Protein AF-A0A7S1HF02-F1 (afdb_monomer_lite)

Secondary structure (DSSP, 8-state):
-EEE--STT--EEEHHHHTT----SSS----HHHHTTEEEBTTT--EEEGGGSEEPSSTTT--EE-HHHHHTTS---B-SSSSPBPPTTTS-HHHHTT-S-SS-TTPPEEEESSSS-EEEGGGS-SSSEEE-SSS--EEEETT-HHHHHHHHTS-GGGGTTTTT--S--THHHHHHHHHHHHHHS-TTTS-SPP---GGGGGGGG-TTPPPPP-EEPSS-EE-SSPPP---STT-------S--TTS----GGGTTTS-SSS-TT-HHHHTTBPPPTTTSTTGGG-S--HHHHT-PPPEEEEEETTTEEEEEESS-B-TT-EEEEE--EEEEHHHHHHHHTT--TTS---EEE-SSSEEEE-SSEE-GGGG-EE-SS-SEEEEEEEETTEEEEEEEESS-B-TTPEEEE-------SS--PBP----TT--SBTTSPPPPHHHHTT--

pLDDT: mean 71.33, std 18.25, range [33.28, 97.81]

Organism: Hemiselmis andersenii (NCBI:txid464988)

Sequence (448 aa):
PSVFCSGGCRRSFCDACSSGSDDAGEGKWKCPLCTVEKFRCGLCHLNSKASDIGQCCLASCGRHYHQKCVEKTGVAVETERGGRFECPMHKCMACGLGNIKDSSKNGKMVRCVLCTTAYHRKCLPSSGYETFPNGMPLMICAKHPQEMGVLRKKKIDECCEDQGISEGPATACKDVLMQQLIDHVSVSRMPEPFRLPVRFAEARNYAGSKPSPFKLLKRNVYQGCTRPKTTKEDISICSCVKERDGCVSIPSSLKDTVPLGCGDLCENRCMCVECLPGACPRDALCGNQRLQKRMYPKLELFKTEGRGWGLRALEAIPKDALVQEYIGEVLTVQDFTARTAKYSQDTPVYFFNLDSDFVIDASMQGSMARFINHSCEPNCHTEKWTVGGETRIGIFAAHEIPQGTEVTYNYQFESFGEMRHKCLCGARNCSGLLGKRPRTAKELAAEE

Structure (mmCIF, N/CA/C/O backbone):
data_AF-A0A7S1HF02-F1
#
_entry.id   AF-A0A7S1HF02-F1
#
loop_
_atom_site.group_PDB
_atom_site.id
_atom_site.type_symbol
_atom_site.label_atom_id
_atom_site.label_alt_id
_atom_site.label_comp_id
_atom_site.label_asym_id
_atom_site.label_entity_id
_atom_site.label_seq_id
_atom_site.pdbx_PDB_ins_code
_atom_site.Cartn_x
_atom_site.Cartn_y
_atom_site.Cartn_z
_atom_site.occupancy
_atom_site.B_iso_or_equiv
_atom_site.auth_seq_id
_atom_site.auth_comp_id
_atom_site.auth_asym_id
_atom_site.auth_atom_id
_atom_site.pdbx_PDB_model_num
ATOM 1 N N . PRO A 1 1 ? -26.735 0.087 9.409 1.00 40.31 1 PRO A N 1
ATOM 2 C CA . PRO A 1 1 ? -27.661 1.105 9.944 1.00 40.31 1 PRO A CA 1
ATOM 3 C C . PRO A 1 1 ? -27.665 1.085 11.492 1.00 40.31 1 PRO A C 1
ATOM 5 O O . PRO A 1 1 ? -26.905 0.306 12.074 1.00 40.31 1 PRO A O 1
ATOM 8 N N . SER A 1 2 ? -28.388 1.988 12.176 1.00 49.66 2 SER A N 1
ATOM 9 C CA . SER A 1 2 ? -28.495 2.003 13.652 1.00 49.66 2 SER A CA 1
ATOM 10 C C . SER A 1 2 ? -29.937 2.222 14.124 1.00 49.66 2 SER A C 1
ATOM 12 O O . SER A 1 2 ? -30.633 3.062 13.558 1.00 49.66 2 SER A O 1
ATOM 14 N N . VAL A 1 3 ? -30.353 1.537 15.193 1.00 59.03 3 VAL A N 1
ATOM 15 C CA . VAL A 1 3 ? -31.725 1.475 15.729 1.00 59.03 3 VAL A CA 1
ATOM 16 C C . VAL A 1 3 ? -31.816 2.129 17.118 1.00 59.03 3 VAL A C 1
ATOM 18 O O . VAL A 1 3 ? -30.931 1.961 17.958 1.00 59.03 3 VAL A O 1
ATOM 21 N N . PHE A 1 4 ? -32.890 2.879 17.402 1.00 63.41 4 PHE A N 1
ATOM 22 C CA . PHE A 1 4 ? -33.145 3.472 18.726 1.00 63.41 4 PHE A CA 1
ATOM 23 C C . PHE A 1 4 ? -34.051 2.588 19.593 1.00 63.41 4 PHE A C 1
ATOM 25 O O . PHE A 1 4 ? -35.133 2.193 19.174 1.00 63.41 4 PHE A O 1
ATOM 32 N N . CYS A 1 5 ? -33.645 2.365 20.845 1.00 66.38 5 CYS A N 1
ATOM 33 C CA . CYS A 1 5 ? -34.438 1.712 21.879 1.00 66.38 5 CYS A CA 1
ATOM 34 C C . CYS A 1 5 ? -35.607 2.600 22.317 1.00 66.38 5 CYS A C 1
ATOM 36 O O . CYS A 1 5 ? -35.410 3.749 22.723 1.00 66.38 5 CYS A O 1
ATOM 38 N N . SER A 1 6 ? -36.811 2.038 22.306 1.00 73.38 6 SER A N 1
ATOM 39 C CA . SER A 1 6 ? -38.052 2.689 22.733 1.00 73.38 6 SER A CA 1
ATOM 40 C C . SER A 1 6 ? -38.310 2.645 24.245 1.00 73.38 6 SER A C 1
ATOM 42 O O . SER A 1 6 ? -39.212 3.325 24.729 1.00 73.38 6 SER A O 1
ATOM 44 N N . GLY A 1 7 ? -37.520 1.874 25.001 1.00 72.31 7 GLY A N 1
ATOM 45 C CA . GLY A 1 7 ? -37.636 1.736 26.458 1.00 72.31 7 GLY A CA 1
ATOM 46 C C . GLY A 1 7 ? -37.081 2.927 27.255 1.00 72.31 7 GLY A C 1
ATOM 47 O O . GLY A 1 7 ? -36.544 3.884 26.695 1.00 72.31 7 GLY A O 1
ATOM 48 N N . GLY A 1 8 ? -37.152 2.858 28.592 1.00 66.75 8 GLY A N 1
ATOM 49 C CA . GLY A 1 8 ? -36.776 3.956 29.506 1.00 66.75 8 GLY A CA 1
ATOM 50 C C . GLY A 1 8 ? -35.317 4.428 29.409 1.00 66.75 8 GLY A C 1
ATOM 51 O O . GLY A 1 8 ? -34.996 5.567 29.743 1.00 66.75 8 GLY A O 1
ATOM 52 N N . CYS A 1 9 ? -34.433 3.584 28.876 1.00 65.56 9 CYS A N 1
ATOM 53 C CA . CYS A 1 9 ? -33.034 3.898 28.607 1.00 65.56 9 CYS A CA 1
ATOM 54 C C . CYS A 1 9 ? -32.849 4.787 27.365 1.00 65.56 9 CYS A C 1
ATOM 56 O O . CYS A 1 9 ? -31.855 5.510 27.288 1.00 65.56 9 CYS A O 1
ATOM 58 N N . ARG A 1 10 ? -33.784 4.728 26.399 1.00 64.81 10 ARG A N 1
ATOM 59 C CA . ARG A 1 10 ? -33.791 5.496 25.147 1.00 64.81 10 ARG A CA 1
ATOM 60 C C . ARG A 1 10 ? -32.423 5.498 24.452 1.00 64.81 10 ARG A C 1
ATOM 62 O O . ARG A 1 10 ? -31.919 6.562 24.147 1.00 64.81 10 ARG A O 1
ATOM 69 N N . ARG A 1 11 ? -31.741 4.374 24.235 1.00 62.22 11 ARG A N 1
ATOM 70 C CA . ARG A 1 11 ? -30.357 4.349 23.679 1.00 62.22 11 ARG A CA 1
ATOM 71 C C . ARG A 1 11 ? -30.316 3.968 22.190 1.00 62.22 11 ARG A C 1
ATOM 73 O O . ARG A 1 11 ? -31.314 3.467 21.703 1.00 62.22 11 ARG A O 1
ATOM 80 N N . SER A 1 12 ? -29.222 4.219 21.470 1.00 55.28 12 SER A N 1
ATOM 81 C CA . SER A 1 12 ? -29.032 3.850 20.047 1.00 55.28 12 SER A CA 1
ATOM 82 C C . SER A 1 12 ? -28.076 2.664 19.901 1.00 55.28 12 SER A C 1
ATOM 84 O O . SER A 1 12 ? -27.102 2.598 20.646 1.00 55.28 12 SER A O 1
ATOM 86 N N . PHE A 1 13 ? -28.328 1.764 18.951 1.00 55.66 13 PHE A N 1
ATOM 87 C CA . PHE A 1 13 ? -27.611 0.495 18.770 1.00 55.66 13 PHE A CA 1
ATOM 88 C C . PHE A 1 13 ? -27.310 0.257 17.291 1.00 55.66 13 PHE A C 1
ATOM 90 O O . PHE A 1 13 ? -28.071 0.700 16.439 1.00 55.66 13 PHE A O 1
ATOM 97 N N . CYS A 1 14 ? -26.197 -0.399 16.962 1.00 47.72 14 CYS A N 1
ATOM 98 C CA . CYS A 1 14 ? -25.895 -0.742 15.569 1.00 47.72 14 CYS A CA 1
ATOM 99 C C . CYS A 1 14 ? -26.648 -1.994 15.105 1.00 47.72 14 CYS A C 1
ATOM 101 O O . CYS A 1 14 ? -27.054 -2.788 15.949 1.00 47.72 14 CYS A O 1
ATOM 103 N N . ASP A 1 15 ? -26.765 -2.194 13.788 1.00 51.72 15 ASP A N 1
ATOM 104 C CA . ASP A 1 15 ? -27.493 -3.338 13.215 1.00 51.72 15 ASP A CA 1
ATOM 105 C C . ASP A 1 15 ? -27.059 -4.694 13.774 1.00 51.72 15 ASP A C 1
ATOM 107 O O . ASP A 1 15 ? -27.914 -5.488 14.142 1.00 51.72 15 ASP A O 1
ATOM 111 N N . ALA A 1 16 ? -25.750 -4.931 13.918 1.00 48.88 16 ALA A N 1
ATOM 112 C CA . ALA A 1 16 ? -25.221 -6.178 14.479 1.00 48.88 16 ALA A CA 1
ATOM 113 C C . ALA A 1 16 ? -25.623 -6.395 15.951 1.00 48.88 16 ALA A C 1
ATOM 115 O O . ALA A 1 16 ? -25.702 -7.523 16.425 1.00 48.88 16 ALA A O 1
ATOM 116 N N . CYS A 1 17 ? -25.886 -5.311 16.686 1.00 52.66 17 CYS A N 1
ATOM 117 C CA . CYS A 1 17 ? -26.368 -5.364 18.066 1.00 52.66 17 CYS A CA 1
ATOM 118 C C . CYS A 1 17 ? -27.901 -5.434 18.160 1.00 52.66 17 CYS A C 1
ATOM 120 O O . CYS A 1 17 ? -28.417 -5.719 19.240 1.00 52.66 17 CYS A O 1
ATOM 122 N N . SER A 1 18 ? -28.630 -5.145 17.075 1.00 55.66 18 SER A N 1
ATOM 123 C CA . SER A 1 18 ? -30.096 -5.251 17.006 1.00 55.66 18 SER A CA 1
ATOM 124 C C . SER A 1 18 ? -30.590 -6.510 16.288 1.00 55.66 18 SER A C 1
ATOM 126 O O . SER A 1 18 ? -31.743 -6.878 16.472 1.00 55.66 18 SER A O 1
ATOM 128 N N . SER A 1 19 ? -29.739 -7.190 15.512 1.00 48.78 19 SER A N 1
ATOM 129 C CA . SER A 1 19 ? -30.070 -8.367 14.692 1.00 48.78 19 SER A CA 1
ATOM 130 C C . SER A 1 19 ? -30.202 -9.686 15.467 1.00 48.78 19 SER A C 1
ATOM 132 O O . SER A 1 19 ? -30.386 -10.725 14.851 1.00 48.78 19 SER A O 1
ATOM 134 N N . GLY A 1 20 ? -30.075 -9.663 16.798 1.00 49.91 20 GLY A N 1
ATOM 135 C CA . GLY A 1 20 ? -30.177 -10.845 17.666 1.00 49.91 20 GLY A CA 1
ATOM 136 C C . GLY A 1 20 ? -31.449 -10.909 18.517 1.00 49.91 20 GLY A C 1
ATOM 137 O O . GLY A 1 20 ? -31.494 -11.684 19.467 1.00 49.91 20 GLY A O 1
ATOM 138 N N . SER A 1 21 ? -32.449 -10.064 18.253 1.00 51.38 21 SER A N 1
ATOM 139 C CA . SER A 1 21 ? -33.739 -10.106 18.951 1.00 51.38 21 SER A CA 1
ATOM 140 C C . SER A 1 21 ? -34.863 -10.298 17.936 1.00 51.38 21 SER A C 1
ATOM 142 O O . SER A 1 21 ? -35.275 -9.323 17.306 1.00 51.38 21 SER A O 1
ATOM 144 N N . ASP A 1 22 ? -35.349 -11.533 17.797 1.00 45.38 22 ASP A N 1
ATOM 145 C CA . ASP A 1 22 ? -36.455 -11.952 16.913 1.00 45.38 22 ASP A CA 1
ATOM 146 C C . ASP A 1 22 ? -37.835 -11.438 17.364 1.00 45.38 22 ASP A C 1
ATOM 148 O O . ASP A 1 22 ? -38.837 -12.138 17.286 1.00 45.38 22 ASP A O 1
ATOM 152 N N . ASP A 1 23 ? -37.907 -10.198 17.842 1.00 48.53 23 ASP A N 1
ATOM 153 C CA . ASP A 1 23 ? -39.160 -9.577 18.264 1.00 48.53 23 ASP A CA 1
ATOM 154 C C . ASP A 1 23 ? -39.337 -8.243 17.532 1.00 48.53 23 ASP A C 1
ATOM 156 O O . ASP A 1 23 ? -39.312 -7.146 18.094 1.00 48.53 23 ASP A O 1
ATOM 160 N N . ALA A 1 24 ? -39.428 -8.352 16.205 1.00 49.75 24 ALA A N 1
ATOM 161 C CA . ALA A 1 24 ? -39.824 -7.275 15.306 1.00 49.75 24 ALA A CA 1
ATOM 162 C C . ALA A 1 24 ? -41.322 -7.391 14.974 1.00 49.75 24 ALA A C 1
ATOM 164 O O . ALA A 1 24 ? -41.709 -7.434 13.810 1.00 49.75 24 ALA A O 1
ATOM 165 N N . GLY A 1 25 ? -42.176 -7.454 15.998 1.00 43.84 25 GLY A N 1
ATOM 166 C CA . GLY A 1 25 ? -43.615 -7.239 15.843 1.00 43.84 25 GLY A CA 1
ATOM 167 C C . GLY A 1 25 ? -43.937 -5.758 16.023 1.00 43.84 25 GLY A C 1
ATOM 168 O O . GLY A 1 25 ? -43.767 -5.271 17.131 1.00 43.84 25 GLY A O 1
ATOM 169 N N . GLU A 1 26 ? -44.329 -5.063 14.943 1.00 49.81 26 GLU A N 1
ATOM 170 C CA . GLU A 1 26 ? -44.976 -3.727 14.781 1.00 49.81 26 GLU A CA 1
ATOM 171 C C . GLU A 1 26 ? -44.770 -2.581 15.820 1.00 49.81 26 GLU A C 1
ATOM 173 O O . GLU A 1 26 ? -45.380 -1.515 15.726 1.00 49.81 26 GLU A O 1
ATOM 178 N N . GLY A 1 27 ? -43.848 -2.697 16.772 1.00 53.84 27 GLY A N 1
ATOM 179 C CA . GLY A 1 27 ? -43.624 -1.786 17.885 1.00 53.84 27 GLY A CA 1
ATOM 180 C C . GLY A 1 27 ? -42.132 -1.551 18.094 1.00 53.84 27 GLY A C 1
ATOM 181 O O . GLY A 1 27 ? -41.329 -2.474 18.140 1.00 53.84 27 GLY A O 1
ATOM 182 N N . LYS A 1 28 ? -41.751 -0.273 18.192 1.00 69.19 28 LYS A N 1
ATOM 183 C CA . LYS A 1 28 ? -40.368 0.232 18.274 1.00 69.19 28 LYS A CA 1
ATOM 184 C C . LYS A 1 28 ? -39.446 -0.667 19.132 1.00 69.19 28 LYS A C 1
ATOM 186 O O . LYS A 1 28 ? -39.696 -0.821 20.327 1.00 69.19 28 LYS A O 1
ATOM 191 N N . TRP A 1 29 ? -38.349 -1.156 18.546 1.00 74.94 29 TRP A N 1
ATOM 192 C CA . TRP A 1 29 ? -37.342 -2.037 19.165 1.00 74.94 29 TRP A CA 1
ATOM 193 C C . TRP A 1 29 ? -36.912 -1.582 20.577 1.00 74.94 29 TRP A C 1
ATOM 195 O O . TRP A 1 29 ? -36.684 -0.392 20.814 1.00 74.94 29 TRP A O 1
ATOM 205 N N . LYS A 1 30 ? -36.785 -2.519 21.529 1.00 72.69 30 LYS A N 1
ATOM 206 C CA . LYS A 1 30 ? -36.225 -2.296 22.877 1.00 72.69 30 LYS A CA 1
ATOM 207 C C . LYS A 1 30 ? -34.923 -3.077 23.025 1.00 72.69 30 LYS A C 1
ATOM 209 O O . LYS A 1 30 ? -34.825 -4.216 22.594 1.00 72.69 30 LYS A O 1
ATOM 214 N N . CYS A 1 31 ? -33.929 -2.481 23.680 1.00 69.19 31 CYS A N 1
ATOM 215 C CA . CYS A 1 31 ? -32.679 -3.186 23.950 1.00 69.19 31 CYS A CA 1
ATOM 216 C C . CYS A 1 31 ? -32.841 -4.223 25.073 1.00 69.19 31 CYS A C 1
ATOM 218 O O . CYS A 1 31 ? -33.678 -4.009 25.956 1.00 69.19 31 CYS A O 1
ATOM 220 N N . PRO A 1 32 ? -31.973 -5.254 25.140 1.00 73.62 32 PRO A N 1
ATOM 221 C CA . PRO A 1 32 ? -32.106 -6.360 26.094 1.00 73.62 32 PRO A CA 1
ATOM 222 C C . PRO A 1 32 ? -32.279 -5.926 27.555 1.00 73.62 32 PRO A C 1
ATOM 224 O O . PRO A 1 32 ? -33.081 -6.492 28.287 1.00 73.62 32 PRO A O 1
ATOM 227 N N . LEU A 1 33 ? -31.580 -4.867 27.977 1.00 73.19 33 LEU A N 1
ATOM 228 C CA . LEU A 1 33 ? -31.688 -4.320 29.335 1.00 73.19 33 LEU A CA 1
ATOM 229 C C . LEU A 1 33 ? -33.038 -3.639 29.601 1.00 73.19 33 LEU A C 1
ATOM 231 O O . LEU A 1 33 ? -33.619 -3.808 30.669 1.00 73.19 33 LEU A O 1
ATOM 235 N N . CYS A 1 34 ? -33.537 -2.888 28.618 1.00 74.25 34 CYS A N 1
ATOM 236 C CA . CYS A 1 34 ? -34.828 -2.211 28.692 1.00 74.25 34 CYS A CA 1
ATOM 237 C C . CYS A 1 34 ? -36.004 -3.201 28.600 1.00 74.25 34 CYS A C 1
ATOM 239 O O . CYS A 1 34 ? -37.079 -2.894 29.106 1.00 74.25 34 CYS A O 1
ATOM 241 N N . THR A 1 35 ? -35.798 -4.369 27.987 1.00 77.94 35 THR A N 1
ATOM 242 C CA . THR A 1 35 ? -36.762 -5.479 27.972 1.00 77.94 35 THR A CA 1
ATOM 243 C C . THR A 1 35 ? -36.921 -6.117 29.354 1.00 77.94 35 THR A C 1
ATOM 245 O O . THR A 1 35 ? -38.029 -6.470 29.730 1.00 77.94 35 THR A O 1
ATOM 248 N N . VAL A 1 36 ? -35.840 -6.201 30.141 1.00 79.19 36 VAL A N 1
ATOM 249 C CA . VAL A 1 36 ? -35.847 -6.801 31.494 1.00 79.19 36 VAL A CA 1
ATOM 250 C C . VAL A 1 36 ? -35.878 -5.774 32.638 1.00 79.19 36 VAL A C 1
ATOM 252 O O . VAL A 1 36 ? -35.511 -6.103 33.765 1.00 79.19 36 VAL A O 1
ATOM 255 N N . GLU A 1 37 ? -36.245 -4.521 32.349 1.00 81.88 37 GLU A N 1
ATOM 256 C CA . GLU A 1 37 ? -36.327 -3.407 33.317 1.00 81.88 37 GLU A CA 1
ATOM 257 C C . GLU A 1 37 ? -35.073 -3.205 34.191 1.00 81.88 37 GLU A C 1
ATOM 259 O O . GLU A 1 37 ? -35.131 -2.774 35.350 1.00 81.88 37 GLU A O 1
ATOM 264 N N . LYS A 1 38 ? -33.899 -3.500 33.624 1.00 81.12 38 LYS A N 1
ATOM 265 C CA . LYS A 1 38 ? -32.607 -3.245 34.262 1.00 81.12 38 LYS A CA 1
ATOM 266 C C . LYS A 1 38 ? -31.940 -2.041 33.624 1.00 81.12 38 LYS A C 1
ATOM 268 O O . LYS A 1 38 ? -31.888 -1.896 32.404 1.00 81.12 38 LYS A O 1
ATOM 273 N N . PHE A 1 39 ? -31.342 -1.202 34.458 1.00 81.25 39 PHE A N 1
ATOM 274 C CA . PHE A 1 39 ? -30.651 -0.003 34.015 1.00 81.25 39 PHE A CA 1
ATOM 275 C C . PHE A 1 39 ? -29.221 0.028 34.534 1.00 81.25 39 PHE A C 1
ATOM 277 O O . PHE A 1 39 ? -28.929 -0.319 35.677 1.00 81.25 39 PHE A O 1
ATOM 284 N N . ARG A 1 40 ? -28.314 0.457 33.657 1.00 77.69 40 ARG A N 1
ATOM 285 C CA . ARG A 1 40 ? -26.894 0.598 33.973 1.00 77.69 40 ARG A CA 1
ATOM 286 C C . ARG A 1 40 ? -26.632 1.947 34.629 1.00 77.69 40 ARG A C 1
ATOM 288 O O . ARG A 1 40 ? -26.951 2.977 34.027 1.00 77.69 40 ARG A O 1
ATOM 295 N N . CYS A 1 41 ? -25.997 1.937 35.797 1.00 81.69 41 CYS A N 1
ATOM 296 C CA . CYS A 1 41 ? -25.566 3.148 36.485 1.00 81.69 41 CYS A CA 1
ATOM 297 C C . CYS A 1 41 ? -24.502 3.898 35.683 1.00 81.69 41 CYS A C 1
ATOM 299 O O . CYS A 1 41 ? -23.495 3.325 35.270 1.00 81.69 41 CYS A O 1
ATOM 301 N N . GLY A 1 42 ? -24.699 5.201 35.484 1.00 74.31 42 GLY A N 1
ATOM 302 C CA . GLY A 1 42 ? -23.766 6.039 34.731 1.00 74.31 42 GLY A CA 1
ATOM 303 C C . GLY A 1 42 ? -22.430 6.322 35.430 1.00 74.31 42 GLY A C 1
ATOM 304 O O . GLY A 1 42 ? -21.586 6.958 34.808 1.00 74.31 42 GLY A O 1
ATOM 305 N N . LEU A 1 43 ? -22.249 5.892 36.687 1.00 75.81 43 LEU A N 1
ATOM 306 C CA . LEU A 1 43 ? -21.028 6.107 37.480 1.00 75.81 43 LEU A CA 1
ATOM 307 C C . LEU A 1 43 ? -20.272 4.807 37.770 1.00 75.81 43 LEU A C 1
ATOM 309 O O . LEU A 1 43 ? -19.101 4.708 37.439 1.00 75.81 43 LEU A O 1
ATOM 313 N N . CYS A 1 44 ? -20.922 3.816 38.388 1.00 79.19 44 CYS A N 1
ATOM 314 C CA . CYS A 1 44 ? -20.270 2.541 38.720 1.00 79.19 44 CYS A CA 1
ATOM 315 C C . CYS A 1 44 ? -20.405 1.486 37.618 1.00 79.19 44 CYS A C 1
ATOM 317 O O . CYS A 1 44 ? -19.810 0.420 37.713 1.00 79.19 44 CYS A O 1
ATOM 319 N N . HIS A 1 45 ? -21.217 1.761 36.593 1.00 73.44 45 HIS A N 1
ATOM 320 C CA . HIS A 1 45 ? -21.430 0.884 35.444 1.00 73.44 45 HIS A CA 1
ATOM 321 C C . HIS A 1 45 ? -22.061 -0.480 35.747 1.00 73.44 45 HIS A C 1
ATOM 323 O O . HIS A 1 45 ? -22.189 -1.289 34.827 1.00 73.44 45 HIS A O 1
ATOM 329 N N . LEU A 1 46 ? -22.529 -0.707 36.976 1.00 80.94 46 LEU A N 1
ATOM 330 C CA . LEU A 1 46 ? -23.294 -1.890 37.355 1.00 80.94 46 LEU A CA 1
ATOM 331 C C . LEU A 1 46 ? -24.756 -1.767 36.904 1.00 80.94 46 LEU A C 1
ATOM 333 O O . LEU A 1 46 ? -25.332 -0.674 36.897 1.00 80.94 46 LEU A O 1
ATOM 337 N N . ASN A 1 47 ? -25.349 -2.899 36.527 1.00 80.31 47 ASN A N 1
ATOM 338 C CA . ASN A 1 47 ? -26.763 -3.001 36.176 1.00 80.31 47 ASN A CA 1
ATOM 339 C C . ASN A 1 47 ? -27.597 -3.223 37.439 1.00 80.31 47 ASN A C 1
ATOM 341 O O . ASN A 1 47 ? -27.248 -4.047 38.283 1.00 80.31 47 ASN A O 1
ATOM 345 N N . SER A 1 48 ? -28.720 -2.525 37.563 1.00 84.00 48 SER A N 1
ATOM 346 C CA . SER A 1 48 ? -29.639 -2.679 38.695 1.00 84.00 48 SER A CA 1
ATOM 347 C C . SER A 1 48 ? -31.085 -2.564 38.242 1.00 84.00 48 SER A C 1
ATOM 349 O O . SER A 1 48 ? -31.358 -2.056 37.153 1.00 84.00 48 SER A O 1
ATOM 351 N N . LYS A 1 49 ? -32.005 -3.090 39.050 1.00 85.56 49 LYS A N 1
ATOM 352 C CA . LYS A 1 49 ? -33.441 -3.001 38.775 1.00 85.56 49 LYS A CA 1
ATOM 353 C C . LYS A 1 49 ? -33.905 -1.551 38.898 1.00 85.56 49 LYS A C 1
ATOM 355 O O . LYS A 1 49 ? -33.296 -0.777 39.632 1.00 85.56 49 LYS A O 1
ATOM 360 N N . ALA A 1 50 ? -34.995 -1.211 38.214 1.00 79.06 50 ALA A N 1
ATOM 361 C CA . ALA A 1 50 ? -35.611 0.118 38.250 1.00 79.06 50 ALA A CA 1
ATOM 362 C C . ALA A 1 50 ? -35.863 0.657 39.674 1.00 79.06 50 ALA A C 1
ATOM 364 O O . ALA A 1 50 ? -35.736 1.855 39.900 1.00 79.06 50 ALA A O 1
ATOM 365 N N . SER A 1 51 ? -36.169 -0.226 40.634 1.00 79.94 51 SER A N 1
ATOM 366 C CA . SER A 1 51 ? -36.403 0.115 42.046 1.00 79.94 51 SER A CA 1
ATOM 367 C C . SER A 1 51 ? -35.170 0.658 42.770 1.00 79.94 51 SER A C 1
ATOM 369 O O . SER A 1 51 ? -35.301 1.463 43.685 1.00 79.94 51 SER A O 1
ATOM 371 N N . ASP A 1 52 ? -33.974 0.227 42.363 1.00 81.88 52 ASP A N 1
ATOM 372 C CA . ASP A 1 52 ? -32.732 0.451 43.113 1.00 81.88 52 ASP A CA 1
ATOM 373 C C . ASP A 1 52 ? -31.879 1.565 42.488 1.00 81.88 52 ASP A C 1
ATOM 375 O O . ASP A 1 52 ? -30.774 1.866 42.953 1.00 81.88 52 ASP A O 1
ATOM 379 N N . ILE A 1 53 ? -32.349 2.149 41.381 1.00 84.31 53 ILE A N 1
ATOM 380 C CA . ILE A 1 53 ? -31.579 3.082 40.568 1.00 84.31 53 ILE A CA 1
ATOM 381 C C . ILE A 1 53 ? -32.462 4.207 40.013 1.00 84.31 53 ILE A C 1
ATOM 383 O O . ILE A 1 53 ? -33.407 3.983 39.264 1.00 84.31 53 ILE A O 1
ATOM 387 N N . GLY A 1 54 ? -32.130 5.452 40.355 1.00 81.38 54 GLY A N 1
ATOM 388 C CA . GLY A 1 54 ? -32.926 6.622 39.982 1.00 81.38 54 GLY A CA 1
ATOM 389 C C . GLY A 1 54 ? -32.607 7.133 38.578 1.00 81.38 54 GLY A C 1
ATOM 390 O O . GLY A 1 54 ? -31.444 7.162 38.165 1.00 81.38 54 GLY A O 1
ATOM 391 N N . GLN A 1 55 ? -33.625 7.577 37.839 1.00 83.12 55 GLN A N 1
ATOM 392 C CA . GLN A 1 55 ? -33.458 8.217 36.532 1.00 83.12 55 GLN A CA 1
ATOM 393 C C . GLN A 1 55 ? -33.263 9.733 36.674 1.00 83.12 55 GLN A C 1
ATOM 395 O O . GLN A 1 55 ? -33.887 10.385 37.506 1.00 83.12 55 GLN A O 1
ATOM 400 N N . CYS A 1 56 ? -32.419 10.314 35.820 1.00 80.56 56 CYS A N 1
ATOM 401 C CA . CYS A 1 56 ? -32.318 11.766 35.682 1.00 80.56 56 CYS A CA 1
ATOM 402 C C . CYS A 1 56 ? -33.671 12.366 35.263 1.00 80.56 56 CYS A C 1
ATOM 404 O O . CYS A 1 56 ? -34.254 11.932 34.270 1.00 80.56 56 CYS A O 1
ATOM 406 N N . CYS A 1 57 ? -34.120 13.415 35.954 1.00 77.81 57 CYS A N 1
ATOM 407 C CA . CYS A 1 57 ? -35.431 14.039 35.745 1.00 77.81 57 CYS A CA 1
ATOM 408 C C . CYS A 1 57 ? -35.604 14.727 34.374 1.00 77.81 57 CYS A C 1
ATOM 410 O O . CYS A 1 57 ? -36.728 14.994 33.949 1.00 77.81 57 CYS A O 1
ATOM 412 N N . LEU A 1 58 ? -34.509 15.004 33.656 1.00 72.06 58 LEU A N 1
ATOM 413 C CA . LEU A 1 58 ? -34.551 15.551 32.299 1.00 72.06 58 LEU A CA 1
ATOM 414 C C . LEU A 1 58 ? -34.973 14.483 31.279 1.00 72.06 58 LEU A C 1
ATOM 416 O O . LEU A 1 58 ? -34.226 13.544 30.992 1.00 72.06 58 LEU A O 1
ATOM 420 N N . ALA A 1 59 ? -36.144 14.680 30.669 1.00 66.38 59 ALA A N 1
ATOM 421 C CA . ALA A 1 59 ? -36.804 13.719 29.779 1.00 66.38 59 ALA A CA 1
ATOM 422 C C . ALA A 1 59 ? -35.962 13.261 28.567 1.00 66.38 59 ALA A C 1
ATOM 424 O O . ALA A 1 59 ? -36.151 12.157 28.051 1.00 66.38 59 ALA A O 1
ATOM 425 N N . SER A 1 60 ? -35.022 14.085 28.099 1.00 62.03 60 SER A N 1
ATOM 426 C CA . SER A 1 60 ? -34.125 13.767 26.979 1.00 62.03 60 SER A CA 1
ATOM 427 C C . SER A 1 60 ? -32.855 13.010 27.391 1.00 62.03 60 SER A C 1
ATOM 429 O O . SER A 1 60 ? -32.131 12.529 26.522 1.00 62.03 60 SER A O 1
ATOM 431 N N . CYS A 1 61 ? -32.571 12.876 28.693 1.00 70.88 61 CYS A N 1
ATOM 432 C CA . CYS A 1 61 ? -31.332 12.271 29.182 1.00 70.88 61 CYS A CA 1
ATOM 433 C C . CYS A 1 61 ? -31.358 10.737 29.159 1.00 70.88 61 CYS A C 1
ATOM 435 O O . CYS A 1 61 ? -30.411 10.113 28.681 1.00 70.88 61 CYS A O 1
ATOM 437 N N . GLY A 1 62 ? -32.396 10.125 29.737 1.00 71.50 62 GLY A N 1
ATOM 438 C CA . GLY A 1 62 ? -32.533 8.664 29.810 1.00 71.50 62 GLY A CA 1
ATOM 439 C C . GLY A 1 62 ? -31.510 7.931 30.702 1.00 71.50 62 GLY A C 1
ATOM 440 O O . GLY A 1 62 ? -31.513 6.699 30.740 1.00 71.50 62 GLY A O 1
ATOM 441 N N . ARG A 1 63 ? -30.613 8.635 31.413 1.00 76.69 63 ARG A N 1
ATOM 442 C CA . ARG A 1 63 ? -29.566 8.013 32.251 1.00 76.69 63 ARG A CA 1
ATOM 443 C C . ARG A 1 63 ? -30.050 7.711 33.667 1.00 76.69 63 ARG A C 1
ATOM 445 O O . ARG A 1 63 ? -30.830 8.474 34.230 1.00 76.69 63 ARG A O 1
ATOM 452 N N . HIS A 1 64 ? -29.509 6.633 34.230 1.00 82.88 64 HIS A N 1
ATOM 453 C CA . HIS A 1 64 ? -29.851 6.112 35.551 1.00 82.88 64 HIS A CA 1
ATOM 454 C C . HIS A 1 64 ? -28.613 6.056 36.448 1.00 82.88 64 HIS A C 1
ATOM 456 O O . HIS A 1 64 ? -27.498 5.854 35.953 1.00 82.88 64 HIS A O 1
ATOM 462 N N . TYR A 1 65 ? -28.802 6.256 37.750 1.00 83.75 65 TYR A N 1
ATOM 463 C CA . TYR A 1 65 ? -27.729 6.338 38.731 1.00 83.75 65 TYR A CA 1
ATOM 464 C C . TYR A 1 65 ? -28.150 5.813 40.105 1.00 83.75 65 TYR A C 1
ATOM 466 O O . TYR A 1 65 ? -29.268 6.053 40.554 1.00 83.75 65 TYR A O 1
ATOM 474 N N . HIS A 1 66 ? -27.237 5.134 40.800 1.00 87.31 66 HIS A N 1
ATOM 475 C CA . HIS A 1 66 ? -27.438 4.819 42.215 1.00 87.31 66 HIS A CA 1
ATOM 476 C C . HIS A 1 66 ? -27.282 6.086 43.044 1.00 87.31 66 HIS A C 1
ATOM 478 O O . HIS A 1 66 ? -26.293 6.802 42.872 1.00 87.31 66 HIS A O 1
ATOM 484 N N . GLN A 1 67 ? -28.188 6.309 43.994 1.00 82.94 67 GLN A N 1
ATOM 485 C CA . GLN A 1 67 ? -28.130 7.450 44.910 1.00 82.94 67 GLN A CA 1
ATOM 486 C C . GLN A 1 67 ? -26.763 7.546 45.615 1.00 82.94 67 GLN A C 1
ATOM 488 O O . GLN A 1 67 ? -26.070 8.554 45.489 1.00 82.94 67 GLN A O 1
ATOM 493 N N . LYS A 1 68 ? -26.281 6.433 46.184 1.00 82.56 68 LYS A N 1
ATOM 494 C CA . LYS A 1 68 ? -24.950 6.346 46.818 1.00 82.56 68 LYS A CA 1
ATOM 495 C C . LYS A 1 68 ? -23.779 6.654 45.877 1.00 82.56 68 LYS A C 1
ATOM 497 O O . LYS A 1 68 ? -22.719 7.080 46.324 1.00 82.56 68 LYS A O 1
ATOM 502 N N . CYS A 1 69 ? -23.907 6.387 44.574 1.00 81.94 69 CYS A N 1
ATOM 503 C CA . CYS A 1 69 ? -22.854 6.734 43.611 1.00 81.94 69 CYS A CA 1
ATOM 504 C C . CYS A 1 69 ? -22.845 8.234 43.324 1.00 81.94 69 CYS A C 1
ATOM 506 O O . CYS A 1 69 ? -21.786 8.826 43.144 1.00 81.94 69 CYS A O 1
ATOM 508 N N . VAL A 1 70 ? -24.028 8.831 43.270 1.00 78.31 70 VAL A N 1
ATOM 509 C CA . VAL A 1 70 ? -24.245 10.238 42.950 1.00 78.31 70 VAL A CA 1
ATOM 510 C C . VAL A 1 70 ? -23.779 11.144 44.082 1.00 78.31 70 VAL A C 1
ATOM 512 O O . VAL A 1 70 ? -23.080 12.121 43.813 1.00 78.31 70 VAL A O 1
ATOM 515 N N . GLU A 1 71 ? -24.082 10.788 45.330 1.00 77.62 71 GLU A N 1
ATOM 516 C CA . GLU A 1 71 ? -23.652 11.517 46.534 1.00 77.62 71 GLU A CA 1
ATOM 517 C C . GLU A 1 71 ? -22.129 11.705 46.572 1.00 77.62 71 GLU A C 1
ATOM 519 O O . GLU A 1 71 ? -21.634 12.795 46.849 1.00 77.62 71 GLU A O 1
ATOM 524 N N . LYS A 1 72 ? -21.369 10.686 46.149 1.00 78.50 72 LYS A N 1
ATOM 525 C CA . LYS A 1 72 ? -19.898 10.738 46.065 1.00 78.50 72 LYS A CA 1
ATOM 526 C C . LYS A 1 72 ? -19.362 11.786 45.088 1.00 78.50 72 LYS A C 1
ATOM 528 O O . LYS A 1 72 ? -18.173 12.088 45.117 1.00 78.50 72 LYS A O 1
ATOM 533 N N . THR A 1 73 ? -20.191 12.304 44.183 1.00 74.19 73 THR A N 1
ATOM 534 C CA . THR A 1 73 ? -19.746 13.299 43.199 1.00 74.19 73 THR A CA 1
ATOM 535 C C . THR A 1 73 ? -19.729 14.721 43.748 1.00 74.19 73 THR A C 1
ATOM 537 O O . THR A 1 73 ? -19.061 15.563 43.155 1.00 74.19 73 THR A O 1
ATOM 540 N N . GLY A 1 74 ? -20.474 15.004 44.825 1.00 68.06 74 GLY A N 1
ATOM 541 C CA . GLY A 1 74 ? -20.584 16.336 45.434 1.00 68.06 74 GLY A CA 1
ATOM 542 C C . GLY A 1 74 ? -21.252 17.419 44.569 1.00 68.06 74 GLY A C 1
ATOM 543 O O . GLY A 1 74 ? -21.332 18.562 44.993 1.00 68.06 74 GLY A O 1
ATOM 544 N N . VAL A 1 75 ? -21.710 17.090 43.354 1.00 65.44 75 VAL A N 1
ATOM 545 C CA . VAL A 1 75 ? -22.215 18.056 42.346 1.00 65.44 75 VAL A CA 1
ATOM 546 C C . VAL A 1 75 ? -23.663 17.796 41.945 1.00 65.44 75 VAL A C 1
ATOM 548 O O . VAL A 1 75 ? -24.325 18.637 41.338 1.00 65.44 75 VAL A O 1
ATOM 551 N N . ALA A 1 76 ? -24.172 16.626 42.297 1.00 60.75 76 ALA A N 1
ATOM 552 C CA . ALA A 1 76 ? -25.574 16.312 42.165 1.00 60.75 76 ALA A CA 1
ATOM 553 C C . ALA A 1 76 ? -26.336 16.844 43.374 1.00 60.75 76 ALA A C 1
ATOM 555 O O . ALA A 1 76 ? -26.151 16.362 44.488 1.00 60.75 76 ALA A O 1
ATOM 556 N N . VAL A 1 77 ? -27.191 17.828 43.131 1.00 58.91 77 VAL A N 1
ATOM 557 C CA . VAL A 1 77 ? -28.019 18.451 44.160 1.00 58.91 77 VAL A CA 1
ATOM 558 C C . VAL A 1 77 ? -29.471 18.150 43.812 1.00 58.91 77 VAL A C 1
ATOM 560 O O . VAL A 1 77 ? -29.867 18.298 42.650 1.00 58.91 77 VAL A O 1
ATOM 563 N N . GLU A 1 78 ? -30.255 17.703 44.795 1.00 58.06 78 GLU A N 1
ATOM 564 C CA . GLU A 1 78 ? -31.713 17.735 44.681 1.00 58.06 78 GLU A CA 1
ATOM 565 C C . GLU A 1 78 ? -32.127 19.146 44.264 1.00 58.06 78 GLU A C 1
ATOM 567 O O . GLU A 1 78 ? -31.651 20.138 44.816 1.00 58.06 78 GLU A O 1
ATOM 572 N N . THR A 1 79 ? -32.955 19.266 43.229 1.00 53.88 79 THR A N 1
ATOM 573 C CA . THR A 1 79 ? -33.373 20.592 42.770 1.00 53.88 79 THR A CA 1
ATOM 574 C C . THR A 1 79 ? -34.063 21.341 43.910 1.00 53.88 79 THR A C 1
ATOM 576 O O . THR A 1 79 ? -34.929 20.760 44.559 1.00 53.88 79 THR A O 1
ATOM 579 N N . GLU A 1 80 ? -33.770 22.637 44.079 1.00 49.56 80 GLU A N 1
ATOM 580 C CA . GLU A 1 80 ? -34.375 23.518 45.103 1.00 49.56 80 GLU A CA 1
ATOM 581 C C . GLU A 1 80 ? -35.921 23.481 45.114 1.00 49.56 80 GLU A C 1
ATOM 583 O O . GLU A 1 80 ? -36.555 23.830 46.103 1.00 49.56 80 GLU A O 1
ATOM 588 N N . ARG A 1 81 ? -36.544 23.012 44.021 1.00 47.12 81 ARG A N 1
ATOM 589 C CA . ARG A 1 81 ? -37.988 22.772 43.871 1.00 47.12 81 ARG A CA 1
ATOM 590 C C . ARG A 1 81 ? -38.369 21.288 43.979 1.00 47.12 81 ARG A C 1
ATOM 592 O O . ARG A 1 81 ? -39.011 20.756 43.077 1.00 47.12 81 ARG A O 1
ATOM 599 N N . GLY A 1 82 ? -37.980 20.637 45.074 1.00 50.91 82 GLY A N 1
ATOM 600 C CA . GLY A 1 82 ? -38.559 19.368 45.532 1.00 50.91 82 GLY A CA 1
ATOM 601 C C . GLY A 1 82 ? -38.172 18.118 44.731 1.00 50.91 82 GLY A C 1
ATOM 602 O O . GLY A 1 82 ? -38.753 17.816 43.690 1.00 50.91 82 GLY A O 1
ATOM 603 N N . GLY A 1 83 ? -37.226 17.341 45.269 1.00 55.44 83 GLY A N 1
ATOM 604 C CA . GLY A 1 83 ? -37.122 15.882 45.085 1.00 55.44 83 GLY A CA 1
ATOM 605 C C . GLY A 1 83 ? -36.784 15.338 43.691 1.00 55.44 83 GLY A C 1
ATOM 606 O O . GLY A 1 83 ? -36.766 14.124 43.500 1.00 55.44 83 GLY A O 1
ATOM 607 N N . ARG A 1 84 ? -36.522 16.184 42.688 1.00 65.31 84 ARG A N 1
ATOM 608 C CA . ARG A 1 84 ? -36.146 15.725 41.342 1.00 65.31 84 ARG A CA 1
ATOM 609 C C . ARG A 1 84 ? -34.631 15.736 41.179 1.00 65.31 84 ARG A C 1
ATOM 611 O O . ARG A 1 84 ? -33.985 16.776 41.262 1.00 65.31 84 ARG A O 1
ATOM 618 N N . PHE A 1 85 ? -34.069 14.559 40.914 1.00 75.12 85 PHE A N 1
ATOM 619 C CA . PHE A 1 85 ? -32.635 14.366 40.726 1.00 75.12 85 PHE A CA 1
ATOM 620 C C . PHE A 1 85 ? -32.193 14.733 39.300 1.00 75.12 85 PHE A C 1
ATOM 622 O O . PHE A 1 85 ? -32.610 14.113 38.317 1.00 75.12 85 PHE A O 1
ATOM 629 N N . GLU A 1 86 ? -31.297 15.713 39.187 1.00 77.25 86 GLU A N 1
ATOM 630 C CA . GLU A 1 86 ? -30.622 16.067 37.940 1.00 77.25 86 GLU A CA 1
ATOM 631 C C . GLU A 1 86 ? -29.192 15.510 37.943 1.00 77.25 86 GLU A C 1
ATOM 633 O O . GLU A 1 86 ? -28.410 15.751 38.863 1.00 77.25 86 GLU A O 1
ATOM 638 N N . CYS A 1 87 ? -28.831 14.738 36.915 1.00 77.06 87 CYS A N 1
ATOM 639 C CA . CYS A 1 87 ? -27.562 14.018 36.939 1.00 77.06 87 CYS A CA 1
ATOM 640 C C . CYS A 1 87 ? -26.337 14.922 36.693 1.00 77.06 87 CYS A C 1
ATOM 642 O O . CYS A 1 87 ? -26.458 15.964 36.041 1.00 77.06 87 CYS A O 1
ATOM 644 N N . PRO A 1 88 ? -25.123 14.488 37.097 1.00 76.31 88 PRO A N 1
ATOM 645 C CA . PRO A 1 88 ? -23.892 15.283 36.970 1.00 76.31 88 PRO A CA 1
ATOM 646 C C . PRO A 1 88 ? -23.539 15.751 35.546 1.00 76.31 88 PRO A C 1
ATOM 648 O O . PRO A 1 88 ? -22.751 16.673 35.380 1.00 76.31 88 PRO A O 1
ATOM 651 N N . MET A 1 89 ? -24.144 15.166 34.506 1.00 76.50 89 MET A N 1
ATOM 652 C CA . MET A 1 89 ? -23.982 15.622 33.118 1.00 76.50 89 MET A CA 1
ATOM 653 C C . MET A 1 89 ? -24.733 16.924 32.796 1.00 76.50 89 MET A C 1
ATOM 655 O O . MET A 1 89 ? -24.534 17.483 31.715 1.00 76.50 89 MET A O 1
ATOM 659 N N . HIS A 1 90 ? -25.609 17.400 33.679 1.00 77.25 90 HIS A N 1
ATOM 660 C CA . HIS A 1 90 ? -26.404 18.622 33.490 1.00 77.25 90 HIS A CA 1
ATOM 661 C C . HIS A 1 90 ? -26.102 19.712 34.521 1.00 77.25 90 HIS A C 1
ATOM 663 O O . HIS A 1 90 ? -26.543 20.845 34.362 1.00 77.25 90 HIS A O 1
ATOM 669 N N . LYS A 1 91 ? -25.237 19.417 35.496 1.00 78.06 91 LYS A N 1
ATOM 670 C CA . LYS A 1 91 ? -24.672 20.411 36.406 1.00 78.06 91 LYS A CA 1
ATOM 671 C C . LYS A 1 91 ? -23.193 20.632 36.120 1.00 78.06 91 LYS A C 1
ATOM 673 O O . LYS A 1 91 ? -22.443 19.701 35.844 1.00 78.06 91 LYS A O 1
ATOM 678 N N . CYS A 1 92 ? -22.769 21.892 36.181 1.00 80.31 92 CYS A N 1
ATOM 679 C CA . CYS A 1 92 ? -21.358 22.246 36.087 1.00 80.31 92 CYS A CA 1
ATOM 680 C C . CYS A 1 92 ? -20.630 21.838 37.373 1.00 80.31 92 CYS A C 1
ATOM 682 O O . CYS A 1 92 ? -20.967 22.317 38.453 1.00 80.31 92 CYS A O 1
ATOM 684 N N . MET A 1 93 ? -19.585 21.025 37.237 1.00 81.00 93 MET A N 1
ATOM 685 C CA . MET A 1 93 ? -18.778 20.508 38.341 1.00 81.00 93 MET A CA 1
ATOM 686 C C . MET A 1 93 ? -18.088 21.619 39.143 1.00 81.00 93 MET A C 1
ATOM 688 O O . MET A 1 93 ? -18.125 21.603 40.366 1.00 81.00 93 MET A O 1
ATOM 692 N N . ALA A 1 94 ? -17.523 22.631 38.478 1.00 79.31 94 ALA A N 1
ATOM 693 C CA . ALA A 1 94 ? -16.874 23.752 39.169 1.00 79.31 94 ALA A CA 1
ATOM 694 C C . ALA A 1 94 ? -17.863 24.626 39.960 1.00 79.31 94 ALA A C 1
ATOM 696 O O . ALA A 1 94 ? -17.540 25.087 41.051 1.00 79.31 94 ALA A O 1
ATOM 697 N N . CYS A 1 95 ? -19.069 24.841 39.423 1.00 77.81 95 CYS A N 1
ATOM 698 C CA . CYS A 1 95 ? -20.101 25.615 40.112 1.00 77.81 95 CYS A CA 1
ATOM 699 C C . CYS A 1 95 ? -20.727 24.819 41.265 1.00 77.81 95 CYS A C 1
ATOM 701 O O . CYS A 1 95 ? -20.990 25.392 42.315 1.00 77.81 95 CYS A O 1
ATOM 703 N N . GLY A 1 96 ? -20.947 23.512 41.075 1.00 74.12 96 GLY A N 1
ATOM 704 C CA . GLY A 1 96 ? -21.541 22.634 42.087 1.00 74.12 96 GLY A CA 1
ATOM 705 C C . GLY A 1 96 ? -20.663 22.451 43.325 1.00 74.12 96 GLY A C 1
ATOM 706 O O . GLY A 1 96 ? -21.189 22.349 44.422 1.00 74.12 96 GLY A O 1
ATOM 707 N N . LEU A 1 97 ? -19.335 22.498 43.168 1.00 72.56 97 LEU A N 1
ATOM 708 C CA . LEU A 1 97 ? -18.379 22.417 44.281 1.00 72.56 97 LEU A CA 1
ATOM 709 C C . LEU A 1 97 ? -18.127 23.765 44.987 1.00 72.56 97 LEU A C 1
ATOM 711 O O . LEU A 1 97 ? -17.235 23.854 45.821 1.00 72.56 97 LEU A O 1
ATOM 715 N N . GLY A 1 98 ? -18.864 24.831 44.646 1.00 64.31 98 GLY A N 1
ATOM 716 C CA . GLY A 1 98 ? -18.762 26.137 45.314 1.00 64.31 98 GLY A CA 1
ATOM 717 C C . GLY A 1 98 ? -17.510 26.963 44.979 1.00 64.31 98 GLY A C 1
ATOM 718 O O . GLY A 1 98 ? -17.337 28.050 45.524 1.00 64.31 98 GLY A O 1
ATOM 719 N N . ASN A 1 99 ? -16.666 26.495 44.053 1.00 56.50 99 ASN A N 1
ATOM 720 C CA . ASN A 1 99 ? -15.352 27.085 43.764 1.00 56.50 99 ASN A CA 1
ATOM 721 C C . ASN A 1 99 ? -15.393 28.362 42.909 1.00 56.50 99 ASN A C 1
ATOM 723 O O . ASN A 1 99 ? -14.383 29.050 42.787 1.00 56.50 99 ASN A O 1
ATOM 727 N N . ILE A 1 100 ? -16.527 28.686 42.283 1.00 60.34 100 ILE A N 1
ATOM 728 C CA . ILE A 1 100 ? -16.675 29.881 41.441 1.00 60.34 100 ILE A CA 1
ATOM 729 C C . ILE A 1 100 ? -18.042 30.503 41.723 1.00 60.34 100 ILE A C 1
ATOM 731 O O . ILE A 1 100 ? -19.073 29.936 41.345 1.00 60.34 100 ILE A O 1
ATOM 735 N N . LYS A 1 101 ? -18.055 31.673 42.375 1.00 53.72 101 LYS A N 1
ATOM 736 C CA . LYS A 1 101 ? -19.277 32.458 42.590 1.00 53.72 101 LYS A CA 1
ATOM 737 C C . LYS A 1 101 ? -19.580 33.335 41.363 1.00 53.72 101 LYS A C 1
ATOM 739 O O . LYS A 1 101 ? -18.757 34.124 40.920 1.00 53.72 101 LYS A O 1
ATOM 744 N N . ASP A 1 102 ? -20.789 33.151 40.832 1.00 55.09 102 ASP A N 1
ATOM 745 C CA . ASP A 1 102 ? -21.605 34.156 40.132 1.00 55.09 102 ASP A CA 1
ATOM 746 C C . ASP A 1 102 ? -21.162 34.784 38.803 1.00 55.09 102 ASP A C 1
ATOM 748 O O . ASP A 1 102 ? -21.128 35.999 38.660 1.00 55.09 102 ASP A O 1
ATOM 752 N N . SER A 1 103 ? -21.019 34.009 37.724 1.00 51.03 103 SER A N 1
ATOM 753 C CA . SER A 1 103 ? -21.159 34.650 36.390 1.00 51.03 103 SER A CA 1
ATOM 754 C C . SER A 1 103 ? -21.582 33.754 35.224 1.00 51.03 103 SER A C 1
ATOM 756 O O . SER A 1 103 ? -21.541 34.178 34.070 1.00 51.03 103 SER A O 1
ATOM 758 N N . SER A 1 104 ? -21.980 32.494 35.448 1.00 53.97 104 SER A N 1
ATOM 759 C CA . SER A 1 104 ? -22.246 31.565 34.327 1.00 53.97 104 SER A CA 1
ATOM 760 C C . SER A 1 104 ? -23.320 30.503 34.583 1.00 53.97 104 SER A C 1
ATOM 762 O O . SER A 1 104 ? -23.264 29.445 33.966 1.00 53.97 104 SER A O 1
ATOM 764 N N . LYS A 1 105 ? -24.310 30.751 35.454 1.00 55.66 105 LYS A N 1
ATOM 765 C CA . LYS A 1 105 ? -25.335 29.742 35.811 1.00 55.66 105 LYS A CA 1
ATOM 766 C C . LYS A 1 105 ? -26.180 29.233 34.622 1.00 55.66 105 LYS A C 1
ATOM 768 O O . LYS A 1 105 ? -26.734 28.150 34.724 1.00 55.66 105 LYS A O 1
ATOM 773 N N . ASN A 1 106 ? -26.191 29.945 33.488 1.00 56.94 106 ASN A N 1
ATOM 774 C CA . ASN A 1 106 ? -26.927 29.578 32.264 1.00 56.94 106 ASN A CA 1
ATOM 775 C C . ASN A 1 106 ? -26.019 29.391 31.027 1.00 56.94 106 ASN A C 1
ATOM 777 O O . ASN A 1 106 ? -26.450 29.565 29.887 1.00 56.94 106 ASN A O 1
ATOM 781 N N . GLY A 1 107 ? -24.732 29.094 31.226 1.00 61.03 107 GLY A N 1
ATOM 782 C CA . GLY A 1 107 ? -23.780 28.926 30.125 1.00 61.03 107 GLY A CA 1
ATOM 783 C C . GLY A 1 107 ? -23.932 27.594 29.378 1.00 61.03 107 GLY A C 1
ATOM 784 O O . GLY A 1 107 ? -24.308 26.579 29.957 1.00 61.03 107 GLY A O 1
ATOM 785 N N . LYS A 1 108 ? -23.558 27.554 28.088 1.00 66.81 108 LYS A N 1
ATOM 786 C CA . LYS A 1 108 ? -23.455 26.287 27.336 1.00 66.81 108 LYS A CA 1
ATOM 787 C C . LYS A 1 108 ? -22.478 25.331 28.035 1.00 66.81 108 LYS A C 1
ATOM 789 O O . LYS A 1 108 ? -21.343 25.707 28.351 1.00 66.81 108 LYS A O 1
ATOM 794 N N . MET A 1 109 ? -22.930 24.098 28.252 1.00 72.31 109 MET A N 1
ATOM 795 C CA . MET A 1 109 ? -22.157 23.055 28.920 1.00 72.31 109 MET A CA 1
ATOM 796 C C . MET A 1 109 ? -21.298 22.251 27.947 1.00 72.31 109 MET A C 1
ATOM 798 O O . MET A 1 109 ? -21.730 21.901 26.849 1.00 72.31 109 MET A O 1
ATOM 802 N N . VAL A 1 110 ? -20.099 21.920 28.408 1.00 72.56 110 VAL A N 1
ATOM 803 C CA . VAL A 1 110 ? -19.108 21.060 27.762 1.00 72.56 110 VAL A CA 1
ATOM 804 C C . VAL A 1 110 ? -19.009 19.787 28.593 1.00 72.56 110 VAL A C 1
ATOM 806 O O . VAL A 1 110 ? -18.914 19.856 29.823 1.00 72.56 110 VAL A O 1
ATOM 809 N N . ARG A 1 111 ? -19.075 18.625 27.943 1.00 75.06 111 ARG A N 1
ATOM 810 C CA . ARG A 1 111 ? -19.148 17.330 28.632 1.00 75.06 111 ARG A CA 1
ATOM 811 C C . ARG A 1 111 ? -17.934 16.478 28.328 1.00 75.06 111 ARG A C 1
ATOM 813 O O . ARG A 1 111 ? -17.468 16.451 27.189 1.00 75.06 111 ARG A O 1
ATOM 820 N N . CYS A 1 112 ? -17.486 15.757 29.349 1.00 74.19 112 CYS A N 1
ATOM 821 C CA . CYS A 1 112 ? -16.510 14.707 29.164 1.00 74.19 112 CYS A CA 1
ATOM 822 C C . CYS A 1 112 ? -17.128 13.577 28.327 1.00 74.19 112 CYS A C 1
ATOM 824 O O . CYS A 1 112 ? -18.244 13.134 28.601 1.00 74.19 112 CYS A O 1
ATOM 826 N N . VAL A 1 113 ? -16.413 13.103 27.312 1.00 68.31 113 VAL A N 1
ATOM 827 C CA . VAL A 1 113 ? -16.833 11.953 26.488 1.00 68.31 113 VAL A CA 1
ATOM 828 C C . VAL A 1 113 ? -16.641 10.614 27.209 1.00 68.31 113 VAL A C 1
ATOM 830 O O . VAL A 1 113 ? -17.283 9.631 26.854 1.00 68.31 113 VAL A O 1
ATOM 833 N N . LEU A 1 114 ? -15.826 10.598 28.270 1.00 68.50 114 LEU A N 1
ATOM 834 C CA . LEU A 1 114 ? -15.446 9.394 29.017 1.00 68.50 114 LEU A CA 1
ATOM 835 C C . LEU A 1 114 ? -16.183 9.187 30.332 1.00 68.50 114 LEU A C 1
ATOM 837 O O . LEU A 1 114 ? -16.354 8.058 30.785 1.00 68.50 114 LEU A O 1
ATOM 841 N N . CYS A 1 115 ? -16.633 10.266 30.960 1.00 72.81 115 CYS A N 1
ATOM 842 C CA . CYS A 1 115 ? -17.359 10.178 32.216 1.00 72.81 115 CYS A CA 1
ATOM 843 C C . CYS A 1 115 ? -18.459 11.219 32.295 1.00 72.81 115 CYS A C 1
ATOM 845 O O . CYS A 1 115 ? -18.720 11.989 31.377 1.00 72.81 115 CYS A O 1
ATOM 847 N N . THR A 1 116 ? -19.122 11.255 33.441 1.00 75.56 116 THR A N 1
ATOM 848 C CA . THR A 1 116 ? -20.270 12.125 33.666 1.00 75.56 116 THR A CA 1
ATOM 849 C C . THR A 1 116 ? -19.893 13.544 34.080 1.00 75.56 116 THR A C 1
ATOM 851 O O . THR A 1 116 ? -20.750 14.281 34.555 1.00 75.56 116 THR A O 1
ATOM 854 N N . THR A 1 117 ? -18.615 13.912 33.970 1.00 79.38 117 THR A N 1
ATOM 855 C CA . THR A 1 117 ? -18.127 15.237 34.353 1.00 79.38 117 THR A CA 1
ATOM 856 C C . THR A 1 117 ? -18.506 16.253 33.282 1.00 79.38 117 THR A C 1
ATOM 858 O O . THR A 1 117 ? -18.222 16.060 32.100 1.00 79.38 117 THR A O 1
ATOM 861 N N . ALA A 1 118 ? -19.109 17.361 33.701 1.00 79.19 118 ALA A N 1
ATOM 862 C CA . ALA A 1 118 ? -19.469 18.457 32.821 1.00 79.19 118 ALA A CA 1
ATOM 863 C C . ALA A 1 118 ? -19.124 19.806 33.455 1.00 79.19 118 ALA A C 1
ATOM 865 O O . ALA A 1 118 ? -19.147 19.956 34.675 1.00 79.19 118 ALA A O 1
ATOM 866 N N . TYR A 1 119 ? -18.820 20.798 32.624 1.00 78.69 119 TYR A N 1
ATOM 867 C CA . TYR A 1 119 ? -18.529 22.165 33.051 1.00 78.69 119 TYR A CA 1
ATOM 868 C C . TYR A 1 119 ? -19.233 23.156 32.130 1.00 78.69 119 TYR A C 1
ATOM 870 O O . TYR A 1 119 ? -19.457 22.879 30.952 1.00 78.69 119 TYR A O 1
ATOM 878 N N . HIS A 1 120 ? -19.540 24.350 32.624 1.00 80.31 120 HIS A N 1
ATOM 879 C CA . HIS A 1 120 ? -19.766 25.474 31.721 1.00 80.31 120 HIS A CA 1
ATOM 880 C C . HIS A 1 120 ? -18.467 25.791 30.994 1.00 80.31 120 HIS A C 1
ATOM 882 O O . HIS A 1 120 ? -17.395 25.710 31.589 1.00 80.31 120 HIS A O 1
ATOM 888 N N . ARG A 1 121 ? -18.557 26.229 29.738 1.00 75.12 121 ARG A N 1
ATOM 889 C CA . ARG A 1 121 ? -17.372 26.574 28.940 1.00 75.12 121 ARG A CA 1
ATOM 890 C C . ARG A 1 121 ? -16.420 27.553 29.640 1.00 75.12 121 ARG A C 1
ATOM 892 O O . ARG A 1 121 ? -15.215 27.407 29.518 1.00 75.12 121 ARG A O 1
ATOM 899 N N . LYS A 1 122 ? -16.953 28.532 30.378 1.00 74.25 122 LYS A N 1
ATOM 900 C CA . LYS A 1 122 ? -16.154 29.510 31.140 1.00 74.25 122 LYS A CA 1
ATOM 901 C C . LYS A 1 122 ? -15.608 28.966 32.464 1.00 74.25 122 LYS A C 1
ATOM 903 O O . LYS A 1 122 ? -14.676 29.530 33.010 1.00 74.25 122 LYS A O 1
ATOM 908 N N . CYS A 1 123 ? -16.199 27.893 32.981 1.00 77.56 123 CYS A N 1
ATOM 909 C CA . CYS A 1 123 ? -15.793 27.250 34.231 1.00 77.56 123 CYS A CA 1
ATOM 910 C C . CYS A 1 123 ? -14.887 26.037 33.986 1.00 77.56 123 CYS A C 1
ATOM 912 O O . CYS A 1 123 ? -14.669 25.234 34.893 1.00 77.56 123 CYS A O 1
ATOM 914 N N . LEU A 1 124 ? -14.433 25.862 32.747 1.00 74.19 124 LEU A N 1
ATOM 915 C CA . LEU A 1 124 ? -13.474 24.841 32.383 1.00 74.19 124 LEU A CA 1
ATOM 916 C C . LEU A 1 124 ? -12.117 25.169 33.052 1.00 74.19 124 LEU A C 1
ATOM 918 O O . LEU A 1 124 ? -11.629 26.283 32.874 1.00 74.19 124 LEU A O 1
ATOM 922 N N . PRO A 1 125 ? -11.504 24.252 33.825 1.00 68.31 125 PRO A N 1
ATOM 923 C CA . PRO A 1 125 ? -10.258 24.538 34.551 1.00 68.31 125 PRO A CA 1
ATOM 924 C C . PRO A 1 125 ? -9.047 24.675 33.618 1.00 68.31 125 PRO A C 1
ATOM 926 O O . PRO A 1 125 ? -8.694 23.698 32.976 1.00 68.31 125 PRO A O 1
ATOM 929 N N . SER A 1 126 ? -8.376 25.829 33.548 1.00 61.03 126 SER A N 1
ATOM 930 C CA . SER A 1 126 ? -7.323 26.119 32.546 1.00 61.03 126 SER A CA 1
ATOM 931 C C . SER A 1 126 ? -6.230 25.043 32.376 1.00 61.03 126 SER A C 1
ATOM 933 O O . SER A 1 126 ? -5.613 24.953 31.317 1.00 61.03 126 SER A O 1
ATOM 935 N N . SER A 1 127 ? -6.008 24.193 33.382 1.00 57.84 127 SER A N 1
ATOM 936 C CA . SER A 1 127 ? -5.230 22.958 33.295 1.00 57.84 127 SER A CA 1
ATOM 937 C C . SER A 1 127 ? -6.109 21.730 33.587 1.00 57.84 127 SER A C 1
ATOM 939 O O . SER A 1 127 ? -6.926 21.722 34.504 1.00 57.84 127 SER A O 1
ATOM 941 N N . GLY A 1 128 ? -5.930 20.653 32.814 1.00 60.44 128 GLY A N 1
ATOM 942 C CA . GLY A 1 128 ? -6.591 19.372 33.090 1.00 60.44 128 GLY A CA 1
ATOM 943 C C . GLY A 1 128 ? -7.852 19.082 32.272 1.00 60.44 128 GLY A C 1
ATOM 944 O O . GLY A 1 128 ? -8.703 18.309 32.702 1.00 60.44 128 GLY A O 1
ATOM 945 N N . TYR A 1 129 ? -7.991 19.667 31.090 1.00 64.19 129 TYR A N 1
ATOM 946 C CA . TYR A 1 129 ? -8.931 19.176 30.091 1.00 64.19 129 TYR A CA 1
ATOM 947 C C . TYR A 1 129 ? -8.380 19.391 28.682 1.00 64.19 129 TYR A C 1
ATOM 949 O O . TYR A 1 129 ? -7.385 20.103 28.491 1.00 64.19 129 TYR A O 1
ATOM 957 N N . GLU A 1 130 ? -9.042 18.787 27.703 1.00 59.22 130 GLU A N 1
ATOM 958 C CA . GLU A 1 130 ? -8.783 19.023 26.287 1.00 59.22 130 GLU A CA 1
ATOM 959 C C . GLU A 1 130 ? -10.098 19.241 25.548 1.00 59.22 130 GLU A C 1
ATOM 961 O O . GLU A 1 130 ? -11.034 18.467 25.730 1.00 59.22 130 GLU A O 1
ATOM 966 N N . THR A 1 131 ? -10.209 20.332 24.787 1.00 56.59 131 THR A N 1
ATOM 967 C CA . THR A 1 131 ? -11.430 20.699 24.051 1.00 56.59 131 THR A CA 1
ATOM 968 C C . THR A 1 131 ? -11.185 20.649 22.559 1.00 56.59 131 THR A C 1
ATOM 970 O O . THR A 1 131 ? -10.273 21.313 22.068 1.00 56.59 131 THR A O 1
ATOM 973 N N . PHE A 1 132 ? -12.052 19.946 21.836 1.00 53.09 132 PHE A N 1
ATOM 974 C CA . PHE A 1 132 ? -11.974 19.887 20.380 1.00 53.09 132 PHE A CA 1
ATOM 975 C C . PHE A 1 132 ? -12.447 21.219 19.784 1.00 53.09 132 PHE A C 1
ATOM 977 O O . PHE A 1 132 ? -13.445 21.787 20.246 1.00 53.09 132 PHE A O 1
ATOM 984 N N . PRO A 1 133 ? -11.738 21.775 18.790 1.00 43.72 133 PRO A N 1
ATOM 985 C CA . PRO A 1 133 ? -12.127 23.055 18.227 1.00 43.72 133 PRO A CA 1
ATOM 986 C C . PRO A 1 133 ? -13.319 22.882 17.241 1.00 43.72 133 PRO A C 1
ATOM 988 O O . PRO A 1 133 ? -13.778 21.777 17.002 1.00 43.72 133 PRO A O 1
ATOM 991 N N . ASN A 1 134 ? -13.877 23.976 16.705 1.00 37.06 134 ASN A N 1
ATOM 992 C CA . ASN A 1 134 ? -15.066 24.066 15.808 1.00 37.06 134 ASN A CA 1
ATOM 993 C C . ASN A 1 134 ? -16.408 23.477 16.286 1.00 37.06 134 ASN A C 1
ATOM 995 O O . ASN A 1 134 ? -17.061 22.698 15.600 1.00 37.06 134 ASN A O 1
ATOM 999 N N . GLY A 1 135 ? -16.931 24.012 17.387 1.00 46.84 135 GLY A N 1
ATOM 1000 C CA . GLY A 1 135 ? -18.387 24.150 17.536 1.00 46.84 135 GLY A CA 1
ATOM 1001 C C . GLY A 1 135 ? -19.136 22.971 18.162 1.00 46.84 135 GLY A C 1
ATOM 1002 O O . GLY A 1 135 ? -20.267 23.177 18.601 1.00 46.84 135 GLY A O 1
ATOM 1003 N N . MET A 1 136 ? -18.513 21.800 18.326 1.00 46.38 136 MET A N 1
ATOM 1004 C CA . MET A 1 136 ? -19.012 20.745 19.219 1.00 46.38 136 MET A CA 1
ATOM 1005 C C . MET A 1 136 ? -18.199 20.727 20.524 1.00 46.38 136 MET A C 1
ATOM 1007 O O . MET A 1 136 ? -17.013 20.414 20.492 1.00 46.38 136 MET A O 1
ATOM 1011 N N . PRO A 1 137 ? -18.792 21.072 21.684 1.00 54.44 137 PRO A N 1
ATOM 1012 C CA . PRO A 1 137 ? -18.074 21.172 22.952 1.00 54.44 137 PRO A CA 1
ATOM 1013 C C . PRO A 1 137 ? -17.878 19.784 23.582 1.00 54.44 137 PRO A C 1
ATOM 1015 O O . PRO A 1 137 ? -18.477 19.454 24.611 1.00 54.44 137 PRO A O 1
ATOM 1018 N N . LEU A 1 138 ? -17.066 18.957 22.935 1.00 57.75 138 LEU A N 1
ATOM 1019 C CA . LEU A 1 138 ? -16.626 17.675 23.467 1.00 57.75 138 LEU A CA 1
ATOM 1020 C C . LEU A 1 138 ? -15.289 17.871 24.183 1.00 57.75 138 LEU A C 1
ATOM 1022 O O . LEU A 1 138 ? -14.489 18.734 23.810 1.00 57.75 138 LEU A O 1
ATOM 1026 N N . MET A 1 139 ? -15.092 17.130 25.269 1.00 72.75 139 MET A N 1
ATOM 1027 C CA . MET A 1 139 ? -13.922 17.284 26.124 1.00 72.75 139 MET A CA 1
ATOM 1028 C C . MET A 1 139 ? -13.501 15.947 26.732 1.00 72.75 139 MET A C 1
ATOM 1030 O O . MET A 1 139 ? -14.331 15.058 26.914 1.00 72.75 139 MET A O 1
ATOM 1034 N N . ILE A 1 140 ? -12.222 15.806 27.070 1.00 73.06 140 ILE A N 1
ATOM 1035 C CA . ILE A 1 140 ? -11.751 14.819 28.048 1.00 73.06 140 ILE A CA 1
ATOM 1036 C C . ILE A 1 140 ? -11.300 15.576 29.299 1.00 73.06 140 ILE A C 1
ATOM 1038 O O . ILE A 1 140 ? -10.565 16.553 29.183 1.00 73.06 140 ILE A O 1
ATOM 1042 N N . CYS A 1 141 ? -11.768 15.170 30.485 1.00 75.06 141 CYS A N 1
ATOM 1043 C CA . CYS A 1 141 ? -11.419 15.831 31.749 1.00 75.06 141 CYS A CA 1
ATOM 1044 C C . CYS A 1 141 ? -10.247 15.151 32.470 1.00 75.06 141 CYS A C 1
ATOM 1046 O O . CYS A 1 141 ? -10.005 13.964 32.271 1.00 75.06 141 CYS A O 1
ATOM 1048 N N . ALA A 1 142 ? -9.644 15.849 33.436 1.00 76.31 142 ALA A N 1
ATOM 1049 C CA . ALA A 1 142 ? -8.496 15.409 34.239 1.00 76.31 142 ALA A CA 1
ATOM 1050 C C . ALA A 1 142 ? -8.640 14.062 34.945 1.00 76.31 142 ALA A C 1
ATOM 1052 O O . ALA A 1 142 ? -7.632 13.443 35.260 1.00 76.31 142 ALA A O 1
ATOM 1053 N N . LYS A 1 143 ? -9.870 13.586 35.171 1.00 75.31 143 LYS A N 1
ATOM 1054 C CA . LYS A 1 143 ? -10.129 12.233 35.695 1.00 75.31 143 LYS A CA 1
ATOM 1055 C C . LYS A 1 143 ? -9.677 11.115 34.748 1.00 75.31 143 LYS A C 1
ATOM 1057 O O . LYS A 1 143 ? -9.618 9.966 35.163 1.00 75.31 143 LYS A O 1
ATOM 1062 N N . HIS A 1 144 ? -9.356 11.465 33.507 1.00 74.06 144 HIS A N 1
ATOM 1063 C CA . HIS A 1 144 ? -8.862 10.581 32.459 1.00 74.06 144 HIS A CA 1
ATOM 1064 C C . HIS A 1 144 ? -7.480 11.055 31.991 1.00 74.06 144 HIS A C 1
ATOM 1066 O O . HIS A 1 144 ? -7.311 11.466 30.841 1.00 74.06 144 HIS A O 1
ATOM 1072 N N . PRO A 1 145 ? -6.485 11.115 32.898 1.00 70.19 145 PRO A N 1
ATOM 1073 C CA . PRO A 1 145 ? -5.185 11.700 32.584 1.00 70.19 145 PRO A CA 1
ATOM 1074 C C . PRO A 1 145 ? -4.426 10.867 31.547 1.00 70.19 145 PRO A C 1
ATOM 1076 O O . PRO A 1 145 ? -3.634 11.415 30.786 1.00 70.19 145 PRO A O 1
ATOM 1079 N N . GLN A 1 146 ? -4.701 9.561 31.486 1.00 67.44 146 GLN A N 1
ATOM 1080 C CA . GLN A 1 146 ? -4.124 8.653 30.501 1.00 67.44 146 GLN A CA 1
ATOM 1081 C C . GLN A 1 146 ? -4.646 8.995 29.099 1.00 67.44 146 GLN A C 1
ATOM 1083 O O . GLN A 1 146 ? -3.860 9.174 28.175 1.00 67.44 146 GLN A O 1
ATOM 1088 N N . GLU A 1 147 ? -5.956 9.185 28.954 1.00 66.75 147 GLU A N 1
ATOM 1089 C CA . GLU A 1 147 ? -6.612 9.486 27.681 1.00 66.75 147 GLU A CA 1
ATOM 1090 C C . GLU A 1 147 ? -6.352 10.925 27.215 1.00 66.75 147 GLU A C 1
ATOM 1092 O O . GLU A 1 147 ? -6.131 11.154 26.029 1.00 66.75 147 GLU A O 1
ATOM 1097 N N . MET A 1 148 ? -6.281 11.892 28.138 1.00 64.25 148 MET A N 1
ATOM 1098 C CA . MET A 1 148 ? -5.811 13.247 27.815 1.00 64.25 148 MET A CA 1
ATOM 1099 C C . MET A 1 148 ? -4.336 13.280 27.419 1.00 64.25 148 MET A C 1
ATOM 1101 O O . MET A 1 148 ? -3.946 14.061 26.561 1.00 64.25 148 MET A O 1
ATOM 1105 N N . GLY A 1 149 ? -3.489 12.464 28.053 1.00 59.47 149 GLY A N 1
ATOM 1106 C CA . GLY A 1 149 ? -2.068 12.396 27.714 1.00 59.47 149 GLY A CA 1
ATOM 1107 C C . GLY A 1 149 ? -1.831 11.902 26.285 1.00 59.47 149 GLY A C 1
ATOM 1108 O O . GLY A 1 149 ? -0.884 12.341 25.636 1.00 59.47 149 GLY A O 1
ATOM 1109 N N . VAL A 1 150 ? -2.711 11.028 25.788 1.00 56.88 150 VAL A N 1
ATOM 1110 C CA . VAL A 1 150 ? -2.688 10.521 24.408 1.00 56.88 150 VAL A CA 1
ATOM 1111 C C . VAL A 1 150 ? -3.093 11.602 23.406 1.00 56.88 150 VAL A C 1
ATOM 1113 O O . VAL A 1 150 ? -2.420 11.766 22.393 1.00 56.88 150 VAL A O 1
ATOM 1116 N N . LEU A 1 151 ? -4.152 12.358 23.694 1.00 51.97 151 LEU A N 1
ATOM 1117 C CA . LEU A 1 151 ? -4.629 13.421 22.808 1.00 51.97 151 LEU A CA 1
ATOM 1118 C C . LEU A 1 151 ? -3.703 14.648 22.800 1.00 51.97 151 LEU A C 1
ATOM 1120 O O . LEU A 1 151 ? -3.367 15.128 21.725 1.00 51.97 151 LEU A O 1
ATOM 1124 N N . ARG A 1 152 ? -3.173 15.077 23.957 1.00 51.72 152 ARG A N 1
ATOM 1125 C CA . ARG A 1 152 ? -2.190 16.181 24.043 1.00 51.72 152 ARG A CA 1
ATOM 1126 C C . ARG A 1 152 ? -0.904 15.918 23.279 1.00 51.72 152 ARG A C 1
ATOM 1128 O O . ARG A 1 152 ? -0.249 16.868 22.855 1.00 51.72 152 ARG A O 1
ATOM 1135 N N . LYS A 1 153 ? -0.520 14.647 23.139 1.00 45.97 153 LYS A N 1
ATOM 1136 C CA . LYS A 1 153 ? 0.651 14.240 22.356 1.00 45.97 153 LYS A CA 1
ATOM 1137 C C . LYS A 1 153 ? 0.406 14.258 20.846 1.00 45.97 153 LYS A C 1
ATOM 1139 O O . LYS A 1 153 ? 1.383 14.253 20.114 1.00 45.97 153 LYS A O 1
ATOM 1144 N N . LYS A 1 154 ? -0.851 14.304 20.397 1.00 48.38 154 LYS A N 1
ATOM 1145 C CA . LYS A 1 154 ? -1.247 14.393 18.987 1.00 48.38 154 LYS A CA 1
ATOM 1146 C C . LYS A 1 154 ? -1.937 15.733 18.752 1.00 48.38 154 LYS A C 1
ATOM 1148 O O . LYS A 1 154 ? -3.163 15.834 18.810 1.00 48.38 154 LYS A O 1
ATOM 1153 N N . LYS A 1 155 ? -1.163 16.805 18.575 1.00 47.25 155 LYS A N 1
ATOM 1154 C CA . LYS A 1 155 ? -1.765 18.109 18.281 1.00 47.25 155 LYS A CA 1
ATOM 1155 C C . LYS A 1 155 ? -2.402 18.097 16.892 1.00 47.25 155 LYS A C 1
ATOM 1157 O O . LYS A 1 155 ? -1.913 17.488 15.957 1.00 47.25 155 LYS A O 1
ATOM 1162 N N . ILE A 1 156 ? -3.508 18.827 16.813 1.00 43.69 156 ILE A N 1
ATOM 1163 C CA . ILE A 1 156 ? -4.454 18.904 15.698 1.00 43.69 156 ILE A CA 1
ATOM 1164 C C . ILE A 1 156 ? -3.816 19.318 14.371 1.00 43.69 156 ILE A C 1
ATOM 1166 O O . ILE A 1 156 ? -4.374 18.962 13.348 1.00 43.69 156 ILE A O 1
ATOM 1170 N N . ASP A 1 157 ? -2.689 20.023 14.361 1.00 40.28 157 ASP A N 1
ATOM 1171 C CA . ASP A 1 157 ? -2.106 20.559 13.125 1.00 40.28 157 ASP A CA 1
ATOM 1172 C C . ASP A 1 157 ? -1.516 19.453 12.214 1.00 40.28 157 ASP A C 1
ATOM 1174 O O . ASP A 1 157 ? -1.612 19.563 10.995 1.00 40.28 157 ASP A O 1
ATOM 1178 N N . GLU A 1 158 ? -1.077 18.324 12.785 1.00 46.66 158 GLU A N 1
ATOM 1179 C CA . GLU A 1 158 ? -0.578 17.119 12.078 1.00 46.66 158 GLU A CA 1
ATOM 1180 C C . GLU A 1 158 ? -1.710 16.205 11.556 1.00 46.66 158 GLU A C 1
ATOM 1182 O O . GLU A 1 158 ? -1.501 15.064 11.176 1.00 46.66 158 GLU A O 1
ATOM 1187 N N . CYS A 1 159 ? -2.975 16.635 11.612 1.00 40.75 159 CYS A N 1
ATOM 1188 C CA . CYS A 1 159 ? -4.082 15.858 11.033 1.00 40.75 159 CYS A CA 1
ATOM 1189 C C . CYS A 1 159 ? -4.571 16.406 9.686 1.00 40.75 159 CYS A C 1
ATOM 1191 O O . CYS A 1 159 ? -5.408 15.761 9.053 1.00 40.75 159 CYS A O 1
ATOM 1193 N N . CYS A 1 160 ? -4.124 17.596 9.264 1.00 38.50 160 CYS A N 1
ATOM 1194 C CA . CYS A 1 160 ? -4.635 18.267 8.060 1.00 38.50 160 CYS A CA 1
ATOM 1195 C C . CYS A 1 160 ? -3.682 18.156 6.869 1.00 38.50 160 CYS A C 1
ATOM 1197 O O . CYS A 1 160 ? -4.166 18.127 5.738 1.00 38.50 160 CYS A O 1
ATOM 1199 N N . GLU A 1 161 ? -2.367 18.073 7.090 1.00 42.03 161 GLU A N 1
ATOM 1200 C CA . GLU A 1 161 ? -1.395 17.890 6.002 1.00 42.03 161 GLU A CA 1
ATOM 1201 C C . GLU A 1 161 ? -1.439 16.454 5.448 1.00 42.03 161 GLU A C 1
ATOM 1203 O O . GLU A 1 161 ? -1.408 16.250 4.234 1.00 42.03 161 GLU A O 1
ATOM 1208 N N . ASP A 1 162 ? -1.673 15.479 6.324 1.00 42.59 162 ASP A N 1
ATOM 1209 C CA . ASP A 1 162 ? -1.660 14.030 6.066 1.00 42.59 162 ASP A CA 1
ATOM 1210 C C . ASP A 1 162 ? -2.693 13.489 5.054 1.00 42.59 162 ASP A C 1
ATOM 1212 O O . ASP A 1 162 ? -2.546 12.392 4.507 1.00 42.59 162 ASP A O 1
ATOM 1216 N N . GLN A 1 163 ? -3.770 14.233 4.769 1.00 40.59 163 GLN A N 1
ATOM 1217 C CA . GLN A 1 163 ? -4.822 13.793 3.830 1.00 40.59 163 GLN A CA 1
ATOM 1218 C C . GLN A 1 163 ? -4.936 14.626 2.547 1.00 40.59 163 GLN A C 1
ATOM 1220 O O . GLN A 1 163 ? -5.812 14.356 1.724 1.00 40.59 163 GLN A O 1
ATOM 1225 N N . GLY A 1 164 ? -4.043 15.597 2.329 1.00 48.16 164 GLY A N 1
ATOM 1226 C CA . GLY A 1 164 ? -3.935 16.303 1.047 1.00 48.16 164 GLY A CA 1
ATOM 1227 C C . GLY A 1 164 ? -5.158 17.143 0.645 1.00 48.16 164 GLY A C 1
ATOM 1228 O O . GLY A 1 164 ? -5.481 17.219 -0.541 1.00 48.16 164 GLY A O 1
ATOM 1229 N N . ILE A 1 165 ? -5.847 17.781 1.598 1.00 38.62 165 ILE A N 1
ATOM 1230 C CA . ILE A 1 165 ? -6.903 18.769 1.313 1.00 38.62 165 ILE A CA 1
ATOM 1231 C C . ILE A 1 165 ? -6.253 20.159 1.242 1.00 38.62 165 ILE A C 1
ATOM 1233 O O . ILE A 1 165 ? -5.890 20.729 2.268 1.00 38.62 165 ILE A O 1
ATOM 1237 N N . SER A 1 166 ? -6.102 20.715 0.034 1.00 48.00 166 SER A N 1
ATOM 1238 C CA . SER A 1 166 ? -5.599 22.081 -0.160 1.00 48.00 166 SER A CA 1
ATOM 1239 C C . SER A 1 166 ? -6.697 23.101 0.163 1.00 48.00 166 SER A C 1
ATOM 1241 O O . SER A 1 166 ? -7.668 23.218 -0.581 1.00 48.00 166 SER A O 1
ATOM 1243 N N . GLU A 1 167 ? -6.524 23.794 1.289 1.00 46.00 167 GLU A N 1
ATOM 1244 C CA . GLU A 1 167 ? -7.360 24.867 1.849 1.00 46.00 167 GLU A CA 1
ATOM 1245 C C . GLU A 1 167 ? -8.874 24.575 1.966 1.00 46.00 167 GLU A C 1
ATOM 1247 O O . GLU A 1 167 ? -9.689 24.850 1.090 1.00 46.00 167 GLU A O 1
ATOM 1252 N N . GLY A 1 168 ? -9.274 24.100 3.149 1.00 40.47 168 GLY A N 1
ATOM 1253 C CA . GLY A 1 168 ? -10.648 24.124 3.662 1.00 40.47 168 GLY A CA 1
ATOM 1254 C C . GLY A 1 168 ? -10.631 24.032 5.192 1.00 40.47 168 GLY A C 1
ATOM 1255 O O . GLY A 1 168 ? -9.661 23.520 5.740 1.00 40.47 168 GLY A O 1
ATOM 1256 N N . PRO A 1 169 ? -11.637 24.569 5.910 1.00 38.56 169 PRO A N 1
ATOM 1257 C CA . PRO A 1 169 ? -11.489 25.099 7.263 1.00 38.56 169 PRO A CA 1
ATOM 1258 C C . PRO A 1 169 ? -11.083 24.008 8.248 1.00 38.56 169 PRO A C 1
ATOM 1260 O O . PRO A 1 169 ? -11.269 22.827 7.986 1.00 38.56 169 PRO A O 1
ATOM 1263 N N . ALA A 1 170 ? -10.602 24.404 9.426 1.00 43.31 170 ALA A N 1
ATOM 1264 C CA . ALA A 1 170 ? -10.089 23.528 10.480 1.00 43.31 170 ALA A CA 1
ATOM 1265 C C . ALA A 1 170 ? -10.924 22.245 10.790 1.00 43.31 170 ALA A C 1
ATOM 1267 O O . ALA A 1 170 ? -10.459 21.386 11.524 1.00 43.31 170 ALA A O 1
ATOM 1268 N N . THR A 1 171 ? -12.161 22.105 10.299 1.00 40.41 171 THR A N 1
ATOM 1269 C CA . THR A 1 171 ? -13.056 20.939 10.380 1.00 40.41 171 THR A CA 1
ATOM 1270 C C . THR A 1 171 ? -12.448 19.584 9.979 1.00 40.41 171 THR A C 1
ATOM 1272 O O . THR A 1 171 ? -12.732 18.627 10.685 1.00 40.41 171 THR A O 1
ATOM 1275 N N . ALA A 1 172 ? -11.575 19.478 8.964 1.00 38.47 172 ALA A N 1
ATOM 1276 C CA . ALA A 1 172 ? -11.040 18.178 8.504 1.00 38.47 172 ALA A CA 1
ATOM 1277 C C . ALA A 1 172 ? -10.116 17.482 9.531 1.00 38.47 172 ALA A C 1
ATOM 1279 O O . ALA A 1 172 ? -10.300 16.306 9.839 1.00 38.47 172 ALA A O 1
ATOM 1280 N N . CYS A 1 173 ? -9.207 18.225 10.174 1.00 44.16 173 CYS A N 1
ATOM 1281 C CA . CYS A 1 173 ? -8.394 17.713 11.287 1.00 44.16 173 CYS A CA 1
ATOM 1282 C C . CYS A 1 173 ? -9.224 17.236 12.488 1.00 44.16 173 CYS A C 1
ATOM 1284 O O . CYS A 1 173 ? -8.781 16.431 13.308 1.00 44.16 173 CYS A O 1
ATOM 1286 N N . LYS A 1 174 ? -10.420 17.802 12.656 1.00 46.09 174 LYS A N 1
ATOM 1287 C CA . LYS A 1 174 ? -11.240 17.598 13.855 1.00 46.09 174 LYS A CA 1
ATOM 1288 C C . LYS A 1 174 ? -11.981 16.276 13.792 1.00 46.09 174 LYS A C 1
ATOM 1290 O O . LYS A 1 174 ? -12.167 15.658 14.834 1.00 46.09 174 LYS A O 1
ATOM 1295 N N . ASP A 1 175 ? -12.323 15.821 12.593 1.00 44.09 175 ASP A N 1
ATOM 1296 C CA . ASP A 1 175 ? -12.950 14.521 12.370 1.00 44.09 175 ASP A CA 1
ATOM 1297 C C . ASP A 1 175 ? -11.951 13.372 12.580 1.00 44.09 175 ASP A C 1
ATOM 1299 O O . ASP A 1 175 ? -12.315 12.344 13.149 1.00 44.09 175 ASP A O 1
ATOM 1303 N N . VAL A 1 176 ? -10.667 13.581 12.250 1.00 47.47 176 VAL A N 1
ATOM 1304 C CA . VAL A 1 176 ? -9.579 12.622 12.523 1.00 47.47 176 VAL A CA 1
ATOM 1305 C C . VAL A 1 176 ? -9.314 12.492 14.023 1.00 47.47 176 VAL A C 1
ATOM 1307 O O . VAL A 1 176 ? -9.263 11.377 14.543 1.00 47.47 176 VAL A O 1
ATOM 1310 N N . LEU A 1 177 ? -9.224 13.613 14.750 1.00 48.75 177 LEU A N 1
ATOM 1311 C CA . LEU A 1 177 ? -9.053 13.574 16.204 1.00 48.75 177 LEU A CA 1
ATOM 1312 C C . LEU A 1 177 ? -10.280 12.956 16.898 1.00 48.75 177 LEU A C 1
ATOM 1314 O O . LEU A 1 177 ? -10.127 12.203 17.856 1.00 48.75 177 LEU A O 1
ATOM 1318 N N . MET A 1 178 ? -11.490 13.208 16.384 1.00 48.53 178 MET A N 1
ATOM 1319 C CA . MET A 1 178 ? -12.729 12.585 16.864 1.00 48.53 178 MET A CA 1
ATOM 1320 C C . MET A 1 178 ? -12.783 11.076 16.596 1.00 48.53 178 MET A C 1
ATOM 1322 O O . MET A 1 178 ? -13.205 10.332 17.480 1.00 48.53 178 MET A O 1
ATOM 1326 N N . GLN A 1 179 ? -12.330 10.612 15.428 1.00 49.12 179 GLN A N 1
ATOM 1327 C CA . GLN A 1 179 ? -12.254 9.187 15.091 1.00 49.12 179 GLN A CA 1
ATOM 1328 C C . GLN A 1 179 ? -11.214 8.466 15.956 1.00 49.12 179 GLN A C 1
ATOM 1330 O O . GLN A 1 179 ? -11.516 7.435 16.546 1.00 49.12 179 GLN A O 1
ATOM 1335 N N . GLN A 1 180 ? -10.033 9.061 16.148 1.00 49.41 180 GLN A N 1
ATOM 1336 C CA . GLN A 1 180 ? -9.013 8.520 17.050 1.00 49.41 180 GLN A CA 1
ATOM 1337 C C . GLN A 1 180 ? -9.497 8.439 18.494 1.00 49.41 180 GLN A C 1
ATOM 1339 O O . GLN A 1 180 ? -9.107 7.527 19.213 1.00 49.41 180 GLN A O 1
ATOM 1344 N N . LEU A 1 181 ? -10.352 9.364 18.926 1.00 50.03 181 LEU A N 1
ATOM 1345 C CA . LEU A 1 181 ? -10.968 9.327 20.244 1.00 50.03 181 LEU A CA 1
ATOM 1346 C C . LEU A 1 181 ? -12.017 8.212 20.343 1.00 50.03 181 LEU A C 1
ATOM 1348 O O . LEU A 1 181 ? -12.039 7.499 21.337 1.00 50.03 181 LEU A O 1
ATOM 1352 N N . ILE A 1 182 ? -12.835 8.008 19.307 1.00 49.38 182 ILE A N 1
ATOM 1353 C CA . ILE A 1 182 ? -13.773 6.874 19.207 1.00 49.38 182 ILE A CA 1
ATOM 1354 C C . ILE A 1 182 ? -13.024 5.529 19.240 1.00 49.38 182 ILE A C 1
ATOM 1356 O O . ILE A 1 182 ? -13.505 4.580 19.857 1.00 49.38 182 ILE A O 1
ATOM 1360 N N . ASP A 1 183 ? -11.838 5.465 18.634 1.00 46.72 183 ASP A N 1
ATOM 1361 C CA . ASP A 1 183 ? -11.027 4.248 18.547 1.00 46.72 183 ASP A CA 1
ATOM 1362 C C . ASP A 1 183 ? -10.198 3.998 19.827 1.00 46.72 183 ASP A C 1
ATOM 1364 O O . ASP A 1 183 ? -10.122 2.866 20.313 1.00 46.72 183 ASP A O 1
ATOM 1368 N N . HIS A 1 184 ? -9.599 5.044 20.421 1.00 47.91 184 HIS A N 1
ATOM 1369 C CA . HIS A 1 184 ? -8.825 4.946 21.672 1.00 47.91 184 HIS A CA 1
ATOM 1370 C C . HIS A 1 184 ? -9.708 4.691 22.878 1.00 47.91 184 HIS A C 1
ATOM 1372 O O . HIS A 1 184 ? -9.365 3.918 23.779 1.00 47.91 184 HIS A O 1
ATOM 1378 N N . VAL A 1 185 ? -10.856 5.351 22.904 1.00 49.47 185 VAL A N 1
ATOM 1379 C CA . VAL A 1 185 ? -11.898 5.051 23.859 1.00 49.47 185 VAL A CA 1
ATOM 1380 C C . VAL A 1 185 ? -12.663 3.878 23.285 1.00 49.47 185 VAL A C 1
ATOM 1382 O O . VAL A 1 185 ? -13.773 4.041 22.798 1.00 49.47 185 VAL A O 1
ATOM 1385 N N . SER A 1 186 ? -12.034 2.697 23.304 1.00 43.06 186 SER A N 1
ATOM 1386 C CA . SER A 1 186 ? -12.633 1.457 22.816 1.00 43.06 186 SER A CA 1
ATOM 1387 C C . SER A 1 186 ? -14.119 1.427 23.170 1.00 43.06 186 SER A C 1
ATOM 1389 O O . SER A 1 186 ? -14.484 1.738 24.307 1.00 43.06 186 SER A O 1
ATOM 1391 N N . VAL A 1 187 ? -14.976 1.048 22.222 1.00 43.31 187 VAL A N 1
ATOM 1392 C CA . VAL A 1 187 ? -16.433 0.923 22.421 1.00 43.31 187 VAL A CA 1
ATOM 1393 C C . VAL A 1 187 ? -16.761 0.135 23.707 1.00 43.31 187 VAL A C 1
ATOM 1395 O O . VAL A 1 187 ? -17.743 0.419 24.381 1.00 43.31 187 VAL A O 1
ATOM 1398 N N . SER A 1 188 ? -15.858 -0.758 24.128 1.00 38.94 188 SER A N 1
ATOM 1399 C CA . SER A 1 188 ? -15.899 -1.522 25.383 1.00 38.94 188 SER A CA 1
ATOM 1400 C C . SER A 1 188 ? -15.617 -0.737 26.688 1.00 38.94 188 SER A C 1
ATOM 1402 O O . SER A 1 188 ? -16.077 -1.148 27.754 1.00 38.94 188 SER A O 1
ATOM 1404 N N . ARG A 1 189 ? -14.868 0.375 26.631 1.00 42.06 189 ARG A N 1
ATOM 1405 C CA . ARG A 1 189 ? -14.505 1.265 27.759 1.00 42.06 189 ARG A CA 1
ATOM 1406 C C . ARG A 1 189 ? -15.290 2.574 27.781 1.00 42.06 189 ARG A C 1
ATOM 1408 O O . ARG A 1 189 ? -15.378 3.201 28.838 1.00 42.06 189 ARG A O 1
ATOM 1415 N N . MET A 1 190 ? -15.895 2.978 26.660 1.00 45.88 190 MET A N 1
ATOM 1416 C CA . MET A 1 190 ? -17.012 3.919 26.719 1.00 45.88 190 MET A CA 1
ATOM 1417 C C . MET A 1 190 ? -18.069 3.323 27.654 1.00 45.88 190 MET A C 1
ATOM 1419 O O . MET A 1 190 ? -18.319 2.119 27.584 1.00 45.88 190 MET A O 1
ATOM 1423 N N . PRO A 1 191 ? -18.719 4.108 28.529 1.00 42.72 191 PRO A N 1
ATOM 1424 C CA . PRO A 1 191 ? -19.890 3.632 29.249 1.00 42.72 191 PRO A CA 1
ATOM 1425 C C . PRO A 1 191 ? -20.982 3.250 28.239 1.00 42.72 191 PRO A C 1
ATOM 1427 O O . PRO A 1 191 ? -21.803 4.074 27.842 1.00 42.72 191 PRO A O 1
ATOM 1430 N N . GLU A 1 192 ? -20.958 2.007 27.774 1.00 45.62 192 GLU A N 1
ATOM 1431 C CA . GLU A 1 192 ? -21.865 1.496 26.760 1.00 45.62 192 GLU A CA 1
ATOM 1432 C C . GLU A 1 192 ? -23.304 1.596 27.271 1.00 45.62 192 GLU A C 1
ATOM 1434 O O . GLU A 1 192 ? -23.591 1.144 28.399 1.00 45.62 192 GLU A O 1
ATOM 1439 N N . PRO A 1 193 ? -24.244 2.126 26.464 1.00 48.03 193 PRO A N 1
ATOM 1440 C CA . PRO A 1 193 ? -24.128 2.890 25.213 1.00 48.03 193 PRO A CA 1
ATOM 1441 C C . PRO A 1 193 ? -24.142 4.412 25.437 1.00 48.03 193 PRO A C 1
ATOM 1443 O O . PRO A 1 193 ? -25.129 4.999 25.907 1.00 48.03 193 PRO A O 1
ATOM 1446 N N . PHE A 1 194 ? -23.067 5.060 25.002 1.00 43.19 194 PHE A N 1
ATOM 1447 C CA . PHE A 1 194 ? -23.022 6.481 24.687 1.00 43.19 194 PHE A CA 1
ATOM 1448 C C . PHE A 1 194 ? -23.934 6.747 23.474 1.00 43.19 194 PHE A C 1
ATOM 1450 O O . PHE A 1 194 ? -23.844 6.059 22.461 1.00 43.19 194 PHE A O 1
ATOM 1457 N N . ARG A 1 195 ? -24.843 7.729 23.558 1.00 43.38 195 ARG A N 1
ATOM 1458 C CA . ARG A 1 195 ? -25.575 8.207 22.374 1.00 43.38 195 ARG A CA 1
ATOM 1459 C C . ARG A 1 195 ? -24.621 9.070 21.551 1.00 43.38 195 ARG A C 1
ATOM 1461 O O . ARG A 1 195 ? -24.372 10.215 21.930 1.00 43.38 195 ARG A O 1
ATOM 1468 N N . LEU A 1 196 ? -24.128 8.547 20.433 1.00 41.16 196 LEU A N 1
ATOM 1469 C CA . LEU A 1 196 ? -23.555 9.394 19.389 1.00 41.16 196 LEU A CA 1
ATOM 1470 C C . LEU A 1 196 ? -24.671 10.312 18.840 1.00 41.16 196 LEU A C 1
ATOM 1472 O O . LEU A 1 196 ? -25.802 9.848 18.658 1.00 41.16 196 LEU A O 1
ATOM 1476 N N . PRO A 1 197 ? -24.417 11.616 18.626 1.00 37.44 197 PRO A N 1
ATOM 1477 C CA . PRO A 1 197 ? -25.381 12.510 17.988 1.00 37.44 197 PRO A CA 1
ATOM 1478 C C . PRO A 1 197 ? -25.822 11.948 16.631 1.00 37.44 197 PRO A C 1
ATOM 1480 O O . PRO A 1 197 ? -25.008 11.363 15.928 1.00 37.44 197 PRO A O 1
ATOM 1483 N N . VAL A 1 198 ? -27.083 12.159 16.239 1.00 34.22 198 VAL A N 1
ATOM 1484 C CA . VAL A 1 198 ? -27.719 11.557 15.043 1.00 34.22 198 VAL A CA 1
ATOM 1485 C C . VAL A 1 198 ? -26.873 11.679 13.758 1.00 34.22 198 VAL A C 1
ATOM 1487 O O . VAL A 1 198 ? -26.835 10.738 12.976 1.00 34.22 198 VAL A O 1
ATOM 1490 N N . ARG A 1 199 ? -26.093 12.757 13.596 1.00 33.28 199 ARG A N 1
ATOM 1491 C CA . ARG A 1 199 ? -25.175 12.967 12.456 1.00 33.28 199 ARG A CA 1
ATOM 1492 C C . ARG A 1 199 ? -24.000 11.972 12.357 1.00 33.28 199 ARG A C 1
ATOM 1494 O O . ARG A 1 199 ? -23.438 11.815 11.285 1.00 33.28 199 ARG A O 1
ATOM 1501 N N . PHE A 1 200 ? -23.621 11.287 13.440 1.00 35.09 200 PHE A N 1
ATOM 1502 C CA . PHE A 1 200 ? -22.543 10.280 13.439 1.00 35.09 200 PHE A CA 1
ATOM 1503 C C . PHE A 1 200 ? -23.006 8.887 12.977 1.00 35.09 200 PHE A C 1
ATOM 1505 O O . PHE A 1 200 ? -22.181 8.074 12.571 1.00 35.09 200 PHE A O 1
ATOM 1512 N N . ALA A 1 201 ? -24.310 8.591 13.003 1.00 33.44 201 ALA A N 1
ATOM 1513 C CA . ALA A 1 201 ? -24.838 7.313 12.511 1.00 33.44 201 ALA A CA 1
ATOM 1514 C C . ALA A 1 201 ? -24.800 7.203 10.972 1.00 33.44 201 ALA A C 1
ATOM 1516 O O . ALA A 1 201 ? -24.795 6.100 10.426 1.00 33.44 201 ALA A O 1
ATOM 1517 N N . GLU A 1 202 ? -24.716 8.341 10.279 1.00 34.38 202 GLU A N 1
ATOM 1518 C CA . GLU A 1 202 ? -24.680 8.454 8.816 1.00 34.38 202 GLU A CA 1
ATOM 1519 C C . GLU A 1 202 ? -23.264 8.224 8.229 1.00 34.38 202 GLU A C 1
ATOM 1521 O O . GLU A 1 202 ? -23.128 7.955 7.038 1.00 34.38 202 GLU A O 1
ATOM 1526 N N . ALA A 1 203 ? -22.208 8.203 9.060 1.00 36.16 203 ALA A N 1
ATOM 1527 C CA . ALA A 1 203 ? -20.814 7.924 8.665 1.00 36.16 203 ALA A CA 1
ATOM 1528 C C . ALA A 1 203 ? -20.531 6.443 8.312 1.00 36.16 203 ALA A C 1
ATOM 1530 O O . ALA A 1 203 ? -19.432 6.090 7.894 1.00 36.16 203 ALA A O 1
ATOM 1531 N N . ARG A 1 204 ? -21.528 5.556 8.427 1.00 34.69 204 ARG A N 1
ATOM 1532 C CA . ARG A 1 204 ? -21.461 4.160 7.952 1.00 34.69 204 ARG A CA 1
ATOM 1533 C C . ARG A 1 204 ? -21.563 4.015 6.421 1.00 34.69 204 ARG A C 1
ATOM 1535 O O . ARG A 1 204 ? -21.443 2.901 5.927 1.00 34.69 204 ARG A O 1
ATOM 1542 N N . ASN A 1 205 ? -21.734 5.114 5.680 1.00 41.16 205 ASN A N 1
ATOM 1543 C CA . ASN A 1 205 ? -21.852 5.141 4.215 1.00 41.16 205 ASN A CA 1
ATOM 1544 C C . ASN A 1 205 ? -20.533 5.475 3.465 1.00 41.16 205 ASN A C 1
ATOM 1546 O O . ASN A 1 205 ? -20.578 5.920 2.322 1.00 41.16 205 ASN A O 1
ATOM 1550 N N . TYR A 1 206 ? -19.347 5.237 4.045 1.00 37.12 206 TYR A N 1
ATOM 1551 C CA . TYR A 1 206 ? -18.037 5.435 3.381 1.00 37.12 206 TYR A CA 1
ATOM 1552 C C . TYR A 1 206 ? -17.614 4.287 2.441 1.00 37.12 206 TYR A C 1
ATOM 1554 O O . TYR A 1 206 ? -16.434 3.968 2.315 1.00 37.12 206 TYR A O 1
ATOM 1562 N N . ALA A 1 207 ? -18.546 3.707 1.690 1.00 36.78 207 ALA A N 1
ATOM 1563 C CA . ALA A 1 207 ? -18.230 2.817 0.567 1.00 36.78 207 ALA A CA 1
ATOM 1564 C C . ALA A 1 207 ? -17.619 3.573 -0.646 1.00 36.78 207 ALA A C 1
ATOM 1566 O O . ALA A 1 207 ? -17.775 3.148 -1.786 1.00 36.78 207 ALA A O 1
ATOM 1567 N N . GLY A 1 208 ? -16.952 4.716 -0.425 1.00 42.47 208 GLY A N 1
ATOM 1568 C CA . GLY A 1 208 ? -16.581 5.657 -1.487 1.00 42.47 208 GLY A CA 1
ATOM 1569 C C . GLY A 1 208 ? -15.351 6.542 -1.256 1.00 42.47 208 GLY A C 1
ATOM 1570 O O . GLY A 1 208 ? -15.094 7.400 -2.099 1.00 42.47 208 GLY A O 1
ATOM 1571 N N . SER A 1 209 ? -14.566 6.382 -0.181 1.00 52.59 209 SER A N 1
ATOM 1572 C CA . SER A 1 209 ? -13.277 7.091 -0.097 1.00 52.59 209 SER A CA 1
ATOM 1573 C C . SER A 1 209 ? -12.235 6.396 -0.981 1.00 52.59 209 SER A C 1
ATOM 1575 O O . SER A 1 209 ? -12.126 5.174 -0.980 1.00 52.59 209 SER A O 1
ATOM 1577 N N . LYS A 1 210 ? -11.494 7.173 -1.780 1.00 55.31 210 LYS A N 1
ATOM 1578 C CA . LYS A 1 210 ? -10.377 6.700 -2.619 1.00 55.31 210 LYS A CA 1
ATOM 1579 C C . LYS A 1 210 ? -9.055 6.834 -1.843 1.00 55.31 210 LYS A C 1
ATOM 1581 O O . LYS A 1 210 ? -8.992 7.651 -0.923 1.00 55.31 210 LYS A O 1
ATOM 1586 N N . PRO A 1 211 ? -8.005 6.055 -2.162 1.00 63.72 211 PRO A N 1
ATOM 1587 C CA . PRO A 1 211 ? -6.660 6.327 -1.650 1.00 63.72 211 PRO A CA 1
ATOM 1588 C C . PRO A 1 211 ? -6.205 7.738 -2.039 1.00 63.72 211 PRO A C 1
ATOM 1590 O O . PRO A 1 211 ? -6.697 8.293 -3.027 1.00 63.72 211 PRO A O 1
ATOM 1593 N N . SER A 1 212 ? -5.247 8.290 -1.288 1.00 64.88 212 SER A N 1
ATOM 1594 C CA . SER A 1 212 ? -4.628 9.575 -1.618 1.00 64.88 212 SER A CA 1
ATOM 1595 C C . SER A 1 212 ? -4.166 9.582 -3.083 1.00 64.88 212 SER A C 1
ATOM 1597 O O . SER A 1 212 ? -3.618 8.572 -3.547 1.00 64.88 212 SER A O 1
ATOM 1599 N N . PRO A 1 213 ? -4.401 10.673 -3.833 1.00 72.12 213 PRO A N 1
ATOM 1600 C CA . PRO A 1 213 ? -3.986 10.758 -5.225 1.00 72.12 213 PRO A CA 1
ATOM 1601 C C . PRO A 1 213 ? -2.480 10.528 -5.373 1.00 72.12 213 PRO A C 1
ATOM 1603 O O . PRO A 1 213 ? -1.682 11.060 -4.610 1.00 72.12 213 PRO A O 1
ATOM 1606 N N . PHE A 1 214 ? -2.092 9.755 -6.382 1.00 77.19 214 PHE A N 1
ATOM 1607 C CA . PHE A 1 214 ? -0.701 9.561 -6.780 1.00 77.19 214 PHE A CA 1
ATOM 1608 C C . PHE A 1 214 ? -0.657 9.339 -8.296 1.00 77.19 214 PHE A C 1
ATOM 1610 O O . PHE A 1 214 ? -1.667 8.989 -8.920 1.00 77.19 214 PHE A O 1
ATOM 1617 N N . LYS A 1 215 ? 0.504 9.540 -8.918 1.00 84.44 215 LYS A N 1
ATOM 1618 C CA . LYS A 1 215 ? 0.652 9.350 -10.365 1.00 84.44 215 LYS A CA 1
ATOM 1619 C C . LYS A 1 215 ? 1.053 7.913 -10.689 1.00 84.44 215 LYS A C 1
ATOM 1621 O O . LYS A 1 215 ? 2.116 7.449 -10.286 1.00 84.44 215 LYS A O 1
ATOM 1626 N N . LEU A 1 216 ? 0.228 7.222 -11.473 1.00 79.62 216 LEU A N 1
ATOM 1627 C CA . LEU A 1 216 ? 0.536 5.865 -11.919 1.00 79.62 216 LEU A CA 1
ATOM 1628 C C . LEU A 1 216 ? 1.690 5.871 -12.932 1.00 79.62 216 LEU A C 1
ATOM 1630 O O . LEU A 1 216 ? 1.612 6.511 -13.984 1.00 79.62 216 LEU A O 1
ATOM 1634 N N . LEU A 1 217 ? 2.740 5.113 -12.632 1.00 86.12 217 LEU A N 1
ATOM 1635 C CA . LEU A 1 217 ? 3.881 4.891 -13.509 1.00 86.12 217 LEU A CA 1
ATOM 1636 C C . LEU A 1 217 ? 3.821 3.510 -14.160 1.00 86.12 217 LEU A C 1
ATOM 1638 O O . LEU A 1 217 ? 3.314 2.532 -13.619 1.00 86.12 217 LEU A O 1
ATOM 1642 N N . LYS A 1 218 ? 4.373 3.455 -15.369 1.00 84.50 218 LYS A N 1
ATOM 1643 C CA . LYS A 1 218 ? 4.464 2.254 -16.208 1.00 84.50 218 LYS A CA 1
ATOM 1644 C C . LYS A 1 218 ? 5.856 1.603 -16.167 1.00 84.50 218 LYS A C 1
ATOM 1646 O O . LYS A 1 218 ? 6.025 0.498 -16.679 1.00 84.50 218 LYS A O 1
ATOM 1651 N N . ARG A 1 219 ? 6.849 2.325 -15.650 1.00 89.06 219 ARG A N 1
ATOM 1652 C CA . ARG A 1 219 ? 8.258 1.942 -15.495 1.00 89.06 219 ARG A CA 1
ATOM 1653 C C . ARG A 1 219 ? 8.927 2.924 -14.536 1.00 89.06 219 ARG A C 1
ATOM 1655 O O . ARG A 1 219 ? 8.401 4.028 -14.366 1.00 89.06 219 ARG A O 1
ATOM 1662 N N . ASN A 1 220 ? 10.086 2.551 -14.006 1.00 93.38 220 ASN A N 1
ATOM 1663 C CA . ASN A 1 220 ? 10.905 3.441 -13.192 1.00 93.38 220 ASN A CA 1
ATOM 1664 C C . ASN A 1 220 ? 11.293 4.722 -13.946 1.00 93.38 220 ASN A C 1
ATOM 1666 O O . ASN A 1 220 ? 11.516 4.715 -15.164 1.00 93.38 220 ASN A O 1
ATOM 1670 N N . VAL A 1 221 ? 11.361 5.827 -13.205 1.00 95.00 221 VAL A N 1
ATOM 1671 C CA . VAL A 1 221 ? 11.808 7.134 -13.703 1.00 95.00 221 VAL A CA 1
ATOM 1672 C C . VAL A 1 221 ? 13.079 7.510 -12.957 1.00 95.00 221 VAL A C 1
ATOM 1674 O O . VAL A 1 221 ? 13.036 7.737 -11.758 1.00 95.00 221 VAL A O 1
ATOM 1677 N N . TYR A 1 222 ? 14.207 7.563 -13.661 1.00 93.19 222 TYR A N 1
ATOM 1678 C CA . TYR A 1 222 ? 15.492 7.945 -13.077 1.00 93.19 222 TYR A CA 1
ATOM 1679 C C . TYR A 1 222 ? 15.570 9.465 -12.986 1.00 93.19 222 TYR A C 1
ATOM 1681 O O . TYR A 1 222 ? 15.407 10.153 -13.998 1.00 93.19 222 TYR A O 1
ATOM 1689 N N . GLN A 1 223 ? 15.798 9.981 -11.782 1.00 87.44 223 GLN A N 1
ATOM 1690 C CA . GLN A 1 223 ? 15.898 11.411 -11.524 1.00 87.44 223 GLN A CA 1
ATOM 1691 C C . GLN A 1 223 ? 17.298 11.736 -11.014 1.00 87.44 223 GLN A C 1
ATOM 1693 O O . GLN A 1 223 ? 17.819 11.049 -10.143 1.00 87.44 223 GLN A O 1
ATOM 1698 N N . GLY A 1 224 ? 17.936 12.746 -11.611 1.00 79.88 224 GLY A N 1
ATOM 1699 C CA . GLY A 1 224 ? 19.313 13.122 -11.265 1.00 79.88 224 GLY A CA 1
ATOM 1700 C C . GLY A 1 224 ? 20.391 12.136 -11.740 1.00 79.88 224 GLY A C 1
ATOM 1701 O O . GLY A 1 224 ? 21.574 12.423 -11.599 1.00 79.88 224 GLY A O 1
ATOM 1702 N N . CYS A 1 225 ? 20.014 11.009 -12.353 1.00 81.88 225 CYS A N 1
ATOM 1703 C CA . CYS A 1 225 ? 20.935 9.971 -12.809 1.00 81.88 225 CYS A CA 1
ATOM 1704 C C . CYS A 1 225 ? 20.539 9.383 -14.173 1.00 81.88 225 CYS A C 1
ATOM 1706 O O . CYS A 1 225 ? 19.389 9.459 -14.617 1.00 81.88 225 CYS A O 1
ATOM 1708 N N . THR A 1 226 ? 21.519 8.796 -14.863 1.00 86.56 226 THR A N 1
ATOM 1709 C CA . THR A 1 226 ? 21.303 8.162 -16.166 1.00 86.56 226 THR A CA 1
ATOM 1710 C C . THR A 1 226 ? 20.683 6.788 -15.975 1.00 86.56 226 THR A C 1
ATOM 1712 O O . THR A 1 226 ? 21.235 5.940 -15.281 1.00 86.56 226 THR A O 1
ATOM 1715 N N . ARG A 1 227 ? 19.559 6.540 -16.652 1.00 88.56 227 ARG A N 1
ATOM 1716 C CA . ARG A 1 227 ? 18.959 5.206 -16.702 1.00 88.56 227 ARG A CA 1
ATOM 1717 C C . ARG A 1 227 ? 19.939 4.209 -17.340 1.00 88.56 227 ARG A C 1
ATOM 1719 O O . ARG A 1 227 ? 20.333 4.451 -18.488 1.00 88.56 227 ARG A O 1
ATOM 1726 N N . PRO A 1 228 ? 20.269 3.095 -16.663 1.00 85.50 228 PRO A N 1
ATOM 1727 C CA . PRO A 1 228 ? 21.113 2.051 -17.224 1.00 85.50 228 PRO A CA 1
ATOM 1728 C C . PRO A 1 228 ? 20.554 1.526 -18.545 1.00 85.50 228 PRO A C 1
ATOM 1730 O O . PRO A 1 228 ? 19.337 1.406 -18.731 1.00 85.50 228 PRO A O 1
ATOM 1733 N N . LYS A 1 229 ? 21.454 1.233 -19.479 1.00 80.88 229 LYS A N 1
ATOM 1734 C CA . LYS A 1 229 ? 21.132 0.611 -20.760 1.00 80.88 229 LYS A CA 1
ATOM 1735 C C . LYS A 1 229 ? 22.194 -0.430 -21.062 1.00 80.88 229 LYS A C 1
ATOM 1737 O O . LYS A 1 229 ? 23.379 -0.126 -20.999 1.00 80.88 229 LYS A O 1
ATOM 1742 N N . THR A 1 230 ? 21.755 -1.620 -21.436 1.00 82.31 230 THR A N 1
ATOM 1743 C CA . THR A 1 230 ? 22.620 -2.655 -22.004 1.00 82.31 230 THR A CA 1
ATOM 1744 C C . THR A 1 230 ? 22.985 -2.309 -23.452 1.00 82.31 230 THR A C 1
ATOM 1746 O O . THR A 1 230 ? 22.123 -1.880 -24.228 1.00 82.31 230 THR A O 1
ATOM 1749 N N . THR A 1 231 ? 24.261 -2.477 -23.810 1.00 83.88 231 THR A N 1
ATOM 1750 C CA . THR A 1 231 ? 24.737 -2.431 -25.205 1.00 83.88 231 THR A CA 1
ATOM 1751 C C . THR A 1 231 ? 24.329 -3.710 -25.941 1.00 83.88 231 THR A C 1
ATOM 1753 O O . THR A 1 231 ? 23.866 -4.654 -25.309 1.00 83.88 231 THR A O 1
ATOM 1756 N N . LYS A 1 232 ? 24.462 -3.780 -27.271 1.00 80.38 232 LYS A N 1
ATOM 1757 C CA . LYS A 1 232 ? 24.102 -5.017 -27.994 1.00 80.38 232 LYS A CA 1
ATOM 1758 C C . LYS A 1 232 ? 25.018 -6.179 -27.611 1.00 80.38 232 LYS A C 1
ATOM 1760 O O . LYS A 1 232 ? 24.579 -7.324 -27.613 1.00 80.38 232 LYS A O 1
ATOM 1765 N N . GLU A 1 233 ? 26.260 -5.854 -27.286 1.00 79.88 233 GLU A N 1
ATOM 1766 C CA . GLU A 1 233 ? 27.335 -6.765 -26.924 1.00 79.88 233 GLU A CA 1
ATOM 1767 C C . GLU A 1 233 ? 27.127 -7.351 -25.517 1.00 79.88 233 GLU A C 1
ATOM 1769 O O . GLU A 1 233 ? 27.467 -8.507 -25.284 1.00 79.88 233 GLU A O 1
ATOM 1774 N N . ASP A 1 234 ? 26.484 -6.598 -24.616 1.00 80.19 234 ASP A N 1
ATOM 1775 C CA . ASP A 1 234 ? 26.227 -6.996 -23.222 1.00 80.19 234 ASP A CA 1
ATOM 1776 C C . ASP A 1 234 ? 24.870 -7.708 -23.017 1.00 80.19 234 ASP A C 1
ATOM 1778 O O . ASP A 1 234 ? 24.438 -7.940 -21.883 1.00 80.19 234 ASP A O 1
ATOM 1782 N N . ILE A 1 235 ? 24.133 -8.024 -24.090 1.00 85.62 235 ILE A N 1
ATOM 1783 C CA . ILE A 1 235 ? 22.848 -8.730 -23.976 1.00 85.62 235 ILE A CA 1
ATOM 1784 C C . ILE A 1 235 ? 23.101 -10.187 -23.578 1.00 85.62 235 ILE A C 1
ATOM 1786 O O . ILE A 1 235 ? 23.631 -10.971 -24.361 1.00 85.62 235 ILE A O 1
ATOM 1790 N N . SER A 1 236 ? 22.615 -10.589 -22.400 1.00 86.50 236 SER A N 1
ATOM 1791 C CA . SER A 1 236 ? 22.585 -12.003 -22.009 1.00 86.50 236 SER A CA 1
ATOM 1792 C C . SER A 1 236 ? 21.545 -12.764 -22.835 1.00 86.50 236 SER A C 1
ATOM 1794 O O . SER A 1 236 ? 20.333 -12.578 -22.669 1.00 86.50 236 SER A O 1
ATOM 1796 N N . ILE A 1 237 ? 22.005 -13.638 -23.729 1.00 89.50 237 ILE A N 1
ATOM 1797 C CA . ILE A 1 237 ? 21.160 -14.488 -24.575 1.00 89.50 237 ILE A CA 1
ATOM 1798 C C . ILE A 1 237 ? 21.109 -15.891 -23.958 1.00 89.50 237 ILE A C 1
ATOM 1800 O O . ILE A 1 237 ? 22.136 -16.546 -23.814 1.00 89.50 237 ILE A O 1
ATOM 1804 N N . CYS A 1 238 ? 19.913 -16.367 -23.599 1.00 82.88 238 CYS A N 1
ATOM 1805 C CA . CYS A 1 238 ? 19.732 -17.723 -23.071 1.00 82.88 238 CYS A CA 1
ATOM 1806 C C . CYS A 1 238 ? 19.953 -18.793 -24.151 1.00 82.88 238 CYS A C 1
ATOM 1808 O O . CYS A 1 238 ? 19.695 -18.542 -25.329 1.00 82.88 238 CYS A O 1
ATOM 1810 N N . SER A 1 239 ? 20.281 -20.021 -23.748 1.00 84.56 239 SER A N 1
ATOM 1811 C CA . SER A 1 239 ? 20.525 -21.139 -24.677 1.00 84.56 239 SER A CA 1
ATOM 1812 C C . SER A 1 239 ? 19.265 -21.948 -25.008 1.00 84.56 239 SER A C 1
ATOM 1814 O O . SER A 1 239 ? 19.337 -22.976 -25.682 1.00 84.56 239 SER A O 1
ATOM 1816 N N . CYS A 1 240 ? 18.086 -21.495 -24.564 1.00 77.88 240 CYS A N 1
ATOM 1817 C CA . CYS A 1 240 ? 16.813 -22.157 -24.843 1.00 77.88 240 CYS A CA 1
ATOM 1818 C C . CYS A 1 240 ? 16.581 -22.317 -26.356 1.00 77.88 240 CYS A C 1
ATOM 1820 O O . CYS A 1 240 ? 16.415 -21.335 -27.072 1.00 77.88 240 CYS A O 1
ATOM 1822 N N . VAL A 1 241 ? 16.507 -23.555 -26.843 1.00 70.06 241 VAL A N 1
ATOM 1823 C CA . VAL A 1 241 ? 16.346 -23.866 -28.276 1.00 70.06 241 VAL A CA 1
ATOM 1824 C C . VAL A 1 241 ? 14.917 -23.616 -28.768 1.00 70.06 241 VAL A C 1
ATOM 1826 O O . VAL A 1 241 ? 13.983 -23.801 -27.994 1.00 70.06 241 VAL A O 1
ATOM 1829 N N . LYS A 1 242 ? 14.715 -23.255 -30.045 1.00 60.59 242 LYS A N 1
ATOM 1830 C CA . LYS A 1 242 ? 13.405 -23.002 -30.704 1.00 60.59 242 LYS A CA 1
ATOM 1831 C C . LYS A 1 242 ? 12.489 -24.239 -30.860 1.00 60.59 242 LYS A C 1
ATOM 1833 O O . LYS A 1 242 ? 11.566 -24.189 -31.651 1.00 60.59 242 LYS A O 1
ATOM 1838 N N . GLU A 1 243 ? 12.661 -25.272 -30.034 1.00 51.72 243 GLU A N 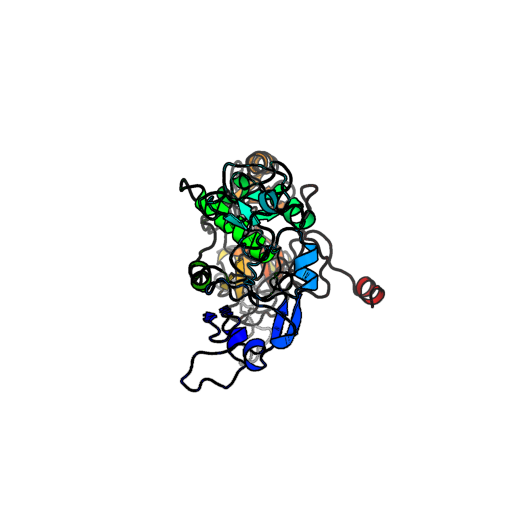1
ATOM 1839 C CA . GLU A 1 243 ? 12.468 -26.695 -30.369 1.00 51.72 243 GLU A CA 1
ATOM 1840 C C . GLU A 1 243 ? 13.693 -27.222 -31.128 1.00 51.72 243 GLU A C 1
ATOM 1842 O O . GLU A 1 243 ? 14.122 -26.651 -32.127 1.00 51.72 243 GLU A O 1
ATOM 1847 N N . ARG A 1 244 ? 14.312 -28.288 -30.614 1.00 39.94 244 ARG A N 1
ATOM 1848 C CA . ARG A 1 244 ? 14.998 -29.238 -31.488 1.00 39.94 244 ARG A CA 1
ATOM 1849 C C . ARG A 1 244 ? 14.021 -30.374 -31.707 1.00 39.94 244 ARG A C 1
ATOM 1851 O O . ARG A 1 244 ? 13.491 -30.912 -30.735 1.00 39.94 244 ARG A O 1
ATOM 1858 N N . ASP A 1 245 ? 13.846 -30.730 -32.968 1.00 38.28 245 ASP A N 1
ATOM 1859 C CA . ASP A 1 245 ? 13.390 -32.041 -33.394 1.00 38.28 245 ASP A CA 1
ATOM 1860 C C . ASP A 1 245 ? 14.004 -33.131 -32.490 1.00 38.28 245 ASP A C 1
ATOM 1862 O O . ASP A 1 245 ? 15.223 -33.312 -32.467 1.00 38.28 245 ASP A O 1
ATOM 1866 N N . GLY A 1 246 ? 13.170 -33.840 -31.718 1.00 41.59 246 GLY A N 1
ATOM 1867 C CA . GLY A 1 246 ? 13.508 -35.201 -31.283 1.00 41.59 246 GLY A CA 1
ATOM 1868 C C . GLY A 1 246 ? 13.721 -35.552 -29.799 1.00 41.59 246 GLY A C 1
ATOM 1869 O O . GLY A 1 246 ? 14.303 -36.605 -29.570 1.00 41.59 246 GLY A O 1
ATOM 1870 N N . CYS A 1 247 ? 13.269 -34.805 -28.779 1.00 33.31 247 CYS A N 1
ATOM 1871 C CA . CYS A 1 247 ? 13.218 -35.338 -27.390 1.00 33.31 247 CYS A CA 1
ATOM 1872 C C . CYS A 1 247 ? 12.365 -34.423 -26.483 1.00 33.31 247 CYS A C 1
ATOM 1874 O O . CYS A 1 247 ? 12.697 -33.252 -26.366 1.00 33.31 247 CYS A O 1
ATOM 1876 N N . VAL A 1 248 ? 11.264 -34.770 -25.810 1.00 35.03 248 VAL A N 1
ATOM 1877 C CA . VAL A 1 248 ? 10.518 -36.001 -25.508 1.00 35.03 248 VAL A CA 1
ATOM 1878 C C . VAL A 1 248 ? 9.058 -35.718 -25.881 1.00 35.03 248 VAL A C 1
ATOM 1880 O O . VAL A 1 248 ? 8.584 -34.597 -25.704 1.00 35.03 248 VAL A O 1
ATOM 1883 N N . SER A 1 249 ? 8.335 -36.713 -26.390 1.00 40.03 249 SER A N 1
ATOM 1884 C CA . SER A 1 249 ? 6.891 -36.640 -26.630 1.00 40.03 249 SER A CA 1
ATOM 1885 C C . SER A 1 249 ? 6.146 -36.229 -25.355 1.00 40.03 249 SER A C 1
ATOM 1887 O O . SER A 1 249 ? 5.862 -37.073 -24.504 1.00 40.03 249 SER A O 1
ATOM 1889 N N . ILE A 1 250 ? 5.822 -34.941 -25.219 1.00 42.38 250 ILE A N 1
ATOM 1890 C CA . ILE A 1 250 ? 4.845 -34.479 -24.236 1.00 42.38 250 ILE A CA 1
ATOM 1891 C C . ILE A 1 250 ? 3.516 -35.122 -24.656 1.00 42.38 250 ILE A C 1
ATOM 1893 O O . ILE A 1 250 ? 3.070 -34.879 -25.785 1.00 42.38 250 ILE A O 1
ATOM 1897 N N . PRO A 1 251 ? 2.900 -35.974 -23.816 1.00 44.81 251 PRO A N 1
ATOM 1898 C CA . PRO A 1 251 ? 1.600 -36.556 -24.120 1.00 44.81 251 PRO A CA 1
ATOM 1899 C C . PRO A 1 251 ? 0.617 -35.438 -24.467 1.00 44.81 251 PRO A C 1
ATOM 1901 O O . PRO A 1 251 ? 0.658 -34.376 -23.851 1.00 44.81 251 PRO A O 1
ATOM 1904 N N . SER A 1 252 ? -0.280 -35.650 -25.429 1.00 51.38 252 SER A N 1
ATOM 1905 C CA . SER A 1 252 ? -1.237 -34.624 -25.876 1.00 51.38 252 SER A CA 1
ATOM 1906 C C . SER A 1 252 ? -2.042 -34.001 -24.724 1.00 51.38 252 SER A C 1
ATOM 1908 O O . SER A 1 252 ? -2.434 -32.846 -24.812 1.00 51.38 252 SER A O 1
ATOM 1910 N N . SER A 1 253 ? -2.215 -34.740 -23.623 1.00 47.94 253 SER A N 1
ATOM 1911 C CA . SER A 1 253 ? -2.852 -34.303 -22.376 1.00 47.94 253 SER A CA 1
ATOM 1912 C C . SER A 1 253 ? -2.068 -33.257 -21.567 1.00 47.94 253 SER A C 1
ATOM 1914 O O . SER A 1 253 ? -2.607 -32.720 -20.607 1.00 47.94 253 SER A O 1
ATOM 1916 N N . LEU A 1 254 ? -0.804 -32.992 -21.910 1.00 40.91 254 LEU A N 1
ATOM 1917 C CA . LEU A 1 254 ? 0.085 -32.036 -21.238 1.00 40.91 254 LEU A CA 1
ATOM 1918 C C . LEU A 1 254 ? 0.477 -30.838 -22.129 1.00 40.91 254 LEU A C 1
ATOM 1920 O O . LEU A 1 254 ? 1.218 -29.961 -21.689 1.00 40.91 254 LEU A O 1
ATOM 1924 N N . LYS A 1 255 ? -0.027 -30.754 -23.371 1.00 45.00 255 LYS A N 1
ATOM 1925 C CA . LYS A 1 255 ? 0.242 -29.615 -24.275 1.00 45.00 255 LYS A CA 1
ATOM 1926 C C . LYS A 1 255 ? -0.312 -28.286 -23.756 1.00 45.00 255 LYS A C 1
ATOM 1928 O O . LYS A 1 255 ? 0.311 -27.255 -23.984 1.00 45.00 255 LYS A O 1
ATOM 1933 N N . ASP A 1 256 ? -1.422 -28.326 -23.024 1.00 44.38 256 ASP A N 1
ATOM 1934 C CA . ASP A 1 256 ? -2.057 -27.136 -22.443 1.00 44.38 256 ASP A CA 1
ATOM 1935 C C . ASP A 1 256 ? -1.511 -26.780 -21.046 1.00 44.38 256 ASP A C 1
ATOM 1937 O O . ASP A 1 256 ? -1.913 -25.776 -20.461 1.00 44.38 256 ASP A O 1
ATOM 1941 N N . THR A 1 257 ? -0.594 -27.588 -20.493 1.00 39.41 257 THR A N 1
ATOM 1942 C CA . T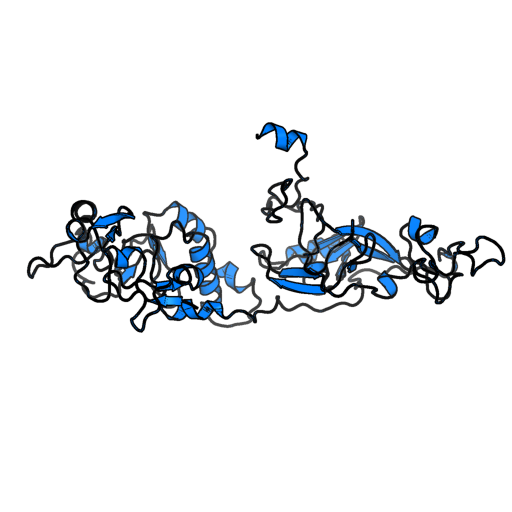HR A 1 257 ? -0.084 -27.436 -19.116 1.00 39.41 257 THR A CA 1
ATOM 1943 C C . THR A 1 257 ? 1.427 -27.215 -19.018 1.00 39.41 257 THR A C 1
ATOM 1945 O O . THR A 1 257 ? 1.904 -26.807 -17.961 1.00 39.41 257 THR A O 1
ATOM 1948 N N . VAL A 1 258 ? 2.192 -27.412 -20.099 1.00 38.59 258 VAL A N 1
ATOM 1949 C CA . VAL A 1 258 ? 3.630 -27.096 -20.154 1.00 38.59 258 VAL A CA 1
ATOM 1950 C C . VAL A 1 258 ? 3.819 -25.741 -20.849 1.00 38.59 258 VAL A C 1
ATOM 1952 O O . VAL A 1 258 ? 3.518 -25.637 -22.038 1.00 38.59 258 VAL A O 1
ATOM 1955 N N . PRO A 1 259 ? 4.327 -24.688 -20.177 1.00 42.88 259 PRO A N 1
ATOM 1956 C CA . PRO A 1 259 ? 4.559 -23.405 -20.833 1.00 42.88 259 PRO A CA 1
ATOM 1957 C C . PRO A 1 259 ? 5.588 -23.566 -21.963 1.00 42.88 259 PRO A C 1
ATOM 1959 O O . PRO A 1 259 ? 6.780 -23.746 -21.714 1.00 42.88 259 PRO A O 1
ATOM 1962 N N . LEU A 1 260 ? 5.138 -23.500 -23.220 1.00 52.09 260 LEU A N 1
ATOM 1963 C CA . LEU A 1 260 ? 6.003 -23.456 -24.400 1.00 52.09 260 LEU A CA 1
ATOM 1964 C C . LEU A 1 260 ? 6.786 -22.133 -24.408 1.00 52.09 260 LEU A C 1
ATOM 1966 O O . LEU A 1 260 ? 6.333 -21.135 -24.961 1.00 52.09 260 LEU A O 1
ATOM 1970 N N . GLY A 1 261 ? 7.967 -22.113 -23.785 1.00 61.78 261 GLY A N 1
ATOM 1971 C CA . GLY A 1 261 ? 8.826 -20.929 -23.713 1.00 61.78 261 GLY A CA 1
ATOM 1972 C C . GLY A 1 261 ? 10.002 -21.063 -22.747 1.00 61.78 261 GLY A C 1
ATOM 1973 O O . GLY A 1 261 ? 10.229 -22.123 -22.174 1.00 61.78 261 GLY A O 1
ATOM 1974 N N . CYS A 1 262 ? 10.765 -19.977 -22.561 1.00 73.62 262 CYS A N 1
ATOM 1975 C CA . CYS A 1 262 ? 11.754 -19.855 -21.481 1.00 73.62 262 CYS A CA 1
ATOM 1976 C C . CYS A 1 262 ? 11.073 -20.018 -20.105 1.00 73.62 262 CYS A C 1
ATOM 1978 O O . CYS A 1 262 ? 10.582 -19.038 -19.545 1.00 73.62 262 CYS A O 1
ATOM 1980 N N . GLY A 1 263 ? 11.012 -21.255 -19.609 1.00 70.06 263 GLY A N 1
ATOM 1981 C CA . GLY A 1 263 ? 10.488 -21.632 -18.294 1.00 70.06 263 GLY A CA 1
ATOM 1982 C C . GLY A 1 263 ? 11.593 -21.774 -17.245 1.00 70.06 263 GLY A C 1
ATOM 1983 O O . GLY A 1 263 ? 12.637 -21.133 -17.350 1.00 70.06 263 GLY A O 1
ATOM 1984 N N . ASP A 1 264 ? 11.375 -22.628 -16.247 1.00 69.25 264 ASP A N 1
ATOM 1985 C CA . ASP A 1 264 ? 12.223 -22.760 -15.047 1.00 69.25 264 ASP A CA 1
ATOM 1986 C C . ASP A 1 264 ? 13.672 -23.185 -15.322 1.00 69.25 264 ASP A C 1
ATOM 1988 O O . ASP A 1 264 ? 14.540 -22.938 -14.495 1.00 69.25 264 ASP A O 1
ATOM 1992 N N . LEU A 1 265 ? 13.939 -23.779 -16.489 1.00 72.38 265 LEU A N 1
ATOM 1993 C CA . LEU A 1 265 ? 15.276 -24.208 -16.918 1.00 72.38 265 LEU A CA 1
ATOM 1994 C C . LEU A 1 265 ? 16.009 -23.172 -17.788 1.00 72.38 265 LEU A C 1
ATOM 1996 O O . LEU A 1 265 ? 17.098 -23.446 -18.283 1.00 72.38 265 LEU A O 1
ATOM 2000 N N . CYS A 1 266 ? 15.415 -22.004 -18.043 1.00 79.00 266 CYS A N 1
ATOM 2001 C CA . CYS A 1 266 ? 16.079 -20.947 -18.801 1.00 79.00 266 CYS A CA 1
ATOM 2002 C C . CYS A 1 266 ? 17.192 -20.313 -17.963 1.00 79.00 266 CYS A C 1
ATOM 2004 O O . CYS A 1 266 ? 16.913 -19.791 -16.888 1.00 79.00 266 CYS A O 1
ATOM 2006 N N . GLU A 1 267 ? 18.420 -20.259 -18.486 1.00 83.94 267 GLU A N 1
ATOM 2007 C CA . GLU A 1 267 ? 19.591 -19.769 -17.743 1.00 83.94 267 GLU A CA 1
ATOM 2008 C C . GLU A 1 267 ? 19.393 -18.325 -17.279 1.00 83.94 267 GLU A C 1
ATOM 2010 O O . GLU A 1 267 ? 19.607 -18.002 -16.115 1.00 83.94 267 GLU A O 1
ATOM 2015 N N . ASN A 1 268 ? 18.883 -17.471 -18.172 1.00 84.56 268 ASN A N 1
ATOM 2016 C CA . ASN A 1 268 ? 18.534 -16.099 -17.823 1.00 84.56 268 ASN A CA 1
ATOM 2017 C C . ASN A 1 268 ? 17.504 -16.066 -16.680 1.00 84.56 268 ASN A C 1
ATOM 2019 O O . ASN A 1 268 ? 17.679 -15.309 -15.734 1.00 84.56 268 ASN A O 1
ATOM 2023 N N . ARG A 1 269 ? 16.465 -16.914 -16.719 1.00 84.88 269 ARG A N 1
ATOM 2024 C CA . ARG A 1 269 ? 15.429 -16.966 -15.672 1.00 84.88 269 ARG A CA 1
ATOM 2025 C C . ARG A 1 269 ? 16.010 -17.422 -14.331 1.00 84.88 269 ARG A C 1
ATOM 2027 O O . ARG A 1 269 ? 15.704 -16.805 -13.318 1.00 84.88 269 ARG A O 1
ATOM 2034 N N . CYS A 1 270 ? 16.870 -18.443 -14.330 1.00 81.31 270 CYS A N 1
ATOM 2035 C CA . CYS A 1 270 ? 17.564 -18.925 -13.130 1.00 81.31 270 CYS A CA 1
ATOM 2036 C C . CYS A 1 270 ? 18.474 -17.857 -12.505 1.00 81.31 270 CYS A C 1
ATOM 2038 O O . CYS A 1 270 ? 18.668 -17.853 -11.295 1.00 81.31 270 CYS A O 1
ATOM 2040 N N . MET A 1 271 ? 19.012 -16.952 -13.327 1.00 81.44 271 MET A N 1
ATOM 2041 C CA . MET A 1 271 ? 19.874 -15.848 -12.897 1.00 81.44 271 MET A CA 1
ATOM 2042 C C . MET A 1 271 ? 19.107 -14.540 -12.638 1.00 81.44 271 MET A C 1
ATOM 2044 O O . MET A 1 271 ? 19.731 -13.490 -12.502 1.00 81.44 271 MET A O 1
ATOM 2048 N N . CYS A 1 272 ? 17.770 -14.576 -12.595 1.00 88.06 272 CYS A N 1
ATOM 2049 C CA . CYS A 1 272 ? 16.909 -13.394 -12.463 1.00 88.06 272 CYS A CA 1
ATOM 2050 C C . CYS A 1 272 ? 17.177 -12.317 -13.534 1.00 88.06 272 CYS A C 1
ATOM 2052 O O . CYS A 1 272 ? 17.126 -11.116 -13.281 1.00 88.06 272 CYS A O 1
ATOM 2054 N N . VAL A 1 273 ? 17.461 -12.731 -14.765 1.00 91.12 273 VAL A N 1
ATOM 2055 C CA . VAL A 1 273 ? 17.616 -11.862 -15.934 1.00 91.12 273 VAL A CA 1
ATOM 2056 C C . VAL A 1 273 ? 16.432 -12.096 -16.866 1.00 91.12 273 VAL A C 1
ATOM 2058 O O . VAL A 1 273 ? 16.138 -13.233 -17.235 1.00 91.12 273 VAL A O 1
ATOM 2061 N N . GLU A 1 274 ? 15.738 -11.041 -17.291 1.00 93.00 274 GLU A N 1
ATOM 2062 C CA . GLU A 1 274 ? 14.729 -11.197 -18.342 1.00 93.00 274 GLU A CA 1
ATOM 2063 C C . GLU A 1 274 ? 15.374 -11.295 -19.721 1.00 93.00 274 GLU A C 1
ATOM 2065 O O . GLU A 1 274 ? 16.310 -10.573 -20.067 1.00 93.00 274 GLU A O 1
ATOM 2070 N N . CYS A 1 275 ? 14.821 -12.167 -20.558 1.00 90.75 275 CYS A N 1
ATOM 2071 C CA . CYS A 1 275 ? 15.204 -12.234 -21.957 1.00 90.75 275 CYS A CA 1
ATOM 2072 C C . CYS A 1 275 ? 14.741 -10.968 -22.698 1.00 90.75 275 CYS A C 1
ATOM 2074 O O . CYS A 1 275 ? 13.620 -10.497 -22.501 1.00 90.75 275 CYS A O 1
ATOM 2076 N N . LEU A 1 276 ? 15.557 -10.441 -23.614 1.00 91.88 276 LEU A N 1
ATOM 2077 C CA . LEU A 1 276 ? 15.168 -9.279 -24.417 1.00 91.88 276 LEU A CA 1
ATOM 2078 C C . LEU A 1 276 ? 14.396 -9.680 -25.688 1.00 91.88 276 LEU A C 1
ATOM 2080 O O . LEU A 1 276 ? 14.768 -10.660 -26.349 1.00 91.88 276 LEU A O 1
ATOM 2084 N N . PRO A 1 277 ? 13.334 -8.936 -26.059 1.00 89.31 277 PRO A N 1
ATOM 2085 C CA . PRO A 1 277 ? 12.648 -9.102 -27.338 1.00 89.31 277 PRO A CA 1
ATOM 2086 C C . PRO A 1 277 ? 13.624 -9.005 -28.514 1.00 89.31 277 PRO A C 1
ATOM 2088 O O . PRO A 1 277 ? 14.486 -8.130 -28.540 1.00 89.31 277 PRO A O 1
ATOM 2091 N N . GLY A 1 278 ? 13.504 -9.919 -29.478 1.00 87.62 278 GLY A N 1
ATOM 2092 C CA . GLY A 1 278 ? 14.384 -9.987 -30.650 1.00 87.62 278 GLY A CA 1
ATOM 2093 C C . GLY A 1 278 ? 15.778 -10.582 -30.403 1.00 87.62 278 GLY A C 1
ATOM 2094 O O . GLY A 1 278 ? 16.443 -10.934 -31.371 1.00 87.62 278 GLY A O 1
ATOM 2095 N N . ALA A 1 279 ? 16.213 -10.744 -29.148 1.00 89.94 279 ALA A N 1
ATOM 2096 C CA . ALA A 1 279 ? 17.486 -11.393 -28.809 1.00 89.94 279 ALA A CA 1
ATOM 2097 C C . ALA A 1 279 ? 17.305 -12.837 -28.315 1.00 89.94 279 ALA A C 1
ATOM 2099 O O . ALA A 1 279 ? 18.149 -13.695 -28.554 1.00 89.94 279 ALA A O 1
ATOM 2100 N N . CYS A 1 280 ? 16.201 -13.122 -27.619 1.00 89.19 280 CYS A N 1
ATOM 2101 C CA . CYS A 1 280 ? 15.896 -14.467 -27.141 1.00 89.19 280 CYS A CA 1
ATOM 2102 C C . CYS A 1 280 ? 15.719 -15.446 -28.311 1.00 89.19 280 CYS A C 1
ATOM 2104 O O . CYS A 1 280 ? 14.894 -15.168 -29.188 1.00 89.19 280 CYS A O 1
ATOM 2106 N N . PRO A 1 281 ? 16.341 -16.640 -28.293 1.00 84.25 281 PRO A N 1
ATOM 2107 C CA . PRO A 1 281 ? 16.091 -17.615 -29.338 1.00 84.25 281 PRO A CA 1
ATOM 2108 C C . PRO A 1 281 ? 14.641 -18.098 -29.322 1.00 84.25 281 PRO A C 1
ATOM 2110 O O . PRO A 1 281 ? 14.137 -18.442 -30.368 1.00 84.25 281 PRO A O 1
ATOM 2113 N N . ARG A 1 282 ? 13.903 -18.066 -28.204 1.00 76.44 282 ARG A N 1
ATOM 2114 C CA . ARG A 1 282 ? 12.465 -18.421 -28.198 1.00 76.44 282 ARG A CA 1
ATOM 2115 C C . ARG A 1 282 ? 11.554 -17.355 -28.821 1.00 76.44 282 ARG A C 1
ATOM 2117 O O . ARG A 1 282 ? 10.377 -17.636 -29.022 1.00 76.44 282 ARG A O 1
ATOM 2124 N N . ASP A 1 283 ? 12.083 -16.173 -29.145 1.00 80.44 283 ASP A N 1
ATOM 2125 C CA . ASP A 1 283 ? 11.362 -15.094 -29.829 1.00 80.44 283 ASP A CA 1
ATOM 2126 C C . ASP A 1 283 ? 10.009 -14.768 -29.148 1.00 80.44 283 ASP A C 1
ATOM 2128 O O . ASP A 1 283 ? 9.952 -14.632 -27.921 1.00 80.44 283 ASP A O 1
ATOM 2132 N N . ALA A 1 284 ? 8.912 -14.679 -29.906 1.00 78.62 284 ALA A N 1
ATOM 2133 C CA . ALA A 1 284 ? 7.564 -14.427 -29.397 1.00 78.62 284 ALA A CA 1
ATOM 2134 C C . ALA A 1 284 ? 7.079 -15.455 -28.354 1.00 78.62 284 ALA A C 1
ATOM 2136 O O . ALA A 1 284 ? 6.264 -15.104 -27.499 1.00 78.62 284 ALA A O 1
ATOM 2137 N N . LEU A 1 285 ? 7.610 -16.686 -28.374 1.00 75.00 285 LEU A N 1
ATOM 2138 C CA . LEU A 1 285 ? 7.292 -17.750 -27.412 1.00 75.00 285 LEU A CA 1
ATOM 2139 C C . LEU A 1 285 ? 8.079 -17.617 -26.098 1.00 75.00 285 LEU A C 1
ATOM 2141 O O . LEU A 1 285 ? 8.010 -18.484 -25.233 1.00 75.00 285 LEU A O 1
ATOM 2145 N N . CYS A 1 286 ? 8.880 -16.566 -25.912 1.00 80.88 286 CYS A N 1
ATOM 2146 C CA . CYS A 1 286 ? 9.599 -16.366 -24.660 1.00 80.88 286 CYS A CA 1
ATOM 2147 C C . CYS A 1 286 ? 8.636 -16.080 -23.487 1.00 80.88 286 CYS A C 1
ATOM 2149 O O . CYS A 1 286 ? 7.972 -15.039 -23.447 1.00 80.88 286 CYS A O 1
ATOM 2151 N N . GLY A 1 287 ? 8.626 -16.981 -22.497 1.00 81.00 287 GLY A N 1
ATOM 2152 C CA . GLY A 1 287 ? 7.919 -16.816 -21.219 1.00 81.00 287 GLY A CA 1
ATOM 2153 C C . GLY A 1 287 ? 8.670 -15.978 -20.173 1.00 81.00 287 GLY A C 1
ATOM 2154 O O . GLY A 1 287 ? 8.094 -15.609 -19.152 1.00 81.00 287 GLY A O 1
ATOM 2155 N N . ASN A 1 288 ? 9.936 -15.626 -20.421 1.00 87.75 288 ASN A N 1
ATOM 2156 C CA . ASN A 1 288 ? 10.803 -14.902 -19.484 1.00 87.75 288 ASN A CA 1
ATOM 2157 C C . ASN A 1 288 ? 10.855 -13.385 -19.774 1.00 87.75 288 ASN A C 1
ATOM 2159 O O . ASN A 1 288 ? 11.924 -12.805 -19.968 1.00 87.75 288 ASN A O 1
ATOM 2163 N N . GLN A 1 289 ? 9.675 -12.769 -19.891 1.00 89.62 289 GLN A N 1
ATOM 2164 C CA . GLN A 1 289 ? 9.470 -11.345 -20.227 1.00 89.62 289 GLN A CA 1
ATOM 2165 C C . GLN A 1 289 ? 8.317 -10.730 -19.409 1.00 89.62 289 GLN A C 1
ATOM 2167 O O . GLN A 1 289 ? 7.565 -9.884 -19.899 1.00 89.62 289 GLN A O 1
ATOM 2172 N N . ARG A 1 290 ? 8.103 -11.222 -18.185 1.00 89.69 290 ARG A N 1
ATOM 2173 C CA . ARG A 1 290 ? 6.919 -10.950 -17.355 1.00 89.69 290 ARG A CA 1
ATOM 2174 C C . ARG A 1 290 ? 6.861 -9.491 -16.884 1.00 89.69 290 ARG A C 1
ATOM 2176 O O . ARG A 1 290 ? 5.791 -8.890 -16.950 1.00 89.69 290 ARG A O 1
ATOM 2183 N N . LEU A 1 291 ? 7.990 -8.906 -16.479 1.00 89.69 291 LEU A N 1
ATOM 2184 C CA . LEU A 1 291 ? 8.144 -7.497 -16.097 1.00 89.69 291 LEU A CA 1
ATOM 2185 C C . LEU A 1 291 ? 8.007 -6.587 -17.321 1.00 89.69 291 LEU A C 1
ATOM 2187 O O . LEU A 1 291 ? 7.224 -5.639 -17.306 1.00 89.69 291 LEU A O 1
ATOM 2191 N N . GLN A 1 292 ? 8.698 -6.901 -18.425 1.00 90.19 292 GLN A N 1
ATOM 2192 C CA . GLN A 1 292 ? 8.584 -6.126 -19.671 1.00 90.19 292 GLN A CA 1
ATOM 2193 C C . GLN A 1 292 ? 7.150 -6.091 -20.219 1.00 90.19 292 GLN A C 1
ATOM 2195 O O . GLN A 1 292 ? 6.679 -5.030 -20.637 1.00 90.19 292 GLN A O 1
ATOM 2200 N N . LYS A 1 293 ? 6.449 -7.233 -20.194 1.00 85.50 293 LYS A N 1
ATOM 2201 C CA . LYS A 1 293 ? 5.065 -7.374 -20.678 1.00 85.50 293 LYS A CA 1
ATOM 2202 C C . LYS A 1 293 ? 4.005 -7.017 -19.630 1.00 85.50 293 LYS A C 1
ATOM 2204 O O . LYS A 1 293 ? 2.831 -6.966 -19.981 1.00 85.50 293 LYS A O 1
ATOM 2209 N N . ARG A 1 294 ? 4.395 -6.739 -18.378 1.00 86.12 294 ARG A N 1
ATOM 2210 C CA . ARG A 1 294 ? 3.491 -6.475 -17.241 1.00 86.12 294 ARG A CA 1
ATOM 2211 C C . ARG A 1 294 ? 2.419 -7.552 -17.073 1.00 86.12 294 ARG A C 1
ATOM 2213 O O . ARG A 1 294 ? 1.227 -7.253 -17.005 1.00 86.12 294 ARG A O 1
ATOM 2220 N N . MET A 1 295 ? 2.850 -8.808 -17.041 1.00 84.75 295 MET A N 1
ATOM 2221 C CA . MET A 1 295 ? 1.969 -9.961 -16.846 1.00 84.75 295 MET A CA 1
ATOM 2222 C C . MET A 1 295 ? 1.525 -10.058 -15.382 1.00 84.75 295 MET A C 1
ATOM 2224 O O . MET A 1 295 ? 1.996 -10.919 -14.646 1.00 84.75 295 MET A O 1
ATOM 2228 N N . TYR A 1 296 ? 0.663 -9.132 -14.964 1.00 87.81 296 TYR A N 1
ATOM 2229 C CA . TYR A 1 296 ? 0.118 -9.061 -13.611 1.00 87.81 296 TYR A CA 1
ATOM 2230 C C . TYR A 1 296 ? -1.246 -9.758 -13.528 1.00 87.81 296 TYR A C 1
ATOM 2232 O O . TYR A 1 296 ? -2.047 -9.603 -14.455 1.00 87.81 296 TYR A O 1
ATOM 2240 N N . PRO A 1 297 ? -1.550 -10.458 -12.422 1.00 81.88 297 PRO A N 1
ATOM 2241 C CA . PRO A 1 297 ? -2.890 -10.958 -12.154 1.00 81.88 297 PRO A CA 1
ATOM 2242 C C . PRO A 1 297 ? -3.874 -9.807 -11.918 1.00 81.88 297 PRO A C 1
ATOM 2244 O O . PRO A 1 297 ? -3.490 -8.673 -11.603 1.00 81.88 297 PRO A O 1
ATOM 2247 N N . LYS A 1 298 ? -5.170 -10.103 -12.018 1.00 78.12 298 LYS A N 1
ATOM 2248 C CA . LYS A 1 298 ? -6.228 -9.164 -11.631 1.00 78.12 298 LYS A CA 1
ATOM 2249 C C . LYS A 1 298 ? -6.219 -8.966 -10.118 1.00 78.12 298 LYS A C 1
ATOM 2251 O O . LYS A 1 298 ? -6.432 -9.903 -9.350 1.00 78.12 298 LYS A O 1
ATOM 2256 N N . LEU A 1 299 ? -6.014 -7.722 -9.702 1.00 83.81 299 LEU A N 1
ATOM 2257 C CA . LEU A 1 299 ? -6.020 -7.300 -8.305 1.00 83.81 299 LEU A CA 1
ATOM 2258 C C . LEU A 1 299 ? -7.041 -6.181 -8.118 1.00 83.81 299 LEU A C 1
ATOM 2260 O O . LEU A 1 299 ? -7.244 -5.360 -9.014 1.00 83.81 299 LEU A O 1
ATOM 2264 N N . GLU A 1 300 ? -7.634 -6.110 -6.934 1.00 82.75 300 GLU A N 1
ATOM 2265 C CA . GLU A 1 300 ? -8.434 -4.965 -6.512 1.00 82.75 300 GLU A CA 1
ATOM 2266 C C . GLU A 1 300 ? -7.829 -4.292 -5.288 1.00 82.75 300 GLU A C 1
ATOM 2268 O O . GLU A 1 300 ? -7.233 -4.934 -4.419 1.00 82.75 300 GLU A O 1
ATOM 2273 N N . LEU A 1 301 ? -8.015 -2.979 -5.220 1.00 81.50 301 LEU A N 1
ATOM 2274 C CA . LEU A 1 301 ? -7.706 -2.205 -4.036 1.00 81.50 301 LEU A CA 1
ATOM 2275 C C . LEU A 1 301 ? -8.862 -2.342 -3.043 1.00 81.50 301 LEU A C 1
ATOM 2277 O O . LEU A 1 301 ? -10.012 -2.082 -3.391 1.00 81.50 301 LEU A O 1
ATOM 2281 N N . PHE A 1 302 ? -8.561 -2.699 -1.800 1.00 83.38 302 PHE A N 1
ATOM 2282 C CA . PHE A 1 302 ? -9.569 -2.809 -0.750 1.00 83.38 302 PHE A CA 1
ATOM 2283 C C . PHE A 1 302 ? -9.069 -2.191 0.554 1.00 83.38 302 PHE A C 1
ATOM 2285 O O . PHE A 1 302 ? -7.865 -2.075 0.791 1.00 83.38 302 PHE A O 1
ATOM 2292 N N . LYS A 1 303 ? -9.998 -1.745 1.400 1.00 80.25 303 LYS A N 1
ATOM 2293 C CA . LYS A 1 303 ? -9.647 -1.174 2.698 1.00 80.25 303 LYS A CA 1
ATOM 2294 C C . LYS A 1 303 ? -9.346 -2.301 3.681 1.00 80.25 303 LYS A C 1
ATOM 2296 O O . LYS A 1 303 ? -10.177 -3.185 3.878 1.00 80.25 303 LYS A O 1
ATOM 2301 N N . THR A 1 304 ? -8.176 -2.251 4.304 1.00 77.69 304 THR A N 1
ATOM 2302 C CA . THR A 1 304 ? -7.773 -3.195 5.345 1.00 77.69 304 THR A CA 1
ATOM 2303 C C . THR A 1 304 ? -8.093 -2.640 6.725 1.00 77.69 304 THR A C 1
ATOM 2305 O O . THR A 1 304 ? -8.159 -1.427 6.943 1.00 77.69 304 THR A O 1
ATOM 2308 N N . GLU A 1 305 ? -8.272 -3.535 7.691 1.00 81.19 305 GLU A N 1
ATOM 2309 C CA . GLU A 1 305 ? -8.435 -3.153 9.087 1.00 81.19 305 GLU A CA 1
ATOM 2310 C C . GLU A 1 305 ? -7.082 -2.689 9.652 1.00 81.19 305 GLU A C 1
ATOM 2312 O O . GLU A 1 305 ? -6.135 -3.465 9.772 1.00 81.19 305 GLU A O 1
ATOM 2317 N N . GLY A 1 306 ? -6.954 -1.388 9.923 1.00 71.44 306 GLY A N 1
ATOM 2318 C CA . GLY A 1 306 ? -5.784 -0.798 10.586 1.00 71.44 306 GLY A CA 1
ATOM 2319 C C . GLY A 1 306 ? -4.495 -0.686 9.759 1.00 71.44 306 GLY A C 1
ATOM 2320 O O . GLY A 1 306 ? -3.544 -0.077 10.238 1.00 71.44 306 GLY A O 1
ATOM 2321 N N . ARG A 1 307 ? -4.444 -1.218 8.528 1.00 80.31 307 ARG A N 1
ATOM 2322 C CA . ARG A 1 307 ? -3.257 -1.172 7.641 1.00 80.31 307 ARG A CA 1
ATOM 2323 C C . ARG A 1 307 ? -3.434 -0.256 6.423 1.00 80.31 307 ARG A C 1
ATOM 2325 O O . ARG A 1 307 ? -2.582 -0.202 5.548 1.00 80.31 307 ARG A O 1
ATOM 2332 N N . GLY A 1 308 ? -4.537 0.489 6.366 1.00 81.12 308 GLY A N 1
ATOM 2333 C CA . GLY A 1 308 ? -4.822 1.402 5.267 1.00 81.12 308 GLY A CA 1
ATOM 2334 C C . GLY A 1 308 ? -5.472 0.696 4.081 1.00 81.12 308 GLY A C 1
ATOM 2335 O O . GLY A 1 308 ? -6.597 0.212 4.189 1.00 81.12 308 GLY A O 1
ATOM 2336 N N . TRP A 1 309 ? -4.824 0.748 2.923 1.00 84.50 309 TRP A N 1
ATOM 2337 C CA . TRP A 1 309 ? -5.287 0.077 1.710 1.00 84.50 309 TRP A CA 1
ATOM 2338 C C . TRP A 1 309 ? -4.425 -1.157 1.456 1.00 84.50 309 TRP A C 1
ATOM 2340 O O . TRP A 1 309 ? -3.238 -1.152 1.758 1.00 84.50 309 TRP A O 1
ATOM 2350 N N . GLY A 1 310 ? -5.038 -2.211 0.935 1.00 87.94 310 GLY A N 1
ATOM 2351 C CA . GLY A 1 310 ? -4.389 -3.456 0.547 1.00 87.94 310 GLY A CA 1
ATOM 2352 C C . GLY A 1 310 ? -4.729 -3.818 -0.892 1.00 87.94 310 GLY A C 1
ATOM 2353 O O . GLY A 1 310 ? -5.674 -3.270 -1.468 1.00 87.94 310 GLY A O 1
ATOM 2354 N N . LEU A 1 311 ? -3.996 -4.777 -1.454 1.00 90.75 311 LEU A N 1
ATOM 2355 C CA . LEU A 1 311 ? -4.380 -5.438 -2.698 1.00 90.75 311 LEU A CA 1
ATOM 2356 C C . LEU A 1 311 ? -4.897 -6.843 -2.414 1.00 90.75 311 LEU A C 1
ATOM 2358 O O . LEU A 1 311 ? -4.297 -7.589 -1.641 1.00 90.75 311 LEU A O 1
ATOM 2362 N N . ARG A 1 312 ? -6.000 -7.209 -3.061 1.00 93.38 312 ARG A N 1
ATOM 2363 C CA . ARG A 1 312 ? -6.605 -8.540 -2.982 1.00 93.38 312 ARG A CA 1
ATOM 2364 C C . ARG A 1 312 ? -6.690 -9.165 -4.365 1.00 93.38 312 ARG A C 1
ATOM 2366 O O . ARG A 1 312 ? -6.985 -8.475 -5.339 1.00 93.38 312 ARG A O 1
ATOM 2373 N N . ALA A 1 313 ? -6.431 -10.466 -4.441 1.00 88.31 313 ALA A N 1
ATOM 2374 C CA . ALA A 1 313 ? -6.510 -11.222 -5.681 1.00 88.31 313 ALA A CA 1
ATOM 2375 C C . ALA A 1 313 ? -7.965 -11.363 -6.160 1.00 88.31 313 ALA A C 1
ATOM 2377 O O . ALA A 1 313 ? -8.830 -11.787 -5.395 1.00 88.31 313 ALA A O 1
ATOM 2378 N N . LEU A 1 314 ? -8.240 -11.033 -7.424 1.00 83.88 314 LEU A N 1
ATOM 2379 C CA . LEU A 1 314 ? -9.539 -11.269 -8.075 1.00 83.88 314 LEU A CA 1
ATOM 2380 C C . LEU A 1 314 ? -9.590 -12.596 -8.845 1.00 83.88 314 LEU A C 1
ATOM 2382 O O . LEU A 1 314 ? -10.643 -12.974 -9.348 1.00 83.88 314 LEU A O 1
ATOM 2386 N N . GLU A 1 315 ? -8.471 -13.306 -8.917 1.00 86.31 315 GLU A N 1
ATOM 2387 C CA . GLU A 1 315 ? -8.317 -14.631 -9.516 1.00 86.31 315 GLU A CA 1
ATOM 2388 C C . GLU A 1 315 ? -7.260 -15.420 -8.729 1.00 86.31 315 GLU A C 1
ATOM 2390 O O . GLU A 1 315 ? -6.510 -14.828 -7.951 1.00 86.31 315 GLU A O 1
ATOM 2395 N N . ALA A 1 316 ? -7.218 -16.745 -8.880 1.00 93.00 316 ALA A N 1
ATOM 2396 C CA . ALA A 1 316 ? -6.166 -17.552 -8.265 1.00 93.00 316 ALA A CA 1
ATOM 2397 C C . ALA A 1 316 ? -4.804 -17.214 -8.896 1.00 93.00 316 ALA A C 1
ATOM 2399 O O . ALA A 1 316 ? -4.688 -17.134 -10.120 1.00 93.00 316 ALA A O 1
ATOM 2400 N N . ILE A 1 317 ? -3.779 -17.017 -8.067 1.00 94.19 317 ILE A N 1
ATOM 2401 C CA . ILE A 1 317 ? -2.425 -16.665 -8.506 1.00 94.19 317 ILE A CA 1
ATOM 2402 C C . ILE A 1 317 ? -1.518 -17.881 -8.282 1.00 94.19 317 ILE A C 1
ATOM 2404 O O . ILE A 1 317 ? -1.322 -18.273 -7.129 1.00 94.19 317 ILE A O 1
ATOM 2408 N N . PRO A 1 318 ? -0.947 -18.483 -9.340 1.00 91.19 318 PRO A N 1
ATOM 2409 C CA . PRO A 1 318 ? -0.022 -19.601 -9.199 1.00 91.19 318 PRO A CA 1
ATOM 2410 C C . PRO A 1 318 ? 1.252 -19.213 -8.443 1.00 91.19 318 PRO A C 1
ATOM 2412 O O . PRO A 1 318 ? 1.689 -18.061 -8.489 1.00 91.19 318 PRO A O 1
ATOM 2415 N N . LYS A 1 319 ? 1.895 -20.202 -7.815 1.00 92.25 319 LYS A N 1
ATOM 2416 C CA . LYS A 1 319 ? 3.244 -20.048 -7.257 1.00 92.25 319 LYS A CA 1
ATOM 2417 C C . LYS A 1 319 ? 4.214 -19.496 -8.321 1.00 92.25 319 LYS A C 1
ATOM 2419 O O . LYS A 1 319 ? 4.104 -19.825 -9.500 1.00 92.25 319 LYS A O 1
ATOM 2424 N N . ASP A 1 320 ? 5.152 -18.651 -7.895 1.00 87.31 320 ASP A N 1
ATOM 2425 C CA . ASP A 1 320 ? 6.197 -18.008 -8.705 1.00 87.31 320 ASP A CA 1
ATOM 2426 C C . ASP A 1 320 ? 5.673 -17.045 -9.793 1.00 87.31 320 ASP A C 1
ATOM 2428 O O . ASP A 1 320 ? 6.450 -16.523 -10.607 1.00 87.31 320 ASP A O 1
ATOM 2432 N N . ALA A 1 321 ? 4.364 -16.764 -9.824 1.00 90.31 321 ALA A N 1
ATOM 2433 C CA . ALA A 1 321 ? 3.778 -15.766 -10.711 1.00 90.31 321 ALA A CA 1
ATOM 2434 C C . ALA A 1 321 ? 4.173 -14.342 -10.286 1.00 90.31 321 ALA A C 1
ATOM 2436 O O . ALA A 1 321 ? 4.263 -14.032 -9.098 1.00 90.31 321 ALA A O 1
ATOM 2437 N N . LEU A 1 322 ? 4.380 -13.461 -11.270 1.00 93.38 322 LEU A N 1
ATOM 2438 C CA . LEU A 1 322 ? 4.642 -12.039 -11.036 1.00 93.38 322 LEU A CA 1
ATOM 2439 C C . LEU A 1 322 ? 3.343 -11.345 -10.605 1.00 93.38 322 LEU A C 1
ATOM 2441 O O . LEU A 1 322 ? 2.423 -11.205 -11.404 1.00 93.38 322 LEU A O 1
ATOM 2445 N N . VAL A 1 323 ? 3.278 -10.877 -9.360 1.00 96.00 323 VAL A N 1
ATOM 2446 C CA . VAL A 1 323 ? 2.103 -10.202 -8.787 1.00 96.00 323 VAL A CA 1
ATOM 2447 C C . VAL A 1 323 ? 2.076 -8.723 -9.178 1.00 96.00 323 VAL A C 1
ATOM 2449 O O . VAL A 1 323 ? 1.074 -8.221 -9.686 1.00 96.00 323 VAL A O 1
ATOM 2452 N N . GLN A 1 324 ? 3.185 -8.015 -8.962 1.00 95.12 324 GLN A N 1
ATOM 2453 C CA . GLN A 1 324 ? 3.387 -6.616 -9.351 1.00 95.12 324 GLN A CA 1
ATOM 2454 C C . GLN A 1 324 ? 4.886 -6.316 -9.489 1.00 95.12 324 GLN A C 1
ATOM 2456 O O . GLN A 1 324 ? 5.714 -6.949 -8.844 1.00 95.12 324 GLN A O 1
ATOM 2461 N N . GLU A 1 325 ? 5.235 -5.299 -10.276 1.00 96.38 325 GLU A N 1
ATOM 2462 C CA . GLU A 1 325 ? 6.546 -4.640 -10.206 1.00 96.38 325 GLU A CA 1
ATOM 2463 C C . GLU A 1 325 ? 6.472 -3.477 -9.210 1.00 96.38 325 GLU A C 1
ATOM 2465 O O . GLU A 1 325 ? 5.519 -2.686 -9.250 1.00 96.38 325 GLU A O 1
ATOM 2470 N N . TYR A 1 326 ? 7.471 -3.340 -8.338 1.00 94.75 326 TYR A N 1
ATOM 2471 C CA . TYR A 1 326 ? 7.599 -2.170 -7.473 1.00 94.75 326 TYR A CA 1
ATOM 2472 C C . TYR A 1 326 ? 8.236 -1.024 -8.268 1.00 94.75 326 TYR A C 1
ATOM 2474 O O . TYR A 1 326 ? 9.438 -1.026 -8.526 1.00 94.75 326 TYR A O 1
ATOM 2482 N N . ILE A 1 327 ? 7.404 -0.066 -8.692 1.00 94.81 327 ILE A N 1
ATOM 2483 C CA . ILE A 1 327 ? 7.792 1.034 -9.585 1.00 94.81 327 ILE A CA 1
ATOM 2484 C C . ILE A 1 327 ? 7.728 2.358 -8.834 1.00 94.81 327 ILE A C 1
ATOM 2486 O O . ILE A 1 327 ? 6.740 2.619 -8.146 1.00 94.81 327 ILE A O 1
ATOM 2490 N N . GLY A 1 328 ? 8.716 3.220 -9.067 1.00 94.88 328 GLY A N 1
ATOM 2491 C CA . GLY A 1 328 ? 8.736 4.592 -8.567 1.00 94.88 328 GLY A CA 1
ATOM 2492 C C . GLY A 1 328 ? 9.779 5.469 -9.257 1.00 94.88 328 GLY A C 1
ATOM 2493 O O . GLY A 1 328 ? 10.263 5.168 -10.355 1.00 94.88 328 GLY A O 1
ATOM 2494 N N . GLU A 1 329 ? 10.116 6.574 -8.607 1.00 95.75 329 GLU A N 1
ATOM 2495 C CA . GLU A 1 329 ? 11.251 7.413 -8.975 1.00 95.75 329 GLU A CA 1
ATOM 2496 C C . GLU A 1 329 ? 12.536 6.794 -8.417 1.00 95.75 329 GLU A C 1
ATOM 2498 O O . GLU A 1 329 ? 12.627 6.521 -7.226 1.00 95.75 329 GLU A O 1
ATOM 2503 N N . VAL A 1 330 ? 13.523 6.543 -9.276 1.00 95.44 330 VAL A N 1
ATOM 2504 C CA . VAL A 1 330 ? 14.836 6.032 -8.868 1.00 95.44 330 VAL A CA 1
ATOM 2505 C C . VAL A 1 330 ? 15.728 7.223 -8.558 1.00 95.44 330 VAL A C 1
ATOM 2507 O O . VAL A 1 330 ? 15.976 8.065 -9.427 1.00 95.44 330 VAL A O 1
ATOM 2510 N N . LEU A 1 331 ? 16.183 7.277 -7.312 1.00 93.19 331 LEU A N 1
ATOM 2511 C CA . LEU A 1 331 ? 16.993 8.348 -6.750 1.00 93.19 331 LEU A CA 1
ATOM 2512 C C . LEU A 1 331 ? 18.344 7.793 -6.327 1.00 93.19 331 LEU A C 1
ATOM 2514 O O . LEU A 1 331 ? 18.422 6.668 -5.834 1.00 93.19 331 LEU A O 1
ATOM 2518 N N . THR A 1 332 ? 19.390 8.605 -6.461 1.00 92.44 332 THR A N 1
ATOM 2519 C CA . THR A 1 332 ? 20.652 8.328 -5.769 1.00 92.44 332 THR A CA 1
ATOM 2520 C C . THR A 1 332 ? 20.436 8.414 -4.254 1.00 92.44 332 THR A C 1
ATOM 2522 O O . THR A 1 332 ? 19.532 9.120 -3.798 1.00 92.44 332 THR A O 1
ATOM 2525 N N . VAL A 1 333 ? 21.274 7.766 -3.441 1.00 87.62 333 VAL A N 1
ATOM 2526 C CA . VAL A 1 333 ? 21.217 7.913 -1.967 1.00 87.62 333 VAL A CA 1
ATOM 2527 C C . VAL A 1 333 ? 21.301 9.387 -1.533 1.00 87.62 333 VAL A C 1
ATOM 2529 O O . VAL A 1 333 ? 20.630 9.801 -0.583 1.00 87.62 333 VAL A O 1
ATOM 2532 N N . GLN A 1 334 ? 22.074 10.206 -2.255 1.00 89.62 334 GLN A N 1
ATOM 2533 C CA . GLN A 1 334 ? 22.193 11.646 -2.000 1.00 89.62 334 GLN A CA 1
ATOM 2534 C C . GLN A 1 334 ? 20.872 12.383 -2.266 1.00 89.62 334 GLN A C 1
ATOM 2536 O O . GLN A 1 334 ? 20.384 13.108 -1.395 1.00 89.62 334 GLN A O 1
ATOM 2541 N N . ASP A 1 335 ? 20.256 12.154 -3.429 1.00 91.69 335 ASP A N 1
ATOM 2542 C CA . ASP A 1 335 ? 18.967 12.757 -3.790 1.00 91.69 335 ASP A CA 1
ATOM 2543 C C . ASP A 1 335 ? 17.836 12.271 -2.880 1.00 91.69 335 ASP A C 1
ATOM 2545 O O . ASP A 1 335 ? 16.972 13.054 -2.481 1.00 91.69 335 ASP A O 1
ATOM 2549 N N . PHE A 1 336 ? 17.861 10.990 -2.508 1.00 88.88 336 PHE A N 1
ATOM 2550 C CA . PHE A 1 336 ? 16.938 10.392 -1.551 1.00 88.88 336 PHE A CA 1
ATOM 2551 C C . PHE A 1 336 ? 17.035 11.078 -0.184 1.00 88.88 336 PHE A C 1
ATOM 2553 O O . PHE A 1 336 ? 16.016 11.487 0.373 1.00 88.88 336 PHE A O 1
ATOM 2560 N N . THR A 1 337 ? 18.250 11.290 0.325 1.00 87.44 337 THR A N 1
ATOM 2561 C CA . THR A 1 337 ? 18.480 11.993 1.598 1.00 87.44 337 THR A CA 1
ATOM 2562 C C . THR A 1 337 ? 17.970 13.436 1.526 1.00 87.44 337 THR A C 1
ATOM 2564 O O . THR A 1 337 ? 17.230 13.888 2.398 1.00 87.44 337 THR A O 1
ATOM 2567 N N . ALA A 1 338 ? 18.291 14.158 0.447 1.00 89.56 338 ALA A N 1
ATOM 2568 C CA . ALA A 1 338 ? 17.844 15.537 0.255 1.00 89.56 338 ALA A CA 1
ATOM 2569 C C . ALA A 1 338 ? 16.319 15.663 0.081 1.00 89.56 338 ALA A C 1
ATOM 2571 O O . ALA A 1 338 ? 15.732 16.684 0.450 1.00 89.56 338 ALA A O 1
ATOM 2572 N N . ARG A 1 339 ? 15.670 14.648 -0.501 1.00 87.31 339 ARG A N 1
ATOM 2573 C CA . ARG A 1 339 ? 14.215 14.594 -0.686 1.00 87.31 339 ARG A CA 1
ATOM 2574 C C . ARG A 1 339 ? 13.492 14.257 0.609 1.00 87.31 339 ARG A C 1
ATOM 2576 O O . ARG A 1 339 ? 12.558 14.965 0.967 1.00 87.31 339 ARG A O 1
ATOM 2583 N N . THR A 1 340 ? 13.926 13.213 1.305 1.00 81.50 340 THR A N 1
ATOM 2584 C CA . THR A 1 340 ? 13.300 12.772 2.559 1.00 81.50 340 THR A CA 1
ATOM 2585 C C . THR A 1 340 ? 13.433 13.813 3.666 1.00 81.50 340 THR A C 1
ATOM 2587 O O . THR A 1 340 ? 12.506 13.969 4.450 1.00 81.50 340 THR A O 1
ATOM 2590 N N . ALA A 1 341 ? 14.495 14.628 3.661 1.00 82.62 341 ALA A N 1
ATOM 2591 C CA . ALA A 1 341 ? 14.615 15.794 4.543 1.00 82.62 341 ALA A CA 1
ATOM 2592 C C . ALA A 1 341 ? 13.510 16.857 4.346 1.00 82.62 341 ALA A C 1
ATOM 2594 O O . ALA A 1 341 ? 13.314 17.703 5.215 1.00 82.62 341 ALA A O 1
ATOM 2595 N N . LYS A 1 342 ? 12.806 16.843 3.206 1.00 84.00 342 LYS A N 1
ATOM 2596 C CA . LYS A 1 342 ? 11.700 17.762 2.886 1.00 84.00 342 LYS A CA 1
ATOM 2597 C C . LYS A 1 342 ? 10.325 17.137 3.111 1.00 84.00 342 LYS A C 1
ATOM 2599 O O . LYS A 1 342 ? 9.324 17.824 2.925 1.00 84.00 342 LYS A O 1
ATOM 2604 N N . TYR A 1 343 ? 10.262 15.847 3.428 1.00 72.62 343 TYR A N 1
ATOM 2605 C CA . TYR A 1 343 ? 9.000 15.173 3.698 1.00 72.62 343 TYR A CA 1
ATOM 2606 C C . TYR A 1 343 ? 8.495 15.579 5.079 1.00 72.62 343 TYR A C 1
ATOM 2608 O O . TYR A 1 343 ? 9.253 15.587 6.049 1.00 72.62 343 TYR A O 1
ATOM 2616 N N . SER A 1 344 ? 7.212 15.927 5.160 1.00 66.00 344 SER A N 1
ATOM 2617 C CA . SER A 1 344 ? 6.536 16.052 6.449 1.00 66.00 344 SER A CA 1
ATOM 2618 C C . SER A 1 344 ? 6.387 14.662 7.080 1.00 66.00 344 SER A C 1
ATOM 2620 O O . SER A 1 344 ? 6.450 13.645 6.385 1.00 66.00 344 SER A O 1
ATOM 2622 N N . GLN A 1 345 ? 6.173 14.599 8.396 1.00 56.59 345 GLN A N 1
ATOM 2623 C CA . GLN A 1 345 ? 5.860 13.329 9.080 1.00 56.59 345 GLN A CA 1
ATOM 2624 C C . GLN A 1 345 ? 4.597 12.666 8.509 1.00 56.59 345 GLN A C 1
ATOM 2626 O O . GLN A 1 345 ? 4.486 11.442 8.488 1.00 56.59 345 GLN A O 1
ATOM 2631 N N . ASP A 1 346 ? 3.727 13.515 7.975 1.00 57.19 346 ASP A N 1
ATOM 2632 C CA . ASP A 1 346 ? 2.454 13.241 7.332 1.00 57.19 346 ASP A CA 1
ATOM 2633 C C . ASP A 1 346 ? 2.584 12.854 5.840 1.00 57.19 346 ASP A C 1
ATOM 2635 O O . ASP A 1 346 ? 1.617 12.770 5.086 1.00 57.19 346 ASP A O 1
ATOM 2639 N N . THR A 1 347 ? 3.800 12.702 5.316 1.00 60.19 347 THR A N 1
ATOM 2640 C CA . THR A 1 347 ? 3.978 12.249 3.932 1.00 60.19 347 THR A CA 1
ATOM 2641 C C . THR A 1 347 ? 3.950 10.722 3.911 1.00 60.19 347 THR A C 1
ATOM 2643 O O . THR A 1 347 ? 4.847 10.096 4.478 1.00 60.19 347 THR A O 1
ATOM 2646 N N . PRO A 1 348 ? 2.989 10.070 3.224 1.00 65.94 348 PRO A N 1
ATOM 2647 C CA . PRO A 1 348 ? 3.005 8.622 3.072 1.00 65.94 348 PRO A CA 1
ATOM 2648 C C . PRO A 1 348 ? 4.257 8.181 2.303 1.00 65.94 348 PRO A C 1
ATOM 2650 O O . PRO A 1 348 ? 4.382 8.462 1.110 1.00 65.94 348 PRO A O 1
ATOM 2653 N N . VAL A 1 349 ? 5.180 7.497 2.982 1.00 71.81 349 VAL A N 1
ATOM 2654 C CA . VAL A 1 349 ? 6.475 7.090 2.418 1.00 71.81 349 VAL A CA 1
ATOM 2655 C C . VAL A 1 349 ? 6.456 5.666 1.877 1.00 71.81 349 VAL A C 1
ATOM 2657 O O . VAL A 1 349 ? 5.994 4.735 2.536 1.00 71.81 349 VAL A O 1
ATOM 2660 N N . TYR A 1 350 ? 6.996 5.491 0.671 1.00 85.12 350 TYR A N 1
ATOM 2661 C CA . TYR A 1 350 ? 7.033 4.201 -0.018 1.00 85.12 350 TYR A CA 1
ATOM 2662 C C . TYR A 1 350 ? 8.394 3.991 -0.667 1.00 85.12 350 TYR A C 1
ATOM 2664 O O . TYR A 1 350 ? 8.563 4.176 -1.874 1.00 85.12 350 TYR A O 1
ATOM 2672 N N . PHE A 1 351 ? 9.368 3.575 0.137 1.00 85.44 351 PHE A N 1
ATOM 2673 C CA . PHE A 1 351 ? 10.738 3.369 -0.321 1.00 85.44 351 PHE A CA 1
ATOM 2674 C C . PHE A 1 351 ? 11.061 1.898 -0.514 1.00 85.44 351 PHE A C 1
ATOM 2676 O O . PHE A 1 351 ? 10.627 1.042 0.256 1.00 85.44 351 PHE A O 1
ATOM 2683 N N . PHE A 1 352 ? 11.869 1.617 -1.527 1.00 88.19 352 PHE A N 1
ATOM 2684 C CA . PHE A 1 352 ? 12.424 0.296 -1.758 1.00 88.19 352 PHE A CA 1
ATOM 2685 C C . PHE A 1 352 ? 13.897 0.432 -2.114 1.00 88.19 352 PHE A C 1
ATOM 2687 O O . PHE A 1 352 ? 14.251 1.128 -3.065 1.00 88.19 352 PHE A O 1
ATOM 2694 N N . ASN A 1 353 ? 14.758 -0.232 -1.350 1.00 86.69 353 ASN A N 1
ATOM 2695 C CA . ASN A 1 353 ? 16.188 -0.248 -1.623 1.00 86.69 353 ASN A CA 1
ATOM 2696 C C . ASN A 1 353 ? 16.460 -1.060 -2.908 1.00 86.69 353 ASN A C 1
ATOM 2698 O O . ASN A 1 353 ? 16.228 -2.274 -2.943 1.00 86.69 353 ASN A O 1
ATOM 2702 N N . LEU A 1 354 ? 16.915 -0.388 -3.972 1.00 85.62 354 LEU A N 1
ATOM 2703 C CA . LEU A 1 354 ? 17.196 -1.022 -5.259 1.00 85.62 354 LEU A CA 1
ATOM 2704 C C . LEU A 1 354 ? 18.588 -1.657 -5.262 1.00 85.62 354 LEU A C 1
ATOM 2706 O O . LEU A 1 354 ? 18.714 -2.826 -5.629 1.00 85.62 354 LEU A O 1
ATOM 2710 N N . ASP A 1 355 ? 19.604 -0.932 -4.802 1.00 81.56 355 ASP A N 1
ATOM 2711 C CA . ASP A 1 355 ? 20.986 -1.377 -4.589 1.00 81.56 355 ASP A CA 1
ATOM 2712 C C . ASP A 1 355 ? 21.747 -0.384 -3.680 1.00 81.56 355 ASP A C 1
ATOM 2714 O O . ASP A 1 355 ? 21.138 0.445 -3.010 1.00 81.56 355 ASP A O 1
ATOM 2718 N N . SER A 1 356 ? 23.079 -0.485 -3.609 1.00 79.00 356 SER A N 1
ATOM 2719 C CA . SER A 1 356 ? 23.917 0.373 -2.758 1.00 79.00 356 SER A CA 1
ATOM 2720 C C . SER A 1 356 ? 23.779 1.866 -3.043 1.00 79.00 356 SER A C 1
ATOM 2722 O O . SER A 1 356 ? 23.976 2.674 -2.137 1.00 79.00 356 SER A O 1
ATOM 2724 N N . ASP A 1 357 ? 23.462 2.226 -4.284 1.00 85.50 357 ASP A N 1
ATOM 2725 C CA . ASP A 1 357 ? 23.529 3.600 -4.770 1.00 85.50 357 ASP A CA 1
ATOM 2726 C C . ASP A 1 357 ? 22.143 4.170 -5.070 1.00 85.50 357 ASP A C 1
ATOM 2728 O O . ASP A 1 357 ? 21.979 5.395 -5.113 1.00 85.50 357 ASP A O 1
ATOM 2732 N N . PHE A 1 358 ? 21.139 3.300 -5.228 1.00 89.81 358 PHE A N 1
ATOM 2733 C CA . PHE A 1 358 ? 19.808 3.669 -5.677 1.00 89.81 358 PHE A CA 1
ATOM 2734 C C . PHE A 1 358 ? 18.680 3.220 -4.744 1.00 89.81 358 PHE A C 1
ATOM 2736 O O . PHE A 1 358 ? 18.596 2.081 -4.279 1.00 89.81 358 PHE A O 1
ATOM 2743 N N . VAL A 1 359 ? 17.715 4.122 -4.568 1.00 89.75 359 VAL A N 1
ATOM 2744 C CA . VAL A 1 359 ? 16.457 3.887 -3.850 1.00 89.75 359 VAL A CA 1
ATOM 2745 C C . VAL A 1 359 ? 15.291 4.208 -4.780 1.00 89.75 359 VAL A C 1
ATOM 2747 O O . VAL A 1 359 ? 15.304 5.222 -5.478 1.00 89.75 359 VAL A O 1
ATOM 2750 N N . ILE A 1 360 ? 14.270 3.352 -4.790 1.00 93.38 360 ILE A N 1
ATOM 2751 C CA . ILE A 1 360 ? 12.994 3.625 -5.455 1.00 93.38 360 ILE A CA 1
ATOM 2752 C C . ILE A 1 360 ? 12.067 4.327 -4.467 1.00 93.38 360 ILE A C 1
ATOM 2754 O O . ILE A 1 360 ? 11.745 3.777 -3.417 1.00 93.38 360 ILE A O 1
ATOM 2758 N N . ASP A 1 361 ? 11.580 5.500 -4.846 1.00 92.12 361 ASP A N 1
ATOM 2759 C CA . ASP A 1 361 ? 10.571 6.279 -4.140 1.00 92.12 361 ASP A CA 1
ATOM 2760 C C . ASP A 1 361 ? 9.237 6.239 -4.902 1.00 92.12 361 ASP A C 1
ATOM 2762 O O . ASP A 1 361 ? 9.081 6.838 -5.966 1.00 92.12 361 ASP A O 1
ATOM 2766 N N . ALA A 1 362 ? 8.262 5.507 -4.359 1.00 90.12 362 ALA A N 1
ATOM 2767 C CA . ALA A 1 362 ? 6.913 5.357 -4.910 1.00 90.12 362 ALA A CA 1
ATOM 2768 C C . ALA A 1 362 ? 5.873 6.253 -4.204 1.00 90.12 362 ALA A C 1
ATOM 2770 O O . ALA A 1 362 ? 4.659 6.014 -4.299 1.00 90.12 362 ALA A O 1
ATOM 2771 N N . SER A 1 363 ? 6.333 7.268 -3.463 1.00 83.38 363 SER A N 1
ATOM 2772 C CA . SER A 1 363 ? 5.476 8.064 -2.579 1.00 83.38 363 SER A CA 1
ATOM 2773 C C . SER A 1 363 ? 4.488 8.920 -3.359 1.00 83.38 363 SER A C 1
ATOM 2775 O O . SER A 1 363 ? 3.281 8.817 -3.136 1.00 83.38 363 SER A O 1
ATOM 2777 N N . MET A 1 364 ? 4.982 9.657 -4.357 1.00 85.31 364 MET A N 1
ATOM 2778 C CA . MET A 1 364 ? 4.167 10.525 -5.218 1.00 85.31 364 MET A CA 1
ATOM 2779 C C . MET A 1 364 ? 3.807 9.885 -6.564 1.00 85.31 364 MET A C 1
ATOM 2781 O O . MET A 1 364 ? 2.749 10.167 -7.137 1.00 85.31 364 MET A O 1
ATOM 2785 N N . GLN A 1 365 ? 4.689 9.040 -7.103 1.00 87.69 365 GLN A N 1
ATOM 2786 C CA . GLN A 1 365 ? 4.522 8.413 -8.412 1.00 87.69 365 GLN A CA 1
ATOM 2787 C C . GLN A 1 365 ? 4.991 6.958 -8.345 1.00 87.69 365 GLN A C 1
ATOM 2789 O O . GLN A 1 365 ? 6.115 6.707 -7.930 1.00 87.69 365 GLN A O 1
ATOM 2794 N N . GLY A 1 366 ? 4.169 5.996 -8.762 1.00 89.44 366 GLY A N 1
ATOM 2795 C CA . GLY A 1 366 ? 4.534 4.581 -8.655 1.00 89.44 366 GLY A CA 1
ATOM 2796 C C . GLY A 1 366 ? 3.519 3.616 -9.256 1.00 89.44 366 GLY A C 1
ATOM 2797 O O . GLY A 1 366 ? 2.658 4.026 -10.033 1.00 89.44 366 GLY A O 1
ATOM 2798 N N . SER A 1 367 ? 3.620 2.327 -8.931 1.00 85.81 367 SER A N 1
ATOM 2799 C CA . SER A 1 367 ? 2.648 1.293 -9.334 1.00 85.81 367 SER A CA 1
ATOM 2800 C C . SER A 1 367 ? 1.637 0.975 -8.226 1.00 85.81 367 SER A C 1
ATOM 2802 O O . SER A 1 367 ? 1.679 1.533 -7.131 1.00 85.81 367 SER A O 1
ATOM 2804 N N . MET A 1 368 ? 0.728 0.031 -8.496 1.00 86.81 368 MET A N 1
ATOM 2805 C CA . MET A 1 368 ? -0.159 -0.539 -7.475 1.00 86.81 368 MET A CA 1
ATOM 2806 C C . MET A 1 368 ? 0.603 -1.264 -6.358 1.00 86.81 368 MET A C 1
ATOM 2808 O O . MET A 1 368 ? 0.073 -1.371 -5.256 1.00 86.81 368 MET A O 1
ATOM 2812 N N . ALA A 1 369 ? 1.848 -1.699 -6.596 1.00 92.25 369 ALA A N 1
ATOM 2813 C CA . ALA A 1 369 ? 2.674 -2.404 -5.612 1.00 92.25 369 ALA A CA 1
ATOM 2814 C C . ALA A 1 369 ? 2.815 -1.659 -4.275 1.00 92.25 369 ALA A C 1
ATOM 2816 O O . ALA A 1 369 ? 2.925 -2.300 -3.234 1.00 92.25 369 ALA A O 1
ATOM 2817 N N . ARG A 1 370 ? 2.739 -0.320 -4.287 1.00 90.62 370 ARG A N 1
ATOM 2818 C CA . ARG A 1 370 ? 2.781 0.521 -3.079 1.00 90.62 370 ARG A CA 1
ATOM 2819 C C . ARG A 1 370 ? 1.665 0.211 -2.068 1.00 90.62 370 ARG A C 1
ATOM 2821 O O . ARG A 1 370 ? 1.773 0.593 -0.914 1.00 90.62 370 ARG A O 1
ATOM 2828 N N . PHE A 1 371 ? 0.587 -0.454 -2.488 1.00 89.56 371 PHE A N 1
ATOM 2829 C CA . PHE A 1 371 ? -0.526 -0.860 -1.620 1.00 89.56 371 PHE A CA 1
ATOM 2830 C C . PHE A 1 371 ? -0.421 -2.308 -1.121 1.00 89.56 371 PHE A C 1
ATOM 2832 O O . PHE A 1 371 ? -1.326 -2.783 -0.442 1.00 89.56 371 PHE A O 1
ATOM 2839 N N . ILE A 1 372 ? 0.638 -3.046 -1.465 1.00 93.69 372 ILE A N 1
ATOM 2840 C CA . ILE A 1 372 ? 0.829 -4.415 -0.973 1.00 93.69 372 ILE A CA 1
ATOM 2841 C C . ILE A 1 372 ? 1.358 -4.335 0.455 1.00 93.69 372 ILE A C 1
ATOM 2843 O O . ILE A 1 372 ? 2.460 -3.841 0.685 1.00 93.69 372 ILE A O 1
ATOM 2847 N N . ASN A 1 373 ? 0.572 -4.817 1.417 1.00 92.31 373 ASN A N 1
ATOM 2848 C CA . ASN A 1 373 ? 0.895 -4.701 2.835 1.00 92.31 373 ASN A CA 1
ATOM 2849 C C . ASN A 1 373 ? 1.999 -5.661 3.282 1.00 92.31 373 ASN A C 1
ATOM 2851 O O . ASN A 1 373 ? 2.277 -6.691 2.662 1.00 92.31 373 ASN A O 1
ATOM 2855 N N . HIS A 1 374 ? 2.586 -5.335 4.430 1.00 90.56 374 HIS A N 1
ATOM 2856 C CA . HIS A 1 374 ? 3.498 -6.225 5.125 1.00 90.56 374 HIS A CA 1
ATOM 2857 C C . HIS A 1 374 ? 2.773 -7.422 5.761 1.00 90.56 374 HIS A C 1
ATOM 2859 O O . HIS A 1 374 ? 1.728 -7.255 6.398 1.00 90.56 374 HIS A O 1
ATOM 2865 N N . SER A 1 375 ? 3.406 -8.597 5.709 1.00 93.06 375 SER A N 1
ATOM 2866 C CA . SER A 1 375 ? 3.122 -9.714 6.615 1.00 93.06 375 SER A CA 1
ATOM 2867 C C . SER A 1 375 ? 4.400 -10.373 7.149 1.00 93.06 375 SER A C 1
ATOM 2869 O O . SER A 1 375 ? 5.405 -10.469 6.441 1.00 93.06 375 SER A O 1
ATOM 2871 N N . CYS A 1 376 ? 4.356 -10.832 8.406 1.00 89.62 376 CYS A N 1
ATOM 2872 C CA . CYS A 1 376 ? 5.383 -11.698 9.005 1.00 89.62 376 CYS A CA 1
ATOM 2873 C C . CYS A 1 376 ? 5.280 -13.156 8.520 1.00 89.62 376 CYS A C 1
ATOM 2875 O O . CYS A 1 376 ? 6.243 -13.912 8.635 1.00 89.62 376 CYS A O 1
ATOM 2877 N N . GLU A 1 377 ? 4.134 -13.521 7.949 1.00 93.31 377 GLU A N 1
ATOM 2878 C CA . GLU A 1 377 ? 3.877 -14.767 7.225 1.00 93.31 377 GLU A CA 1
ATOM 2879 C C . GLU A 1 377 ? 3.308 -14.380 5.852 1.00 93.31 377 GLU A C 1
ATOM 2881 O O . GLU A 1 377 ? 2.090 -14.338 5.661 1.00 93.31 377 GLU A O 1
ATOM 2886 N N . PRO A 1 378 ? 4.166 -13.896 4.939 1.00 95.12 378 PRO A N 1
ATOM 2887 C CA . PRO A 1 378 ? 3.715 -13.393 3.654 1.00 95.12 378 PRO A CA 1
ATOM 2888 C C . PRO A 1 378 ? 3.409 -14.521 2.671 1.00 95.12 378 PRO A C 1
ATOM 2890 O O . PRO A 1 378 ? 4.016 -15.588 2.724 1.00 95.12 378 PRO A O 1
ATOM 2893 N N . ASN A 1 379 ? 2.533 -14.227 1.713 1.00 97.69 379 ASN A N 1
ATOM 2894 C CA . ASN A 1 379 ? 2.262 -15.086 0.558 1.00 97.69 379 ASN A CA 1
ATOM 2895 C C . ASN A 1 379 ? 3.015 -14.650 -0.711 1.00 97.69 379 ASN A C 1
ATOM 2897 O O . ASN A 1 379 ? 2.972 -15.352 -1.720 1.00 97.69 379 ASN A O 1
ATOM 2901 N N . CYS A 1 380 ? 3.742 -13.532 -0.654 1.00 97.81 380 CYS A N 1
ATOM 2902 C CA . CYS A 1 380 ? 4.639 -13.060 -1.701 1.00 97.81 380 CYS A CA 1
ATOM 2903 C C . CYS A 1 380 ? 6.057 -12.801 -1.169 1.00 97.81 380 CYS A C 1
ATOM 2905 O O . CYS A 1 380 ? 6.268 -12.484 0.006 1.00 97.81 380 CYS A O 1
ATOM 2907 N N . HIS A 1 381 ? 7.036 -12.833 -2.067 1.00 91.38 381 HIS A N 1
ATOM 2908 C CA . HIS A 1 381 ? 8.410 -12.392 -1.832 1.00 91.38 381 HIS A CA 1
ATOM 2909 C C . HIS A 1 381 ? 8.863 -11.427 -2.930 1.00 91.38 381 HIS A C 1
ATOM 2911 O O . HIS A 1 381 ? 8.207 -11.265 -3.957 1.00 91.38 381 HIS A O 1
ATOM 2917 N N . THR A 1 382 ? 9.971 -10.734 -2.694 1.00 93.25 382 THR A N 1
ATOM 2918 C CA . THR A 1 382 ? 10.551 -9.777 -3.643 1.00 93.25 382 THR A CA 1
ATOM 2919 C C . THR A 1 382 ? 11.800 -10.362 -4.280 1.00 93.25 382 THR A C 1
ATOM 2921 O O . THR A 1 382 ? 12.634 -10.924 -3.572 1.00 93.25 382 THR A O 1
ATOM 2924 N N . GLU A 1 383 ? 11.981 -10.154 -5.578 1.00 91.62 383 GLU A N 1
ATOM 2925 C CA . GLU A 1 383 ? 13.192 -10.538 -6.304 1.00 91.62 383 GLU A CA 1
ATOM 2926 C C . GLU A 1 383 ? 13.732 -9.351 -7.106 1.00 91.62 383 GLU A C 1
ATOM 2928 O O . GLU A 1 383 ? 12.968 -8.582 -7.703 1.00 91.62 383 GLU A O 1
ATOM 2933 N N . LYS A 1 384 ? 15.062 -9.222 -7.150 1.00 91.31 384 LYS A N 1
ATOM 2934 C CA . LYS A 1 384 ? 15.751 -8.281 -8.038 1.00 91.31 384 LYS A CA 1
ATOM 2935 C C . LYS A 1 384 ? 15.961 -8.950 -9.391 1.00 91.31 384 LYS A C 1
ATOM 2937 O O . LYS A 1 384 ? 16.554 -10.022 -9.446 1.00 91.31 384 LYS A O 1
ATOM 2942 N N . TRP A 1 385 ? 15.490 -8.308 -10.453 1.00 93.88 385 TRP A N 1
ATOM 2943 C CA . TRP A 1 385 ? 15.618 -8.781 -11.826 1.00 93.88 385 TRP A CA 1
ATOM 2944 C C . TRP A 1 385 ? 16.391 -7.790 -12.686 1.00 93.88 385 TRP A C 1
ATOM 2946 O O . TRP A 1 385 ? 16.113 -6.592 -12.650 1.00 93.88 385 TRP A O 1
ATOM 2956 N N . THR A 1 386 ? 17.313 -8.275 -13.513 1.00 93.06 386 THR A N 1
ATOM 2957 C CA . THR A 1 386 ? 17.981 -7.455 -14.530 1.00 93.06 386 THR A CA 1
ATOM 2958 C C . THR A 1 386 ? 17.183 -7.491 -15.831 1.00 93.06 386 THR A C 1
ATOM 2960 O O . THR A 1 386 ? 16.957 -8.549 -16.417 1.00 93.06 386 THR A O 1
ATOM 2963 N N . VAL A 1 387 ? 16.767 -6.321 -16.315 1.00 93.88 387 VAL A N 1
ATOM 2964 C CA . VAL A 1 387 ? 15.947 -6.161 -17.522 1.00 93.88 387 VAL A CA 1
ATOM 2965 C C . VAL A 1 387 ? 16.596 -5.136 -18.446 1.00 93.88 387 VAL A C 1
ATOM 2967 O O . VAL A 1 387 ? 16.435 -3.930 -18.275 1.00 93.88 387 VAL A O 1
ATOM 2970 N N . GLY A 1 388 ? 17.350 -5.604 -19.444 1.00 87.88 388 GLY A N 1
ATOM 2971 C CA . GLY A 1 388 ? 18.038 -4.717 -20.395 1.00 87.88 388 GLY A CA 1
ATOM 2972 C C . GLY A 1 388 ? 19.065 -3.790 -19.741 1.00 87.88 388 GLY A C 1
ATOM 2973 O O . GLY A 1 388 ? 19.167 -2.621 -20.122 1.00 87.88 388 GLY A O 1
ATOM 2974 N N . GLY A 1 389 ? 19.778 -4.306 -18.737 1.00 85.75 389 GLY A N 1
ATOM 2975 C CA . GLY A 1 389 ? 20.798 -3.582 -17.972 1.00 85.75 389 GLY A CA 1
ATOM 2976 C C . GLY A 1 389 ? 20.245 -2.795 -16.787 1.00 85.75 389 GLY A C 1
ATOM 2977 O O . GLY A 1 389 ? 21.008 -2.237 -16.012 1.00 85.75 389 GLY A O 1
ATOM 2978 N N . GLU A 1 390 ? 18.923 -2.755 -16.629 1.00 90.44 390 GLU A N 1
ATOM 2979 C CA . GLU A 1 390 ? 18.241 -2.080 -15.529 1.00 90.44 390 GLU A CA 1
ATOM 2980 C C . GLU A 1 390 ? 17.868 -3.087 -14.439 1.00 90.44 390 GLU A C 1
ATOM 2982 O O . GLU A 1 390 ? 17.166 -4.061 -14.714 1.00 90.44 390 GLU A O 1
ATOM 2987 N N . THR A 1 391 ? 18.289 -2.842 -13.200 1.00 90.25 391 THR A N 1
ATOM 2988 C CA . THR A 1 391 ? 17.788 -3.585 -12.037 1.00 90.25 391 THR A CA 1
ATOM 2989 C C . THR A 1 391 ? 16.352 -3.156 -11.741 1.00 90.25 391 THR A C 1
ATOM 2991 O O . THR A 1 391 ? 16.045 -1.965 -11.665 1.00 90.25 391 THR A O 1
ATOM 2994 N N . ARG A 1 392 ? 15.455 -4.125 -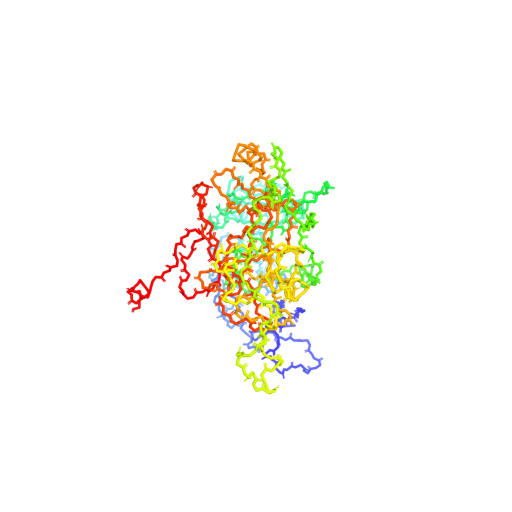11.570 1.00 94.00 392 ARG A N 1
ATOM 2995 C CA . ARG A 1 392 ? 14.031 -3.930 -11.273 1.00 94.00 392 ARG A CA 1
ATOM 2996 C C . ARG A 1 392 ? 13.596 -4.835 -10.134 1.00 94.00 392 ARG A C 1
ATOM 2998 O O . ARG A 1 392 ? 14.198 -5.879 -9.908 1.00 94.00 392 ARG A O 1
ATOM 3005 N N . ILE A 1 393 ? 12.535 -4.449 -9.434 1.00 95.44 393 ILE A N 1
ATOM 3006 C CA . ILE A 1 393 ? 12.003 -5.202 -8.296 1.00 95.44 393 ILE A CA 1
ATOM 3007 C C . ILE A 1 393 ? 10.671 -5.832 -8.690 1.00 95.44 393 ILE A C 1
ATOM 3009 O O . ILE A 1 393 ? 9.677 -5.129 -8.889 1.00 95.44 393 ILE A O 1
ATOM 3013 N N . GLY A 1 394 ? 10.642 -7.158 -8.786 1.00 95.31 394 GLY A N 1
ATOM 3014 C CA . GLY A 1 394 ? 9.403 -7.914 -8.941 1.00 95.31 394 GLY A CA 1
ATOM 3015 C C . GLY A 1 394 ? 8.920 -8.458 -7.600 1.00 95.31 394 GLY A C 1
ATOM 3016 O O . GLY A 1 394 ? 9.720 -8.872 -6.764 1.00 95.31 394 GLY A O 1
ATOM 3017 N N . ILE A 1 395 ? 7.606 -8.462 -7.398 1.00 97.56 395 ILE A N 1
ATOM 3018 C CA . ILE A 1 395 ? 6.937 -9.131 -6.280 1.00 97.56 395 ILE A CA 1
ATOM 3019 C C . ILE A 1 395 ? 6.301 -10.398 -6.841 1.00 97.56 395 ILE A C 1
ATOM 3021 O O . ILE A 1 395 ? 5.451 -10.316 -7.729 1.00 97.56 395 ILE A O 1
ATOM 3025 N N . PHE A 1 396 ? 6.717 -11.554 -6.336 1.00 95.50 396 PHE A N 1
ATOM 3026 C CA . PHE A 1 396 ? 6.328 -12.872 -6.827 1.00 95.50 396 PHE A CA 1
ATOM 3027 C C . PHE A 1 396 ? 5.559 -13.643 -5.758 1.00 95.50 396 PHE A C 1
ATOM 3029 O O . PHE A 1 396 ? 5.788 -13.456 -4.565 1.00 95.50 396 PHE A O 1
ATOM 3036 N N . ALA A 1 397 ? 4.629 -14.495 -6.181 1.00 96.12 397 ALA A N 1
ATOM 3037 C CA . ALA A 1 397 ? 3.889 -15.364 -5.274 1.00 96.12 397 ALA A CA 1
ATOM 3038 C C . ALA A 1 397 ? 4.811 -16.466 -4.721 1.00 96.12 397 ALA A C 1
ATOM 3040 O O . ALA A 1 397 ? 5.417 -17.209 -5.490 1.00 96.12 397 ALA A O 1
ATOM 3041 N N . ALA A 1 398 ? 4.900 -16.600 -3.399 1.00 95.12 398 ALA A N 1
ATOM 3042 C CA . ALA A 1 398 ? 5.743 -17.609 -2.746 1.00 95.12 398 ALA A CA 1
ATOM 3043 C C . ALA A 1 398 ? 5.119 -19.018 -2.803 1.00 95.12 398 ALA A C 1
ATOM 3045 O O . ALA A 1 398 ? 5.808 -20.040 -2.776 1.00 95.12 398 ALA A O 1
ATOM 3046 N N . HIS A 1 399 ? 3.793 -19.068 -2.891 1.00 94.56 399 HIS A N 1
ATOM 3047 C CA . HIS A 1 399 ? 2.969 -20.256 -3.080 1.00 94.56 399 HIS A CA 1
ATOM 3048 C C . HIS A 1 399 ? 1.694 -19.853 -3.831 1.00 94.56 399 HIS A C 1
ATOM 3050 O O . HIS A 1 399 ? 1.496 -18.679 -4.134 1.00 94.56 399 HIS A O 1
ATOM 3056 N N . GLU A 1 400 ? 0.823 -20.812 -4.140 1.00 96.19 400 GLU A N 1
ATOM 3057 C CA . GLU A 1 400 ? -0.475 -20.500 -4.740 1.00 96.19 400 GLU A CA 1
ATOM 3058 C C . GLU A 1 400 ? -1.303 -19.594 -3.808 1.00 96.19 400 GLU A C 1
ATOM 3060 O O . GLU A 1 400 ? -1.374 -19.833 -2.598 1.00 96.19 400 GLU A O 1
ATOM 3065 N N . ILE A 1 401 ? -1.902 -18.536 -4.364 1.00 96.88 401 ILE A N 1
ATOM 3066 C CA . ILE A 1 401 ? -2.727 -17.561 -3.642 1.00 96.88 401 ILE A CA 1
ATOM 3067 C C . ILE A 1 401 ? -4.170 -17.677 -4.150 1.00 96.88 401 ILE A C 1
ATOM 3069 O O . ILE A 1 401 ? -4.436 -17.328 -5.303 1.00 96.88 401 ILE A O 1
ATOM 3073 N N . PRO A 1 402 ? -5.124 -18.127 -3.316 1.00 97.62 402 PRO A N 1
ATOM 3074 C CA . PRO A 1 402 ? -6.526 -18.210 -3.708 1.00 97.62 402 PRO A CA 1
ATOM 3075 C C . PRO A 1 402 ? -7.135 -16.841 -4.025 1.00 97.62 402 PRO A C 1
ATOM 3077 O O . PRO A 1 402 ? -6.782 -15.826 -3.411 1.00 97.62 402 PRO A O 1
ATOM 3080 N N . GLN A 1 403 ? -8.127 -16.824 -4.916 1.00 96.12 403 GLN A N 1
ATOM 3081 C CA . GLN A 1 403 ? -8.964 -15.646 -5.148 1.00 96.12 403 GLN A CA 1
ATOM 3082 C C . GLN A 1 403 ? -9.559 -15.132 -3.826 1.00 96.12 403 GLN A C 1
ATOM 3084 O O . GLN A 1 403 ? -9.969 -15.905 -2.964 1.00 96.12 403 GLN A O 1
ATOM 3089 N N . GLY A 1 404 ? -9.623 -13.811 -3.666 1.00 93.44 404 GLY A N 1
ATOM 3090 C CA . GLY A 1 404 ? -10.116 -13.161 -2.454 1.00 93.44 404 GLY A CA 1
ATOM 3091 C C . GLY A 1 404 ? -9.078 -13.055 -1.332 1.00 93.44 404 GLY A C 1
ATOM 3092 O O . GLY A 1 404 ? -9.386 -12.510 -0.273 1.00 93.44 404 GLY A O 1
ATOM 3093 N N . THR A 1 405 ? -7.844 -13.511 -1.546 1.00 96.25 405 THR A N 1
ATOM 3094 C CA . THR A 1 405 ? -6.765 -13.394 -0.555 1.00 96.25 405 THR A CA 1
ATOM 3095 C C . THR A 1 405 ? -6.011 -12.076 -0.726 1.00 96.25 405 THR A C 1
ATOM 3097 O O . THR A 1 405 ? -5.718 -11.655 -1.849 1.00 96.25 405 THR A O 1
ATOM 3100 N N . GLU A 1 406 ? -5.697 -11.400 0.381 1.00 97.56 406 GLU A N 1
ATOM 3101 C CA . GLU A 1 406 ? -4.808 -10.235 0.372 1.00 97.56 406 GLU A CA 1
ATOM 3102 C C . GLU A 1 406 ? -3.393 -10.660 -0.039 1.00 97.56 406 GLU A C 1
ATOM 3104 O O . GLU A 1 406 ? -2.847 -11.611 0.520 1.00 97.56 406 GLU A O 1
ATOM 3109 N N . VAL A 1 407 ? -2.778 -9.954 -0.989 1.00 96.31 407 VAL A N 1
ATOM 3110 C CA . VAL A 1 407 ? -1.362 -10.157 -1.320 1.00 96.31 407 VAL A CA 1
ATOM 3111 C C . VAL A 1 407 ? -0.494 -9.357 -0.348 1.00 96.31 407 VAL A C 1
ATOM 3113 O O . VAL A 1 407 ? -0.761 -8.184 -0.079 1.00 96.31 407 VAL A O 1
ATOM 3116 N N . THR A 1 408 ? 0.541 -9.991 0.199 1.00 96.75 408 THR A N 1
ATOM 3117 C CA . THR A 1 408 ? 1.431 -9.413 1.216 1.00 96.75 408 THR A CA 1
ATOM 3118 C C . THR A 1 408 ? 2.864 -9.900 1.024 1.00 96.75 408 THR A C 1
ATOM 3120 O O . THR A 1 408 ? 3.078 -11.041 0.628 1.00 96.75 408 THR A O 1
ATOM 3123 N N . TYR A 1 409 ? 3.861 -9.071 1.341 1.00 92.38 409 TYR A N 1
ATOM 3124 C CA . TYR A 1 409 ? 5.269 -9.497 1.376 1.00 92.38 409 TYR A CA 1
ATOM 3125 C C . TYR A 1 409 ? 5.957 -9.056 2.668 1.00 92.38 409 TYR A C 1
ATOM 3127 O O . TYR A 1 409 ? 5.483 -8.179 3.392 1.00 92.38 409 TYR A O 1
ATOM 3135 N N . ASN A 1 410 ? 7.086 -9.675 3.002 1.00 87.50 410 ASN A N 1
ATOM 3136 C CA . ASN A 1 410 ? 7.891 -9.204 4.122 1.00 87.50 410 ASN A CA 1
ATOM 3137 C C . ASN A 1 410 ? 8.723 -7.997 3.670 1.00 87.50 410 ASN A C 1
ATOM 3139 O O . ASN A 1 410 ? 9.556 -8.132 2.782 1.00 87.50 410 ASN A O 1
ATOM 3143 N N . TYR A 1 411 ? 8.523 -6.834 4.294 1.00 79.19 411 TYR A N 1
ATOM 3144 C CA . TYR A 1 411 ? 9.203 -5.598 3.910 1.00 79.19 411 TYR A CA 1
ATOM 3145 C C . TYR A 1 411 ? 10.701 -5.620 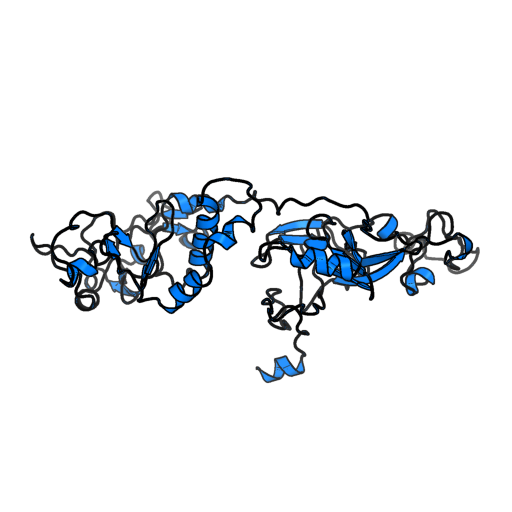4.208 1.00 79.19 411 TYR A C 1
ATOM 3147 O O . TYR A 1 411 ? 11.409 -4.766 3.692 1.00 79.19 411 TYR A O 1
ATOM 3155 N N . GLN A 1 412 ? 11.171 -6.546 5.059 1.00 68.38 412 GLN A N 1
ATOM 3156 C CA . GLN A 1 412 ? 12.572 -6.618 5.499 1.00 68.38 412 GLN A CA 1
ATOM 3157 C C . GLN A 1 412 ? 13.103 -5.238 5.923 1.00 68.38 412 GLN A C 1
ATOM 3159 O O . GLN A 1 412 ? 14.220 -4.852 5.608 1.00 68.38 412 GLN A O 1
ATOM 3164 N N . PHE A 1 413 ? 12.234 -4.474 6.591 1.00 60.19 413 PHE A N 1
ATOM 3165 C CA . PHE A 1 413 ? 12.389 -3.041 6.791 1.00 60.19 413 PHE A CA 1
ATOM 3166 C C . PHE A 1 413 ? 13.658 -2.743 7.599 1.00 60.19 413 PHE A C 1
ATOM 3168 O O . PHE A 1 413 ? 13.705 -3.003 8.805 1.00 60.19 413 PHE A O 1
ATOM 3175 N N . GLU A 1 414 ? 14.672 -2.171 6.955 1.00 52.66 414 GLU A N 1
ATOM 3176 C CA . GLU A 1 414 ? 15.758 -1.501 7.661 1.00 52.66 414 GLU A CA 1
ATOM 3177 C C . GLU A 1 414 ? 15.177 -0.219 8.253 1.00 52.66 414 GLU A C 1
ATOM 3179 O O . GLU A 1 414 ? 14.662 0.650 7.553 1.00 52.66 414 GLU A O 1
ATOM 3184 N N . SER A 1 415 ? 15.144 -0.150 9.581 1.00 43.66 415 SER A N 1
ATOM 3185 C CA . SER A 1 415 ? 14.545 0.985 10.276 1.00 43.66 415 SER A CA 1
ATOM 3186 C C . SER A 1 415 ? 15.438 2.212 10.084 1.00 43.66 415 SER A C 1
ATOM 3188 O O . SER A 1 415 ? 16.456 2.344 10.759 1.00 43.66 415 SER A O 1
ATOM 3190 N N . PHE A 1 416 ? 15.069 3.115 9.175 1.00 39.25 416 PHE A N 1
ATOM 3191 C CA . PHE A 1 416 ? 15.671 4.444 9.103 1.00 39.25 416 PHE A CA 1
ATOM 3192 C C . PHE A 1 416 ? 15.083 5.300 10.237 1.00 39.25 416 PHE A C 1
ATOM 3194 O O . PHE A 1 416 ? 14.022 5.902 10.095 1.00 39.25 416 PHE A O 1
ATOM 3201 N N . GLY A 1 417 ? 15.746 5.296 11.398 1.00 43.44 417 GLY A N 1
ATOM 3202 C CA . GLY A 1 417 ? 15.381 6.101 12.572 1.00 43.44 417 GLY A CA 1
ATOM 3203 C C . GLY A 1 417 ? 14.892 5.305 13.792 1.00 43.44 417 GLY A C 1
ATOM 3204 O O . GLY A 1 417 ? 14.790 4.079 13.777 1.00 43.44 417 GLY A O 1
ATOM 3205 N N . GLU A 1 418 ? 14.601 6.020 14.885 1.00 41.34 418 GLU A N 1
ATOM 3206 C CA . GLU A 1 418 ? 14.247 5.440 16.195 1.00 41.34 418 GLU A CA 1
ATOM 3207 C C . GLU A 1 418 ? 12.782 4.955 16.308 1.00 41.34 418 GLU A C 1
ATOM 3209 O O . GLU A 1 418 ? 12.428 4.272 17.273 1.00 41.34 418 GLU A O 1
ATOM 3214 N N . MET A 1 419 ? 11.914 5.259 15.331 1.00 43.62 419 MET A N 1
ATOM 3215 C CA . MET A 1 419 ? 10.491 4.891 15.371 1.00 43.62 419 MET A CA 1
ATOM 3216 C C . MET A 1 419 ? 10.221 3.506 14.774 1.00 43.62 419 MET A C 1
ATOM 3218 O O . MET A 1 419 ? 10.428 3.253 13.591 1.00 43.62 419 MET A O 1
ATOM 3222 N N . ARG A 1 420 ? 9.691 2.601 15.605 1.00 60.09 420 ARG A N 1
ATOM 3223 C CA . ARG A 1 420 ? 9.267 1.253 15.201 1.00 60.09 420 ARG A CA 1
ATOM 3224 C C . ARG A 1 420 ? 7.745 1.186 15.125 1.00 60.09 420 ARG A C 1
ATOM 3226 O O . ARG A 1 420 ? 7.068 1.251 16.150 1.00 60.09 420 ARG A O 1
ATOM 3233 N N . HIS A 1 421 ? 7.202 1.031 13.922 1.00 70.38 421 HIS A N 1
ATOM 3234 C CA . HIS A 1 421 ? 5.761 0.888 13.711 1.00 70.38 421 HIS A CA 1
ATOM 3235 C C . HIS A 1 421 ? 5.267 -0.486 14.175 1.00 70.38 421 HIS A C 1
ATOM 3237 O O . HIS A 1 421 ? 5.935 -1.498 13.965 1.00 70.38 421 HIS A O 1
ATOM 3243 N N . LYS A 1 422 ? 4.077 -0.545 14.781 1.00 81.31 422 LYS A N 1
ATOM 3244 C CA . LYS A 1 422 ? 3.460 -1.818 15.176 1.00 81.31 422 LYS A CA 1
ATOM 3245 C C . LYS A 1 422 ? 3.087 -2.628 13.936 1.00 81.31 422 LYS A C 1
ATOM 3247 O O . LYS A 1 422 ? 2.446 -2.115 13.024 1.00 81.31 422 LYS A O 1
ATOM 3252 N N . CYS A 1 423 ? 3.442 -3.908 13.928 1.00 82.69 423 CYS A N 1
ATOM 3253 C CA . CYS A 1 423 ? 2.994 -4.824 12.888 1.00 82.69 423 CYS A CA 1
ATOM 3254 C C . CYS A 1 423 ? 1.555 -5.282 13.178 1.00 82.69 423 CYS A C 1
ATOM 3256 O O . CYS A 1 423 ? 1.272 -5.815 14.252 1.00 82.69 423 CYS A O 1
ATOM 3258 N N . LEU A 1 424 ? 0.653 -5.077 12.215 1.00 85.81 424 LEU A N 1
ATOM 3259 C CA . LEU A 1 424 ? -0.769 -5.443 12.293 1.00 85.81 424 LEU A CA 1
ATOM 3260 C C . LEU A 1 424 ? -1.141 -6.550 11.292 1.00 85.81 424 LEU A C 1
ATOM 3262 O O . LEU A 1 424 ? -2.287 -6.643 10.868 1.00 85.81 424 LEU A O 1
ATOM 3266 N N . CYS A 1 425 ? -0.175 -7.377 10.882 1.00 86.62 425 CYS A N 1
ATOM 3267 C CA . CYS A 1 425 ? -0.406 -8.403 9.859 1.00 86.62 425 CYS A CA 1
ATOM 3268 C C . CYS A 1 425 ? -1.313 -9.559 10.310 1.00 86.62 425 CYS A C 1
ATOM 3270 O O . CYS A 1 425 ? -1.814 -10.292 9.468 1.00 86.62 425 CYS A O 1
ATOM 3272 N N . GLY A 1 426 ? -1.507 -9.747 11.620 1.00 88.31 426 GLY A N 1
ATOM 3273 C CA . GLY A 1 426 ? -2.341 -10.822 12.168 1.00 88.31 426 GLY A CA 1
ATOM 3274 C C . GLY A 1 426 ? -1.715 -12.223 12.138 1.00 88.31 426 GLY A C 1
ATOM 3275 O O . GLY A 1 426 ? -2.324 -13.154 12.657 1.00 88.31 426 GLY A O 1
ATOM 3276 N N . ALA A 1 427 ? -0.505 -12.388 11.592 1.00 90.19 427 ALA A N 1
ATOM 3277 C CA . ALA A 1 427 ? 0.185 -13.677 11.556 1.00 90.19 427 ALA A CA 1
ATOM 3278 C C . ALA A 1 427 ? 0.509 -14.204 12.966 1.00 90.19 427 ALA A C 1
ATOM 3280 O O . ALA A 1 427 ? 0.867 -13.435 13.866 1.00 90.19 427 ALA A O 1
ATOM 3281 N N . ARG A 1 428 ? 0.459 -15.528 13.159 1.00 90.19 428 ARG A N 1
ATOM 3282 C CA . ARG A 1 428 ? 0.762 -16.163 14.461 1.00 90.19 428 ARG A CA 1
ATOM 3283 C C . ARG A 1 428 ? 2.200 -15.896 14.905 1.00 90.19 428 ARG A C 1
ATOM 3285 O O . ARG A 1 428 ? 2.458 -15.583 16.063 1.00 90.19 428 ARG A O 1
ATOM 3292 N N . ASN A 1 429 ? 3.127 -15.932 13.954 1.00 89.06 429 ASN A N 1
ATOM 3293 C CA . ASN A 1 429 ? 4.547 -15.651 14.154 1.00 89.06 429 ASN A CA 1
ATOM 3294 C C . ASN A 1 429 ? 4.890 -14.145 14.120 1.00 89.06 429 ASN A C 1
ATOM 3296 O O . ASN A 1 429 ? 6.065 -13.786 14.006 1.00 89.06 429 ASN A O 1
ATOM 3300 N N . CYS A 1 430 ? 3.892 -13.253 14.190 1.00 89.50 430 CYS A N 1
ATOM 3301 C CA . CYS A 1 430 ? 4.100 -11.813 14.068 1.00 89.50 430 CYS A CA 1
ATOM 3302 C C . CYS A 1 430 ? 5.150 -11.313 15.066 1.00 89.50 430 CYS A C 1
ATOM 3304 O O . CYS A 1 430 ? 5.081 -11.608 16.261 1.00 89.50 430 CYS A O 1
ATOM 3306 N N . SER A 1 431 ? 6.107 -10.527 14.573 1.00 85.19 431 SER A N 1
ATOM 3307 C CA . SER A 1 431 ? 7.185 -9.926 15.366 1.00 85.19 431 SER A CA 1
ATOM 3308 C C . SER A 1 431 ? 6.717 -8.763 16.252 1.00 85.19 431 SER A C 1
ATOM 3310 O O . SER A 1 431 ? 7.484 -8.240 17.062 1.00 85.19 431 SER A O 1
ATOM 3312 N N . GLY A 1 432 ? 5.469 -8.320 16.072 1.00 83.12 432 GLY A N 1
ATOM 3313 C CA . GLY A 1 432 ? 4.852 -7.192 16.768 1.00 83.12 432 GLY A CA 1
ATOM 3314 C C . GLY A 1 432 ? 5.285 -5.816 16.253 1.00 83.12 432 GLY A C 1
ATOM 3315 O O . GLY A 1 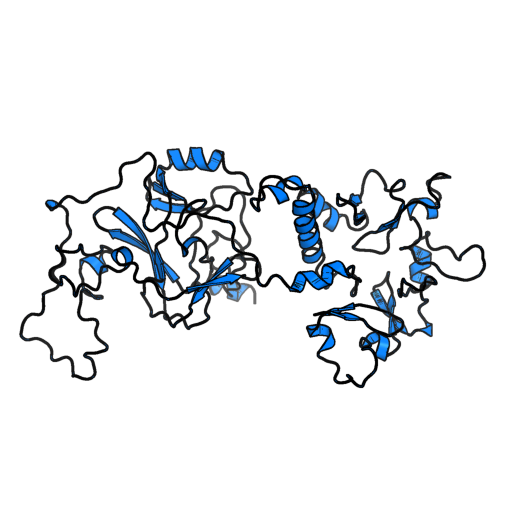432 ? 4.572 -4.841 16.485 1.00 83.12 432 GLY A O 1
ATOM 3316 N N . LEU A 1 433 ? 6.394 -5.718 15.512 1.00 82.75 433 LEU A N 1
ATOM 3317 C CA . LEU A 1 433 ? 6.954 -4.466 14.992 1.00 82.75 433 LEU A CA 1
ATOM 3318 C C . LEU A 1 433 ? 7.423 -4.639 13.541 1.00 82.75 433 LEU A C 1
ATOM 3320 O O . LEU A 1 433 ? 8.104 -5.611 13.220 1.00 82.75 433 LEU A O 1
ATOM 3324 N N . LEU A 1 434 ? 7.112 -3.675 12.675 1.00 75.69 434 LEU A N 1
ATOM 3325 C CA . LEU A 1 434 ? 7.700 -3.602 11.338 1.00 75.69 434 LEU A CA 1
ATOM 3326 C C . LEU A 1 434 ? 9.228 -3.486 11.463 1.00 75.69 434 LEU A C 1
ATOM 3328 O O . LEU A 1 434 ? 9.734 -2.775 12.332 1.00 75.69 434 LEU A O 1
ATOM 3332 N N . GLY A 1 435 ? 9.955 -4.238 10.637 1.00 70.25 435 GLY A N 1
ATOM 3333 C CA . GLY A 1 435 ? 11.424 -4.294 10.657 1.00 70.25 435 GLY A CA 1
ATOM 3334 C C . GLY A 1 435 ? 12.039 -5.278 11.656 1.00 70.25 435 GLY A C 1
ATOM 3335 O O . GLY A 1 435 ? 13.237 -5.534 11.593 1.00 70.25 435 GLY A O 1
ATOM 3336 N N . LYS A 1 436 ? 11.252 -5.905 12.544 1.00 76.81 436 LYS A N 1
ATOM 3337 C CA . LYS A 1 436 ? 11.733 -7.062 13.321 1.00 76.81 436 LYS A CA 1
ATOM 3338 C C . LYS A 1 436 ? 11.468 -8.373 12.589 1.00 76.81 436 LYS A C 1
ATOM 3340 O O . LYS A 1 436 ? 10.381 -8.569 12.042 1.00 76.81 436 LYS A O 1
ATOM 3345 N N . ARG A 1 437 ? 12.430 -9.303 12.673 1.00 81.06 437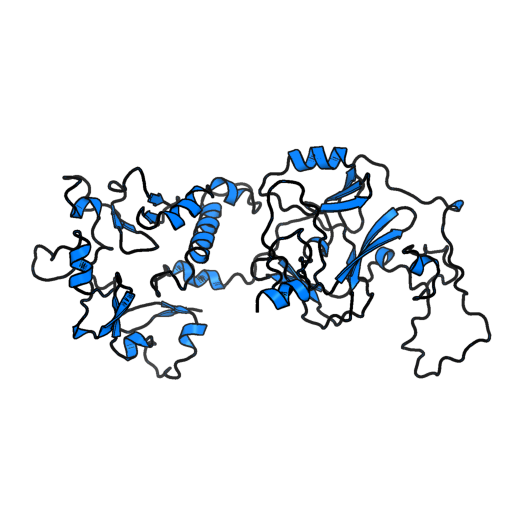 ARG A N 1
ATOM 3346 C CA . ARG A 1 437 ? 12.264 -10.671 12.162 1.00 81.06 437 ARG A CA 1
ATOM 3347 C C . ARG A 1 437 ? 11.057 -11.361 12.820 1.00 81.06 437 ARG A C 1
ATOM 3349 O O . ARG A 1 437 ? 10.844 -11.149 14.019 1.00 81.06 437 ARG A O 1
ATOM 3356 N N . PRO A 1 438 ? 10.297 -12.187 12.080 1.00 82.75 438 PRO A N 1
ATOM 3357 C CA . PRO A 1 438 ? 9.241 -13.017 12.653 1.00 82.75 438 PRO A CA 1
ATOM 3358 C C . PRO A 1 438 ? 9.745 -13.893 13.809 1.00 82.75 438 PRO A C 1
ATOM 3360 O O . PRO A 1 438 ? 10.927 -14.261 13.861 1.00 82.75 438 PRO A O 1
ATOM 3363 N N . ARG A 1 439 ? 8.839 -14.223 14.735 1.00 83.62 439 ARG A N 1
ATOM 3364 C CA . ARG A 1 439 ? 9.126 -15.116 15.865 1.00 83.62 439 ARG A CA 1
ATOM 3365 C C . ARG A 1 439 ? 9.332 -16.548 15.371 1.00 83.62 439 ARG A C 1
ATOM 3367 O O . ARG A 1 439 ? 8.607 -17.030 14.504 1.00 83.62 439 ARG A O 1
ATOM 3374 N N . THR A 1 440 ? 10.334 -17.223 15.921 1.00 85.12 440 THR A N 1
ATOM 3375 C CA . THR A 1 440 ? 10.635 -18.634 15.643 1.00 85.12 440 THR A CA 1
ATOM 3376 C C . THR A 1 440 ? 9.704 -19.553 16.425 1.00 85.12 440 THR A C 1
ATOM 3378 O O . THR A 1 440 ? 9.174 -19.175 17.467 1.00 85.12 440 THR A O 1
ATOM 3381 N N . ALA A 1 441 ? 9.562 -20.800 15.970 1.00 77.75 441 ALA A N 1
ATOM 3382 C CA . ALA A 1 441 ? 8.779 -21.814 16.679 1.00 77.75 441 ALA A CA 1
ATOM 3383 C C . ALA A 1 441 ? 9.246 -22.015 18.135 1.00 77.75 441 ALA A C 1
ATOM 3385 O O . ALA A 1 441 ? 8.425 -22.188 19.027 1.00 77.75 441 ALA A O 1
ATOM 3386 N N . LYS A 1 442 ? 10.559 -21.918 18.386 1.00 76.00 442 LYS A N 1
ATOM 3387 C CA . LYS A 1 442 ? 11.143 -22.021 19.731 1.00 76.00 442 LYS A CA 1
ATOM 3388 C C . LYS A 1 442 ? 10.756 -20.846 20.637 1.00 76.00 442 LYS A C 1
ATOM 3390 O O . LYS A 1 442 ? 10.557 -21.050 21.825 1.00 76.00 442 LYS A O 1
ATOM 3395 N N . GLU A 1 443 ? 10.671 -19.634 20.087 1.00 79.25 443 GLU A N 1
ATOM 3396 C CA . GLU A 1 443 ? 10.247 -18.434 20.827 1.00 79.25 443 GLU A CA 1
ATOM 3397 C C . GLU A 1 443 ? 8.748 -18.483 21.156 1.00 79.25 443 GLU A C 1
ATOM 3399 O O . GLU A 1 443 ? 8.357 -18.068 22.237 1.00 79.25 443 GLU A O 1
ATOM 3404 N N . LEU A 1 444 ? 7.923 -19.037 20.261 1.00 76.75 444 LEU A N 1
ATOM 3405 C CA . LEU A 1 444 ? 6.483 -19.205 20.490 1.00 76.75 444 LEU A CA 1
ATOM 3406 C C . LEU A 1 444 ? 6.184 -20.277 21.549 1.00 76.75 444 LEU A C 1
ATOM 3408 O O . LEU A 1 444 ? 5.357 -20.051 22.422 1.00 76.75 444 LEU A O 1
ATOM 3412 N N . ALA A 1 445 ? 6.898 -21.405 21.514 1.00 72.94 445 ALA A N 1
ATOM 3413 C CA . ALA A 1 445 ? 6.711 -22.509 22.459 1.00 72.94 445 ALA A CA 1
ATOM 3414 C C . ALA A 1 445 ? 7.197 -22.211 23.892 1.00 72.94 445 ALA A C 1
ATOM 3416 O O . ALA A 1 445 ? 6.950 -23.003 24.790 1.00 72.94 445 ALA A O 1
ATOM 3417 N N . ALA A 1 446 ? 7.934 -21.117 24.105 1.00 69.50 446 ALA A N 1
ATOM 3418 C CA . ALA A 1 446 ? 8.402 -20.700 25.429 1.00 69.50 446 ALA A CA 1
ATOM 3419 C C . ALA A 1 446 ? 7.424 -19.743 26.146 1.00 69.50 446 ALA A C 1
ATOM 3421 O O . ALA A 1 446 ? 7.657 -19.404 27.306 1.00 69.50 446 ALA A O 1
ATOM 3422 N N . GLU A 1 447 ? 6.382 -19.271 25.451 1.00 59.41 447 GLU A N 1
ATOM 3423 C CA . GLU A 1 447 ? 5.351 -18.355 25.970 1.00 59.41 447 GLU A CA 1
ATOM 3424 C C . GLU A 1 447 ? 4.014 -19.066 26.285 1.00 59.41 447 GLU A C 1
ATOM 3426 O O . GLU A 1 447 ? 3.130 -18.443 26.877 1.00 59.41 447 GLU A O 1
ATOM 3431 N N . GLU A 1 448 ? 3.880 -20.345 25.908 1.00 48.28 448 GLU A N 1
ATOM 3432 C CA . GLU A 1 448 ? 2.785 -21.269 26.273 1.00 48.28 448 GLU A CA 1
ATOM 3433 C C . GLU A 1 448 ? 3.179 -22.127 27.481 1.00 48.28 448 GLU A C 1
ATOM 3435 O O . GLU A 1 448 ? 2.292 -22.365 28.337 1.00 48.28 448 GLU A O 1
#

Foldseek 3Di:
DKFFAPALQRAIGDPVQQVPDPPPDPDGHHHPCRVVQWAAAQQPRDIDHPVQWDDQPPSVRSHIHGPVRQVVLQQWDQPPPDDGTHGQLPTASCVSNVNDDDDDRPADKAAEQQHSHIHRPVSQDPPAKDAQDDDRRYMHGNVPVVLVVVLVVPDLVLQPVLQPDDDDDSVRSRVVSVVVSCVVCDCVSRSPPDHDPPVVVVVVPVPDDDPRDAAEDLAEAEDPDDFFFADPVRADEWPDALDDPDDDPPDPVCPVPDQQACPPPTPQVVVQEAHDAPRYNVHPSHPRCCSVVVVAADWDWDQDDPFGIFIFGQAKAAAFHFHGWWYAYKYFPVRVVVVVVPDDPSQDWQWDCQDPTIIGTPRRYTHPVSRAAADLDFQWEWDWHHYRRGTTITIGGNHIDHGGDTHHYQRCDPDPDDDWDADPRPDPQGPRTRNDHGHDPVRSVVVD

Radius of gyration: 30.99 Å; chains: 1; bounding box: 72×71×80 Å

InterPro domains:
  IPR001214 SET domain [PF00856] (308-412)
  IPR001214 SET domain [PS50280] (297-412)
  IPR001214 SET domain [SM00317] (297-418)
  IPR001965 Zinc finger, PHD-type [SM00249] (40-91)
  IPR001965 Zinc finger, PHD-type [SM00249] (92-145)
  IPR003616 Post-SET domain [PS50868] (419-435)
  IPR006560 AWS domain [PF17907] (256-294)
  IPR006560 AWS domain [PS51215] (233-295)
  IPR006560 AWS domain [SM00570] (233-296)
  IPR013083 Zinc finger, RING/FYVE/PHD-type [G3DSA:3.30.40.10] (36-158)
  IPR046341 SET domain superfamily [G3DSA:2.170.270.10] (192-448)
  IPR046341 SET domain superfamily [SSF82199] (210-432)
  IPR050777 SET2 Histone-Lysine N-Methyltransferase [PTHR22884] (5-442)
  IPR055197 Histone-lysine N-methyltransferase NSD-like, variant PHD zinc finger [PF23004] (92-145)
  IPR055198 Histone-lysine N-methyltransferase NSD-like, PHD zinc finger [PF22908] (40-90)